Protein AF-A0A7V2H0D5-F1 (afdb_monomer)

Foldseek 3Di:
DPPVVVLVVVVVVVVVVVVVVVVVVVPPPPVVVVVVVVVVVVVDDPPVVVVCVVLVVVVQQPQDQDPPDGGDRPVVVLLVCVVVPVDPPDDPVVNVSSVVVVVVVVVCVVVPPPDPPVQPLLAFAEEEEDCLDPFCVQLLVVSLLLCLLSVHAYEYEHEDEDDPVCCVVCVPVVVVVVVVSVVSVVVSCVVSVVSVHHYRYDYHYDNQSLVSQQVVCVVSVGQEYGYGWAWDDDPPIFIHCDDSNQLNLLPHPHKYKYGGNADQDQEEEEEAEDPPFDLLQQQSVSLSSCLSNVYAYEYADPPVSLVNNVVSNVVSVHHYYYDYHQPDQFLVCQVVCVVSVHQEYEYRDECVCRDPSGGDPRNSNSNRSHPHMYIYTYD

Mean predicted aligned error: 15.66 Å

Structure (mmCIF, N/CA/C/O backbone):
data_AF-A0A7V2H0D5-F1
#
_entry.id   AF-A0A7V2H0D5-F1
#
loop_
_atom_site.group_PDB
_atom_site.id
_atom_site.type_symbol
_atom_site.label_atom_id
_atom_site.label_alt_id
_atom_site.label_comp_id
_atom_site.label_asym_id
_atom_site.label_entity_id
_atom_site.label_seq_id
_atom_site.pdbx_PDB_ins_code
_atom_site.Cartn_x
_atom_site.Cartn_y
_atom_site.Cartn_z
_atom_site.occupancy
_atom_site.B_iso_or_equiv
_atom_site.auth_seq_id
_atom_site.auth_comp_id
_atom_site.auth_asym_id
_atom_site.auth_atom_id
_atom_site.pdbx_PDB_model_num
ATOM 1 N N . MET A 1 1 ? 14.595 3.612 -28.633 1.00 39.53 1 MET A N 1
ATOM 2 C CA . MET A 1 1 ? 14.161 5.035 -28.779 1.00 39.53 1 MET A CA 1
ATOM 3 C C . MET A 1 1 ? 12.789 5.252 -29.447 1.00 39.53 1 MET A C 1
ATOM 5 O O . MET A 1 1 ? 12.007 6.026 -28.909 1.00 39.53 1 MET A O 1
ATOM 9 N N . ALA A 1 2 ? 12.431 4.617 -30.577 1.00 32.53 2 ALA A N 1
ATOM 10 C CA . ALA A 1 2 ? 11.187 4.962 -31.302 1.00 32.53 2 ALA A CA 1
ATOM 11 C C . ALA A 1 2 ? 9.864 4.468 -30.659 1.00 32.53 2 ALA A C 1
ATOM 13 O O . ALA A 1 2 ? 8.830 5.098 -30.856 1.00 32.53 2 ALA A O 1
ATOM 14 N N . VAL A 1 3 ? 9.887 3.393 -29.858 1.00 33.78 3 VAL A N 1
ATOM 15 C CA . VAL A 1 3 ? 8.663 2.691 -29.401 1.00 33.78 3 VAL A CA 1
ATOM 16 C C . VAL A 1 3 ? 8.258 3.041 -27.953 1.00 33.78 3 VAL A C 1
ATOM 18 O O . VAL A 1 3 ? 7.079 3.000 -27.601 1.00 33.78 3 VAL A O 1
ATOM 21 N N . LEU A 1 4 ? 9.191 3.469 -27.090 1.00 36.38 4 LEU A N 1
ATOM 22 C CA . LEU A 1 4 ? 8.882 4.103 -25.788 1.00 36.38 4 LEU A CA 1
ATOM 23 C C . LEU A 1 4 ? 8.485 5.583 -25.941 1.00 36.38 4 LEU A C 1
ATOM 25 O O . LEU A 1 4 ? 7.660 6.091 -25.181 1.00 36.38 4 LEU A O 1
ATOM 29 N N . GLY A 1 5 ? 8.958 6.242 -27.005 1.00 32.09 5 GLY A N 1
ATOM 30 C CA . GLY A 1 5 ? 8.509 7.580 -27.389 1.00 32.09 5 GLY A CA 1
ATOM 31 C C . GLY A 1 5 ? 7.017 7.657 -27.740 1.00 32.09 5 GLY A C 1
ATOM 32 O O . GLY A 1 5 ? 6.417 8.722 -27.613 1.00 32.09 5 GLY A O 1
ATOM 33 N N . GLU A 1 6 ? 6.382 6.549 -28.129 1.00 36.31 6 GLU A N 1
ATOM 34 C CA . GLU A 1 6 ? 4.944 6.505 -28.424 1.00 36.31 6 GLU A CA 1
ATOM 35 C C . GLU A 1 6 ? 4.089 6.627 -27.149 1.00 36.31 6 GLU A C 1
ATOM 37 O O . GLU A 1 6 ? 3.116 7.383 -27.135 1.00 36.31 6 GLU A O 1
ATOM 42 N N . PHE A 1 7 ? 4.536 6.042 -26.027 1.00 33.41 7 PHE A N 1
ATOM 43 C CA . PHE A 1 7 ? 3.916 6.262 -24.714 1.00 33.41 7 PHE A CA 1
ATOM 44 C C . PHE A 1 7 ? 4.120 7.696 -24.200 1.00 33.41 7 PHE A C 1
ATOM 46 O O . PHE A 1 7 ? 3.213 8.272 -23.589 1.00 33.41 7 PHE A O 1
ATOM 53 N N . ALA A 1 8 ? 5.255 8.325 -24.521 1.00 32.31 8 ALA A N 1
ATOM 54 C CA . ALA A 1 8 ? 5.488 9.742 -24.242 1.00 32.31 8 ALA A CA 1
ATOM 55 C C . ALA A 1 8 ? 4.617 10.676 -25.113 1.00 32.31 8 ALA A C 1
ATOM 57 O O . ALA A 1 8 ? 4.210 11.739 -24.645 1.00 32.31 8 ALA A O 1
ATOM 58 N N . ARG A 1 9 ? 4.243 10.291 -26.344 1.00 31.81 9 ARG A N 1
ATOM 59 C CA . ARG A 1 9 ? 3.311 11.068 -27.195 1.00 31.81 9 ARG A CA 1
ATOM 60 C C . ARG A 1 9 ? 1.868 11.042 -26.679 1.00 31.81 9 ARG A C 1
ATOM 62 O O . ARG A 1 9 ? 1.168 12.050 -26.805 1.00 31.81 9 ARG A O 1
ATOM 69 N N . THR A 1 10 ? 1.439 9.973 -25.998 1.00 34.12 10 THR A N 1
ATOM 70 C CA . THR A 1 10 ? 0.150 9.932 -25.270 1.00 34.12 10 THR A CA 1
ATOM 71 C C . THR A 1 10 ? 0.026 11.015 -24.188 1.00 34.12 10 THR A C 1
ATOM 73 O O . THR A 1 10 ? -1.092 11.416 -23.859 1.00 34.12 10 THR A O 1
ATOM 76 N N . ARG A 1 11 ? 1.149 11.568 -23.697 1.00 36.34 11 ARG A N 1
ATOM 77 C CA . ARG A 1 11 ? 1.201 12.706 -22.757 1.00 36.34 11 ARG A CA 1
ATOM 78 C C . ARG A 1 11 ? 0.536 13.966 -23.333 1.00 36.34 11 ARG A C 1
ATOM 80 O O . ARG A 1 11 ? -0.227 14.630 -22.641 1.00 36.34 11 ARG A O 1
ATOM 87 N N . LEU A 1 12 ? 0.741 14.258 -24.623 1.00 30.02 12 LEU A N 1
ATOM 88 C CA . LEU A 1 12 ? 0.198 15.456 -25.287 1.00 30.02 12 LEU A CA 1
ATOM 89 C C . LEU A 1 12 ? -1.276 15.309 -25.701 1.00 30.02 12 LEU A C 1
ATOM 91 O O . LEU A 1 12 ? -2.019 16.294 -25.699 1.00 30.02 12 LEU A O 1
ATOM 95 N N . ALA A 1 13 ? -1.717 14.094 -26.037 1.00 28.97 13 ALA A N 1
ATOM 96 C CA . ALA A 1 13 ? -3.115 13.811 -26.374 1.00 28.97 13 ALA A CA 1
ATOM 97 C C . ALA A 1 13 ? -4.005 13.738 -25.117 1.00 28.97 13 ALA A C 1
ATOM 99 O O . ALA A 1 13 ? -5.106 14.298 -25.102 1.00 28.97 13 ALA A O 1
ATOM 100 N N . GLY A 1 14 ? -3.497 13.129 -24.037 1.00 30.83 14 GLY A N 1
ATOM 101 C CA . GLY A 1 14 ? -4.162 13.057 -22.735 1.00 30.83 14 GLY A CA 1
ATOM 102 C C . GLY A 1 14 ? -4.376 14.433 -22.103 1.00 30.83 14 GLY A C 1
ATOM 103 O O . GLY A 1 14 ? -5.492 14.737 -21.690 1.00 30.83 14 GLY A O 1
ATOM 104 N N . ASP A 1 15 ? -3.371 15.315 -22.124 1.00 34.78 15 ASP A N 1
ATOM 105 C CA . ASP A 1 15 ? -3.478 16.673 -21.565 1.00 34.78 15 ASP A CA 1
ATOM 106 C C . ASP A 1 15 ? -4.482 17.568 -22.313 1.00 34.78 15 ASP A C 1
ATOM 108 O O . ASP A 1 15 ? -5.116 18.442 -21.708 1.00 34.78 15 ASP A O 1
ATOM 112 N N . ARG A 1 16 ? -4.678 17.342 -23.620 1.00 28.12 16 ARG A N 1
ATOM 113 C CA . ARG A 1 16 ? -5.693 18.04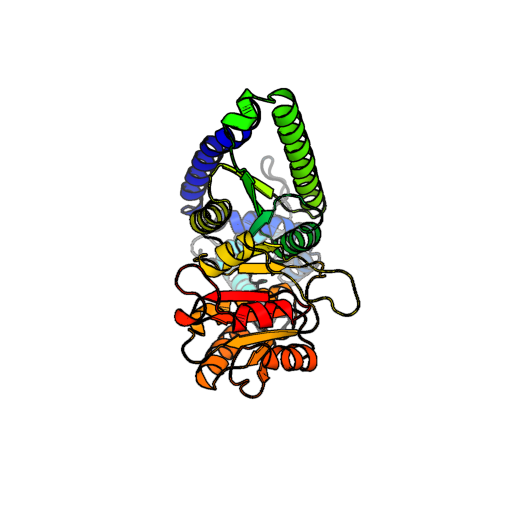3 -24.427 1.00 28.12 16 ARG A CA 1
ATOM 114 C C . ARG A 1 16 ? -7.108 17.530 -24.133 1.00 28.12 16 ARG A C 1
ATOM 116 O O . ARG A 1 16 ? -8.012 18.343 -23.945 1.00 28.12 16 ARG A O 1
ATOM 123 N N . LEU A 1 17 ? -7.295 16.215 -23.989 1.00 31.19 17 LEU A N 1
ATOM 124 C CA . LEU A 1 17 ? -8.570 15.605 -23.577 1.00 31.19 17 LEU A CA 1
ATOM 125 C C . LEU A 1 17 ? -8.936 15.922 -22.118 1.00 31.19 17 LEU A C 1
ATOM 127 O O . LEU A 1 17 ? -10.107 16.137 -21.803 1.00 31.19 17 LEU A O 1
ATOM 131 N N . HIS A 1 18 ? -7.949 16.022 -21.225 1.00 34.34 18 HIS A N 1
ATOM 132 C CA . HIS A 1 18 ? -8.170 16.336 -19.814 1.00 34.34 18 HIS A CA 1
ATOM 133 C C . HIS A 1 18 ? -8.535 17.814 -19.595 1.00 34.34 18 HIS A C 1
ATOM 135 O O . HIS A 1 18 ? -9.350 18.117 -18.717 1.00 34.34 18 HIS A O 1
ATOM 141 N N . ARG A 1 19 ? -8.007 18.731 -20.427 1.00 33.97 19 ARG A N 1
ATOM 142 C CA . ARG A 1 19 ? -8.460 20.135 -20.495 1.00 33.97 19 ARG A CA 1
ATOM 143 C C . ARG A 1 19 ? -9.838 20.277 -21.147 1.00 33.97 19 ARG A C 1
ATOM 145 O O . ARG A 1 19 ? -10.625 21.088 -20.665 1.00 33.97 19 ARG A O 1
ATOM 152 N N . ALA A 1 20 ? -10.159 19.472 -22.164 1.00 29.08 20 ALA A N 1
ATOM 153 C CA . ALA A 1 20 ? -11.493 19.445 -22.773 1.00 29.08 20 ALA A CA 1
ATOM 154 C C . ALA A 1 20 ? -12.567 18.963 -21.775 1.00 29.08 20 ALA A C 1
ATOM 156 O O . ALA A 1 20 ? -13.551 19.662 -21.547 1.00 29.08 20 ALA A O 1
ATOM 157 N N . ARG A 1 21 ? -12.315 17.868 -21.039 1.00 32.41 21 ARG A N 1
ATOM 158 C CA . ARG A 1 21 ? -13.219 17.378 -19.976 1.00 32.41 21 ARG A CA 1
ATOM 159 C C . ARG A 1 21 ? -13.377 18.353 -18.801 1.00 32.41 21 ARG A C 1
ATOM 161 O O . ARG A 1 21 ? -14.432 18.385 -18.174 1.00 32.41 21 ARG A O 1
ATOM 168 N N . ARG A 1 22 ? -12.363 19.180 -18.504 1.00 36.41 22 ARG A N 1
ATOM 169 C CA . ARG A 1 22 ? -12.463 20.252 -17.491 1.00 36.41 22 ARG A CA 1
ATOM 170 C C . ARG A 1 22 ? -13.340 21.430 -17.933 1.00 36.41 22 ARG A C 1
ATOM 172 O O . ARG A 1 22 ? -13.843 22.130 -17.056 1.00 36.41 22 ARG A O 1
ATOM 179 N N . ARG A 1 23 ? -13.532 21.656 -19.241 1.00 30.27 23 ARG A N 1
ATOM 180 C CA . ARG A 1 23 ? -14.462 22.679 -19.757 1.00 30.27 23 ARG A CA 1
ATOM 181 C C . ARG A 1 23 ? -15.916 22.191 -19.762 1.00 30.27 23 ARG A C 1
ATOM 183 O O . ARG A 1 23 ? -16.784 22.958 -19.357 1.00 30.27 23 ARG A O 1
ATOM 190 N N . ASP A 1 24 ? -16.163 20.918 -20.066 1.00 30.81 24 ASP A N 1
ATOM 191 C CA . ASP A 1 24 ? -17.532 20.372 -20.108 1.00 30.81 24 ASP A CA 1
ATOM 192 C C . ASP A 1 24 ? -18.115 20.045 -18.719 1.00 30.81 24 ASP A C 1
ATOM 194 O O . ASP A 1 24 ? -19.321 20.145 -18.503 1.00 30.81 24 ASP A O 1
ATOM 198 N N . ALA A 1 25 ? -17.277 19.753 -17.717 1.00 33.25 25 ALA A N 1
ATOM 199 C CA . ALA A 1 25 ? -17.737 19.457 -16.354 1.00 33.25 25 ALA A CA 1
ATOM 200 C C . ALA A 1 25 ? -18.269 20.679 -15.566 1.00 33.25 25 ALA A C 1
ATOM 202 O O . ALA A 1 25 ? -18.725 20.522 -14.435 1.00 33.25 25 ALA A O 1
ATOM 203 N N . ARG A 1 26 ? -18.220 21.896 -16.132 1.00 33.22 26 ARG A N 1
ATOM 204 C CA . ARG A 1 26 ? -18.804 23.113 -15.526 1.00 33.22 26 ARG A CA 1
ATOM 205 C C . ARG A 1 26 ? -20.090 23.599 -16.199 1.00 33.22 26 ARG A C 1
ATOM 207 O O . ARG A 1 26 ? -20.640 24.604 -15.766 1.00 33.22 26 ARG A O 1
ATOM 214 N N . THR A 1 27 ? -20.604 22.876 -17.192 1.00 37.28 27 THR A N 1
ATOM 215 C CA . THR A 1 27 ? -21.933 23.122 -17.781 1.00 37.28 27 THR A CA 1
ATOM 216 C C . THR A 1 27 ? -22.684 21.805 -17.999 1.00 37.28 27 THR A C 1
ATOM 218 O O . THR A 1 27 ? -23.247 21.541 -19.055 1.00 37.28 27 THR A O 1
ATOM 221 N N . ALA A 1 28 ? -22.710 20.946 -16.977 1.00 36.12 28 ALA A N 1
ATOM 222 C CA . ALA A 1 28 ? -23.654 19.835 -16.952 1.00 36.12 28 ALA A CA 1
ATOM 223 C C . ALA A 1 28 ? -25.035 20.386 -16.572 1.00 36.12 28 ALA A C 1
ATOM 225 O O . ALA A 1 28 ? -25.341 20.565 -15.395 1.00 36.12 28 ALA A O 1
ATOM 226 N N . ASP A 1 29 ? -25.838 20.699 -17.588 1.00 37.66 29 ASP A N 1
ATOM 227 C CA . ASP A 1 29 ? -27.266 20.965 -17.448 1.00 37.66 29 ASP A CA 1
ATOM 228 C C . ASP A 1 29 ? -27.923 19.789 -16.688 1.00 37.66 29 ASP A C 1
ATOM 230 O O . ASP A 1 29 ? -27.923 18.656 -17.196 1.00 37.66 29 ASP A O 1
ATOM 234 N N . PRO A 1 30 ? -28.454 20.011 -15.469 1.00 36.41 30 PRO A N 1
ATOM 235 C CA . PRO A 1 30 ? -29.034 18.957 -14.639 1.00 36.41 30 PRO A CA 1
ATOM 236 C C . PRO A 1 30 ? -30.212 18.235 -15.315 1.00 36.41 30 PRO A C 1
ATOM 238 O O . PRO A 1 30 ? -30.565 17.133 -14.895 1.00 36.41 30 PRO A O 1
ATOM 241 N N . ALA A 1 31 ? -30.782 18.786 -16.394 1.00 32.53 31 ALA A N 1
ATOM 242 C CA . ALA A 1 31 ? -31.841 18.144 -17.165 1.00 32.53 31 ALA A CA 1
ATOM 243 C C . ALA A 1 31 ? -31.370 16.912 -17.968 1.00 32.53 31 ALA A C 1
ATOM 245 O O . ALA A 1 31 ? -32.116 15.939 -18.091 1.00 32.53 31 ALA A O 1
ATOM 246 N N . ARG A 1 32 ? -30.124 16.891 -18.472 1.00 36.22 32 ARG A N 1
ATOM 247 C CA . ARG A 1 32 ? -29.616 15.779 -19.310 1.00 36.22 32 ARG A CA 1
ATOM 248 C C . ARG A 1 32 ? -29.252 14.527 -18.512 1.00 36.22 32 ARG A C 1
ATOM 250 O O . ARG A 1 32 ? -29.430 13.416 -19.005 1.00 36.22 32 ARG A O 1
ATOM 257 N N . GLY A 1 33 ? -28.779 14.695 -17.277 1.00 32.88 33 GLY A N 1
ATOM 258 C CA . GLY A 1 33 ? -28.434 13.576 -16.390 1.00 32.88 33 GLY A CA 1
ATOM 259 C C . GLY A 1 33 ? -29.657 12.818 -15.865 1.00 32.88 33 GLY A C 1
ATOM 260 O O . GLY A 1 33 ? -29.593 11.607 -15.669 1.00 32.88 33 GLY A O 1
ATOM 261 N N . LEU A 1 34 ? -30.788 13.511 -15.689 1.00 35.19 34 LEU A N 1
ATOM 262 C CA . LEU A 1 34 ? -32.049 12.880 -15.297 1.00 35.19 34 LEU A CA 1
ATOM 263 C C . LEU A 1 34 ? -32.709 12.112 -16.449 1.00 35.19 34 LEU A C 1
ATOM 265 O O . LEU A 1 34 ? -33.249 11.039 -16.201 1.00 35.19 34 LEU A O 1
ATOM 269 N N . ALA A 1 35 ? -32.626 12.604 -17.691 1.00 32.88 35 ALA A N 1
ATOM 270 C CA . ALA A 1 35 ? -33.199 11.924 -18.857 1.00 32.88 35 ALA A CA 1
ATOM 271 C C . ALA A 1 35 ? -32.572 10.532 -19.085 1.00 32.88 35 ALA A C 1
ATOM 273 O O . ALA A 1 35 ? -33.289 9.540 -19.197 1.00 32.88 35 ALA A O 1
ATOM 274 N N . ALA A 1 36 ? -31.238 10.433 -19.014 1.00 37.28 36 ALA A N 1
ATOM 275 C CA . ALA A 1 36 ? -30.517 9.169 -19.200 1.00 37.28 36 ALA A CA 1
ATOM 276 C C . ALA A 1 36 ? -30.759 8.141 -18.073 1.00 37.28 36 ALA A C 1
ATOM 278 O O . ALA A 1 36 ? -30.712 6.937 -18.311 1.00 37.28 36 ALA A O 1
ATOM 279 N N . GLY A 1 37 ? -31.039 8.598 -16.845 1.00 33.44 37 GLY A N 1
ATOM 280 C CA . GLY A 1 37 ? -31.377 7.721 -15.717 1.00 33.44 37 GLY A CA 1
ATOM 281 C C . GLY A 1 37 ? -32.823 7.209 -15.736 1.00 33.44 37 GLY A C 1
ATOM 282 O O . GLY A 1 37 ? -33.120 6.186 -15.120 1.00 33.44 37 GLY A O 1
ATOM 283 N N . MET A 1 38 ? -33.724 7.897 -16.445 1.00 35.41 38 MET A N 1
ATOM 284 C CA . MET A 1 38 ? -35.155 7.575 -16.482 1.00 35.41 38 MET A CA 1
ATOM 285 C C . MET A 1 38 ? -35.520 6.613 -17.624 1.00 35.41 38 MET A C 1
ATOM 287 O O . MET A 1 38 ? -36.421 5.794 -17.448 1.00 35.41 38 MET A O 1
ATOM 291 N N . ASP A 1 39 ? -34.758 6.608 -18.724 1.00 36.53 39 ASP A N 1
ATOM 292 C CA . ASP A 1 39 ? -34.862 5.611 -19.807 1.00 36.53 39 ASP A CA 1
ATOM 293 C C . ASP A 1 39 ? -34.622 4.171 -19.323 1.00 36.53 39 ASP A C 1
ATOM 295 O O . ASP A 1 39 ? -35.233 3.210 -19.803 1.00 36.53 39 ASP A O 1
ATOM 299 N N . ASP A 1 40 ? -33.765 4.014 -18.317 1.00 34.56 40 ASP A N 1
ATOM 300 C CA . ASP A 1 40 ? -33.462 2.723 -17.699 1.00 34.56 40 ASP A CA 1
ATOM 301 C C . ASP A 1 40 ? -34.468 2.299 -16.617 1.00 34.56 40 ASP A C 1
ATOM 303 O O . ASP A 1 40 ? -34.566 1.104 -16.310 1.00 34.56 40 ASP A O 1
ATOM 307 N N . ALA A 1 41 ? -35.250 3.249 -16.092 1.00 32.94 41 ALA A N 1
ATOM 308 C CA . ALA A 1 41 ? -36.352 3.010 -15.159 1.00 32.94 41 ALA A CA 1
ATOM 309 C C . ALA A 1 41 ? -37.670 2.694 -15.896 1.00 32.94 41 ALA A C 1
ATOM 311 O O . ALA A 1 41 ? -38.364 1.742 -15.539 1.00 32.94 41 ALA A O 1
ATOM 312 N N . CYS A 1 42 ? -37.975 3.412 -16.985 1.00 36.25 42 CYS A N 1
ATOM 313 C CA . CYS A 1 42 ? -39.151 3.170 -17.833 1.00 36.25 42 CYS A CA 1
ATOM 314 C C . CYS A 1 42 ? -39.148 1.777 -18.481 1.00 36.25 42 CYS A C 1
ATOM 316 O O . CYS A 1 42 ? -40.210 1.206 -18.717 1.00 36.25 42 CYS A O 1
ATOM 318 N N . ARG A 1 43 ? -37.971 1.189 -18.735 1.00 41.47 43 ARG A N 1
ATOM 319 C CA . ARG A 1 43 ? -37.864 -0.163 -19.310 1.00 41.47 43 ARG A CA 1
ATOM 320 C C . ARG A 1 43 ? -38.152 -1.299 -18.325 1.00 41.47 43 ARG A C 1
ATOM 322 O O . ARG A 1 43 ? -38.250 -2.439 -18.772 1.00 41.47 43 ARG A O 1
ATOM 329 N N . ARG A 1 44 ? -38.271 -1.036 -17.016 1.00 36.78 44 ARG A N 1
ATOM 330 C CA . ARG A 1 44 ? -38.312 -2.110 -16.006 1.00 36.78 44 ARG A CA 1
ATOM 331 C C . ARG A 1 44 ? -39.483 -2.115 -15.031 1.00 36.78 44 ARG A C 1
ATOM 333 O O . ARG A 1 44 ? -39.559 -3.072 -14.268 1.00 36.78 44 ARG A O 1
ATOM 340 N N . ASP A 1 45 ? -40.414 -1.161 -15.059 1.00 40.88 45 ASP A N 1
ATOM 341 C CA . ASP A 1 45 ? -41.345 -1.036 -13.930 1.00 40.88 45 ASP A CA 1
ATOM 342 C C . ASP A 1 45 ? -42.845 -1.108 -14.273 1.00 40.88 45 ASP A C 1
ATOM 344 O O . ASP A 1 45 ? -43.543 -0.106 -14.417 1.00 40.88 45 ASP A O 1
ATOM 348 N N . ALA A 1 46 ? -43.386 -2.332 -14.266 1.00 41.97 46 ALA A N 1
ATOM 349 C CA . ALA A 1 46 ? -44.830 -2.616 -14.265 1.00 41.97 46 ALA A CA 1
ATOM 350 C C . ALA A 1 46 ? -45.571 -2.054 -13.020 1.00 41.97 46 ALA A C 1
ATOM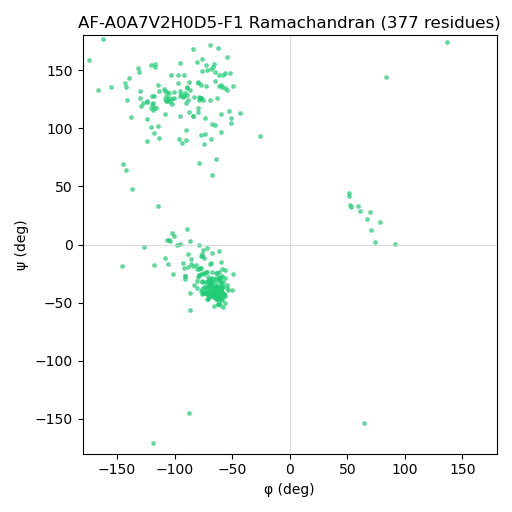 352 O O . ALA A 1 46 ? -46.797 -2.153 -12.897 1.00 41.97 46 ALA A O 1
ATOM 353 N N . ALA A 1 47 ? -44.852 -1.492 -12.042 1.00 40.25 47 ALA A N 1
ATOM 354 C CA . ALA A 1 47 ? -45.429 -0.784 -10.901 1.00 40.25 47 ALA A CA 1
ATOM 355 C C . ALA A 1 47 ? -45.858 0.658 -11.241 1.00 40.25 47 ALA A C 1
ATOM 357 O O . ALA A 1 47 ? -46.817 1.165 -10.645 1.00 40.25 47 ALA A O 1
ATOM 358 N N . LEU A 1 48 ? -45.205 1.303 -12.217 1.00 40.72 48 LEU A N 1
ATOM 359 C CA . LEU A 1 48 ? -45.528 2.670 -12.629 1.00 40.72 48 LEU A CA 1
ATOM 360 C C . LEU A 1 48 ? -46.857 2.714 -13.395 1.00 40.72 48 LEU A C 1
ATOM 362 O O . LEU A 1 48 ? -47.718 3.531 -13.068 1.00 40.72 48 LEU A O 1
ATOM 366 N N . ASP A 1 49 ? -47.084 1.757 -14.297 1.00 42.28 49 ASP A N 1
ATOM 367 C CA . ASP A 1 49 ? -48.342 1.624 -15.045 1.00 42.28 49 ASP A CA 1
ATOM 368 C C . ASP A 1 49 ? -49.549 1.398 -14.121 1.00 42.28 49 ASP A C 1
ATOM 370 O O . ASP A 1 49 ? -50.595 2.030 -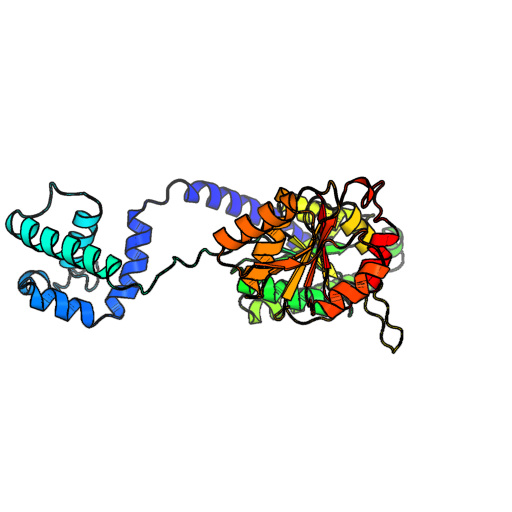14.279 1.00 42.28 49 ASP A O 1
ATOM 374 N N . ARG A 1 50 ? -49.392 0.571 -13.077 1.00 43.88 50 ARG A N 1
ATOM 375 C CA . ARG A 1 50 ? -50.435 0.348 -12.056 1.00 43.88 50 ARG A CA 1
ATOM 376 C C . ARG A 1 50 ? -50.722 1.597 -11.225 1.00 43.88 50 ARG A C 1
ATOM 378 O O . ARG A 1 50 ? -51.866 1.842 -10.845 1.00 43.88 50 ARG A O 1
ATOM 385 N N . THR A 1 51 ? -49.700 2.409 -10.973 1.00 41.56 51 THR A N 1
ATOM 386 C CA . THR A 1 51 ? -49.835 3.667 -10.228 1.00 41.56 51 THR A CA 1
ATOM 387 C C . THR A 1 51 ? -50.528 4.740 -11.072 1.00 41.56 51 THR A C 1
ATOM 389 O O . THR A 1 51 ? -51.394 5.448 -10.567 1.00 41.56 51 THR A O 1
ATOM 392 N N . ILE A 1 52 ? -50.212 4.828 -12.367 1.00 42.62 52 ILE A N 1
ATOM 393 C CA . ILE A 1 52 ? -50.855 5.750 -13.315 1.00 42.62 52 ILE A CA 1
ATOM 394 C C . ILE A 1 52 ? -52.331 5.377 -13.529 1.00 42.62 52 ILE A C 1
ATOM 396 O O . ILE A 1 52 ? -53.194 6.260 -13.513 1.00 42.62 52 ILE A O 1
ATOM 400 N N . ALA A 1 53 ? -52.636 4.080 -13.652 1.00 46.16 53 ALA A N 1
ATOM 401 C CA . ALA A 1 53 ? -54.005 3.574 -13.755 1.00 46.16 53 ALA A CA 1
ATOM 402 C C . ALA A 1 53 ? -54.832 3.872 -12.490 1.00 46.16 53 ALA A C 1
ATOM 404 O O . ALA A 1 53 ? -55.956 4.361 -12.592 1.00 46.16 53 ALA A O 1
ATOM 405 N N . GLY A 1 54 ? -54.256 3.677 -11.297 1.00 42.22 54 GLY A N 1
ATOM 406 C CA . GLY A 1 54 ? -54.913 3.978 -10.018 1.00 42.22 54 GLY A CA 1
ATOM 407 C C . GLY A 1 54 ? -55.148 5.471 -9.744 1.00 42.22 54 GLY A C 1
ATOM 408 O O . GLY A 1 54 ? -55.946 5.815 -8.877 1.00 42.22 54 GLY A O 1
ATOM 409 N N . LEU A 1 55 ? -54.480 6.366 -10.482 1.00 43.31 55 LEU A N 1
ATOM 410 C CA . LEU A 1 55 ? -54.647 7.821 -10.380 1.00 43.31 55 LEU A CA 1
ATOM 411 C C . LEU A 1 55 ? -55.638 8.396 -11.410 1.00 43.31 55 LEU A C 1
ATOM 413 O O . LEU A 1 55 ? -55.833 9.610 -11.437 1.00 43.31 55 LEU A O 1
ATOM 417 N N . GLY A 1 56 ? -56.251 7.561 -12.261 1.00 40.66 56 GLY A N 1
ATOM 418 C CA . GLY A 1 56 ? -57.212 8.001 -13.282 1.00 40.66 56 GLY A CA 1
ATOM 419 C C . GLY A 1 56 ? -56.594 8.792 -14.445 1.00 40.66 56 GLY A C 1
ATOM 420 O O . GLY A 1 56 ? -57.315 9.387 -15.239 1.00 40.66 56 GLY A O 1
ATOM 421 N N . LEU A 1 57 ? -55.262 8.794 -14.579 1.00 46.62 57 LEU A N 1
ATOM 422 C CA . LEU A 1 57 ? -54.520 9.562 -15.593 1.00 46.62 57 LEU A CA 1
ATOM 423 C C . LEU A 1 57 ? -54.322 8.792 -16.915 1.00 46.62 57 LEU A C 1
ATOM 425 O O . LEU A 1 57 ? -53.532 9.202 -17.765 1.00 46.62 57 LEU A O 1
ATOM 429 N N . GLY A 1 58 ? -55.047 7.686 -17.113 1.00 45.06 58 GLY A N 1
ATOM 430 C CA . GLY A 1 58 ? -54.855 6.759 -18.236 1.00 45.06 58 GLY A CA 1
ATOM 431 C C . GLY A 1 58 ? -55.011 7.382 -19.630 1.00 45.06 58 GLY A C 1
ATOM 432 O O . GLY A 1 58 ? -54.368 6.930 -20.574 1.00 45.06 58 GLY A O 1
ATOM 433 N N . ALA A 1 59 ? -55.794 8.458 -19.769 1.00 44.28 59 ALA A N 1
ATOM 434 C CA . ALA A 1 59 ? -55.958 9.170 -21.040 1.00 44.28 59 ALA A CA 1
ATOM 435 C C . ALA A 1 59 ? -54.702 9.966 -21.464 1.00 44.28 59 ALA A C 1
ATOM 437 O O . ALA A 1 59 ? -54.457 10.114 -22.657 1.00 44.28 59 ALA A O 1
ATOM 438 N N . LEU A 1 60 ? -53.878 10.415 -20.506 1.00 42.41 60 LEU A N 1
ATOM 439 C CA . LEU A 1 60 ? -52.609 11.131 -20.740 1.00 42.41 60 LEU A CA 1
ATOM 440 C C . LEU A 1 60 ? -51.405 10.184 -20.897 1.00 42.41 60 LEU A C 1
ATOM 442 O O . LEU A 1 60 ? -50.301 10.623 -21.214 1.00 42.41 60 LEU A O 1
ATOM 446 N N . ALA A 1 61 ? -51.614 8.890 -20.649 1.00 38.19 61 ALA A N 1
ATOM 447 C CA . ALA A 1 61 ? -50.588 7.853 -20.678 1.00 38.19 61 ALA A CA 1
ATOM 448 C C . ALA A 1 61 ? -50.644 6.976 -21.939 1.00 38.19 61 ALA A C 1
ATOM 450 O O . ALA A 1 61 ? -49.867 6.030 -22.058 1.00 38.19 61 ALA A O 1
ATOM 451 N N . ARG A 1 62 ? -51.544 7.260 -22.896 1.00 41.25 62 ARG A N 1
ATOM 452 C CA . ARG A 1 62 ? -51.531 6.543 -24.176 1.00 41.25 62 ARG A CA 1
ATOM 453 C C . ARG A 1 62 ? -50.284 6.948 -24.968 1.00 41.25 62 ARG A C 1
ATOM 455 O O . ARG A 1 62 ? -50.105 8.139 -25.219 1.00 41.25 62 ARG A O 1
ATOM 462 N N . PRO A 1 63 ? -49.440 5.991 -25.392 1.00 38.75 63 PRO A N 1
ATOM 463 C CA . PRO A 1 63 ? -48.256 6.301 -26.176 1.00 38.75 63 PRO A CA 1
ATOM 464 C C . PRO A 1 63 ? -48.697 6.81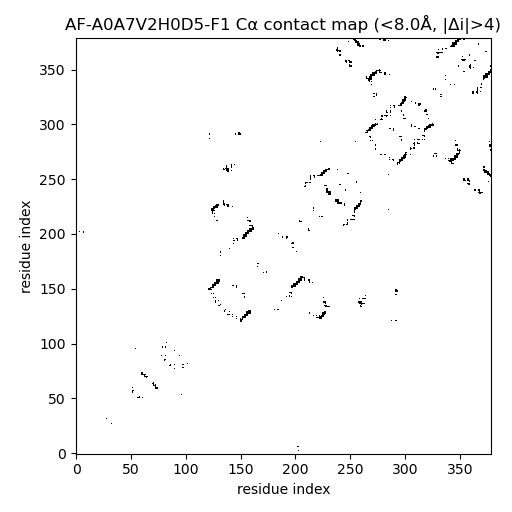5 -27.549 1.00 38.75 63 PRO A C 1
ATOM 466 O O . PRO A 1 63 ? -49.118 6.034 -28.401 1.00 38.75 63 PRO A O 1
ATOM 469 N N . GLN A 1 64 ? -48.615 8.124 -27.780 1.00 40.16 64 GLN A N 1
ATOM 470 C CA . GLN A 1 64 ? -48.665 8.650 -29.140 1.00 40.16 64 GLN A CA 1
ATOM 471 C C . GLN A 1 64 ? -47.283 8.459 -29.769 1.00 40.16 64 GLN A C 1
ATOM 473 O O . GLN A 1 64 ? -46.263 8.813 -29.180 1.00 40.16 64 GLN A O 1
ATOM 478 N N . ARG A 1 65 ? -47.235 7.822 -30.944 1.00 32.50 65 ARG A N 1
ATOM 479 C CA . ARG A 1 65 ? -45.991 7.673 -31.704 1.00 32.50 65 ARG A CA 1
ATOM 480 C C . ARG A 1 65 ? -45.643 9.028 -32.311 1.00 32.50 65 ARG A C 1
ATOM 482 O O . ARG A 1 65 ? -46.311 9.445 -33.251 1.00 32.50 65 ARG A O 1
ATOM 489 N N . HIS A 1 66 ? -44.606 9.682 -31.797 1.00 34.41 66 HIS A N 1
ATOM 490 C CA . HIS A 1 66 ? -43.980 10.804 -32.489 1.00 34.41 66 HIS A CA 1
ATOM 491 C C . HIS A 1 66 ? -42.892 10.273 -33.439 1.00 34.41 66 HIS A C 1
ATOM 493 O O . HIS A 1 66 ? -42.179 9.343 -33.053 1.00 34.41 66 HIS A O 1
ATOM 499 N N . PRO A 1 67 ? -42.743 10.812 -34.665 1.00 32.25 67 PRO A N 1
ATOM 500 C CA . PRO A 1 67 ? -41.818 10.254 -35.657 1.00 32.25 67 PRO A CA 1
ATOM 501 C C . PRO A 1 67 ? -40.338 10.405 -35.281 1.00 32.25 67 PRO A C 1
ATOM 503 O O . PRO A 1 67 ? -39.516 9.622 -35.739 1.00 32.25 67 PRO A O 1
ATOM 506 N N . GLU A 1 68 ? -40.002 11.384 -34.438 1.00 34.84 68 GLU A N 1
ATOM 507 C CA . GLU A 1 68 ? -38.606 11.758 -34.160 1.00 34.84 68 GLU A CA 1
ATOM 508 C C . GLU A 1 68 ? -38.095 11.296 -32.787 1.00 34.84 68 GLU A C 1
ATOM 510 O O . GLU A 1 68 ? -36.890 11.202 -32.576 1.00 34.84 68 GLU A O 1
ATOM 515 N N . PHE A 1 69 ? -38.990 10.933 -31.863 1.00 34.72 69 PHE A N 1
ATOM 516 C CA . PHE A 1 69 ? -38.634 10.471 -30.521 1.00 34.72 69 PHE A CA 1
ATOM 517 C C . PHE A 1 69 ? -39.516 9.274 -30.157 1.00 34.72 69 PHE A C 1
ATOM 519 O O . PHE A 1 69 ? -40.729 9.397 -29.983 1.00 34.72 69 PHE A O 1
ATOM 526 N N . GLY A 1 70 ? -38.914 8.083 -30.099 1.00 36.69 70 GLY A N 1
ATOM 527 C CA . GLY A 1 70 ? -39.601 6.835 -29.758 1.00 36.69 70 GLY A CA 1
ATOM 528 C C . GLY A 1 70 ? -40.353 6.886 -28.416 1.00 36.69 70 GLY A C 1
ATOM 529 O O . GLY A 1 70 ? -40.085 7.739 -27.577 1.00 36.69 70 GLY A O 1
ATOM 530 N N . ARG A 1 71 ? -41.300 5.944 -28.239 1.00 35.28 71 ARG A N 1
ATOM 531 C CA . ARG A 1 71 ? -42.296 5.828 -27.141 1.00 35.28 71 ARG A CA 1
ATOM 532 C C . ARG A 1 71 ? -41.863 6.493 -25.816 1.00 35.28 71 ARG A C 1
ATOM 534 O O . ARG A 1 71 ? -41.265 5.837 -24.971 1.00 35.28 71 ARG A O 1
ATOM 541 N N . HIS A 1 72 ? -42.251 7.750 -25.611 1.00 41.97 72 HIS A N 1
ATOM 542 C CA . HIS A 1 72 ? -42.119 8.460 -24.338 1.00 41.97 72 HIS A CA 1
ATOM 543 C C . HIS A 1 72 ? -43.490 8.971 -23.890 1.00 41.97 72 HIS A C 1
ATOM 545 O O . HIS A 1 72 ? -44.177 9.674 -24.628 1.00 41.97 72 HIS A O 1
ATOM 551 N N . CYS A 1 73 ? -43.922 8.587 -22.687 1.00 50.19 73 CYS A N 1
ATOM 552 C CA . CYS A 1 73 ? -45.207 9.012 -22.138 1.00 50.19 73 CYS A CA 1
ATOM 553 C C . CYS A 1 73 ? -45.087 10.432 -21.568 1.00 50.19 73 CYS A C 1
ATOM 555 O O . CYS A 1 73 ? -44.381 10.641 -20.582 1.00 50.19 73 CYS A O 1
ATOM 557 N N . ALA A 1 74 ? -45.840 11.385 -22.127 1.00 46.25 74 ALA A N 1
ATOM 558 C CA . ALA A 1 74 ? -45.905 12.788 -21.689 1.00 46.25 74 ALA A CA 1
ATOM 559 C C . ALA A 1 74 ? -46.136 12.966 -20.169 1.00 46.25 74 ALA A C 1
ATOM 561 O O . ALA A 1 74 ? -45.713 13.954 -19.569 1.00 46.25 74 ALA A O 1
ATOM 562 N N . ALA A 1 75 ? -46.756 11.979 -19.514 1.00 45.06 75 ALA A N 1
ATOM 563 C CA . ALA A 1 75 ? -46.951 11.941 -18.066 1.00 45.06 75 ALA A CA 1
ATOM 564 C C . ALA A 1 75 ? -45.639 11.975 -17.251 1.00 45.06 75 ALA A C 1
ATOM 566 O O . ALA A 1 75 ? -45.609 12.559 -16.167 1.00 45.06 75 ALA A O 1
ATOM 567 N N . VAL A 1 76 ? -44.556 11.383 -17.763 1.00 48.31 76 VAL A N 1
ATOM 568 C CA . VAL A 1 76 ? -43.260 11.303 -17.069 1.00 48.31 76 VAL A CA 1
ATOM 569 C C . VAL A 1 76 ? -42.550 12.659 -17.079 1.00 48.31 76 VAL A C 1
ATOM 571 O O . VAL A 1 76 ? -42.057 13.107 -16.042 1.00 48.31 76 VAL A O 1
ATOM 574 N N . GLU A 1 77 ? -42.580 13.371 -18.208 1.00 52.88 77 GLU A N 1
ATOM 575 C CA . GLU A 1 77 ? -42.032 14.730 -18.307 1.00 52.88 77 GLU A CA 1
ATOM 576 C C . GLU A 1 77 ? -42.791 15.721 -17.419 1.00 52.88 77 GLU A C 1
ATOM 578 O O . GLU A 1 77 ? -42.182 16.532 -16.717 1.00 52.88 77 GLU A O 1
ATOM 583 N N . LEU A 1 78 ? -44.124 15.624 -17.393 1.00 53.81 78 LEU A N 1
ATOM 584 C CA . LEU A 1 78 ? -44.975 16.458 -16.540 1.00 53.81 78 LEU A CA 1
ATOM 585 C C . LEU A 1 78 ? -44.672 16.236 -15.050 1.00 53.81 78 LEU A C 1
ATOM 587 O O . LEU A 1 78 ? -44.632 17.197 -14.277 1.00 53.81 78 LEU A O 1
ATOM 591 N N . PHE A 1 79 ? -44.410 14.989 -14.645 1.00 51.22 79 PHE A N 1
ATOM 592 C CA . PHE A 1 79 ? -44.040 14.658 -13.268 1.00 51.22 79 PHE A CA 1
ATOM 593 C C . PHE A 1 79 ? -42.647 15.182 -12.896 1.00 51.22 79 PHE A C 1
ATOM 595 O O . PHE A 1 79 ? -42.486 15.782 -11.830 1.00 51.22 79 PHE A O 1
ATOM 602 N N . GLY A 1 80 ? -41.664 15.036 -13.792 1.00 51.59 80 GLY A N 1
ATOM 603 C CA . GLY A 1 80 ? -40.316 15.580 -13.613 1.00 51.59 80 GLY A CA 1
ATOM 604 C C . GLY A 1 80 ? -40.306 17.106 -13.473 1.00 51.59 80 GLY A C 1
ATOM 605 O O . GLY A 1 80 ? -39.719 17.638 -12.529 1.00 51.59 80 GLY A O 1
ATOM 606 N N . ARG A 1 81 ? -41.037 17.821 -14.340 1.00 56.09 81 ARG A N 1
ATOM 607 C CA . ARG A 1 81 ? -41.158 19.293 -14.290 1.00 56.09 81 ARG A CA 1
ATOM 608 C C . ARG A 1 81 ? -41.846 19.784 -13.015 1.00 56.09 81 ARG A C 1
ATOM 610 O O . ARG A 1 81 ? -41.385 20.743 -12.393 1.00 56.09 81 ARG A O 1
ATOM 617 N N . ALA A 1 82 ? -42.905 19.101 -12.577 1.00 53.12 82 ALA A N 1
ATOM 618 C CA . ALA A 1 82 ? -43.609 19.439 -11.342 1.00 53.12 82 ALA A CA 1
ATOM 619 C C . ALA A 1 82 ? -42.744 19.226 -10.085 1.00 53.12 82 ALA A C 1
ATOM 621 O O . ALA A 1 82 ? -42.817 20.029 -9.148 1.00 53.12 82 ALA A O 1
ATOM 622 N N . ALA A 1 83 ? -41.921 18.169 -10.064 1.00 50.66 83 ALA A N 1
ATOM 623 C CA . ALA A 1 83 ? -40.975 17.889 -8.984 1.00 50.66 83 ALA A CA 1
ATOM 624 C C . ALA A 1 83 ? -39.811 18.898 -8.947 1.00 50.66 83 ALA A C 1
ATOM 626 O O . ALA A 1 83 ? -39.400 19.305 -7.862 1.00 50.66 83 ALA A O 1
ATOM 627 N N . ALA A 1 84 ? -39.348 19.361 -10.114 1.00 52.75 84 ALA A N 1
ATOM 628 C CA . ALA A 1 84 ? -38.297 20.373 -10.263 1.00 52.75 84 ALA A CA 1
ATOM 629 C C . ALA A 1 84 ? -38.770 21.826 -10.036 1.00 52.75 84 ALA A C 1
ATOM 631 O O . ALA A 1 84 ? -37.971 22.755 -10.101 1.00 52.75 84 ALA A O 1
ATOM 632 N N . GLY A 1 85 ? -40.059 22.048 -9.747 1.00 51.72 85 GLY A N 1
ATOM 633 C CA . GLY A 1 85 ? -40.588 23.365 -9.372 1.00 51.72 85 GLY A CA 1
ATOM 634 C C . GLY A 1 85 ? -41.111 24.233 -10.522 1.00 51.72 85 GLY A C 1
ATOM 635 O O . GLY A 1 85 ? -41.634 25.312 -10.246 1.00 51.72 85 GLY A O 1
ATOM 636 N N . GLY A 1 86 ? -41.078 23.760 -11.773 1.00 54.09 86 GLY A N 1
ATOM 637 C CA . GLY A 1 86 ? -41.701 24.433 -12.919 1.00 54.09 86 GLY A CA 1
ATOM 638 C C . GLY A 1 86 ? -43.223 24.287 -12.876 1.00 54.09 86 GLY A C 1
ATOM 639 O O . GLY A 1 86 ? -43.766 23.255 -13.266 1.00 54.09 86 GLY A O 1
ATOM 640 N N . ARG A 1 87 ? -43.925 25.284 -12.323 1.00 52.84 87 ARG A N 1
ATOM 641 C CA . ARG A 1 87 ? -45.373 25.200 -12.028 1.00 52.84 87 ARG A CA 1
ATOM 642 C C . ARG A 1 87 ? -46.267 26.048 -12.938 1.00 52.84 87 ARG A C 1
ATOM 644 O O . ARG A 1 87 ? -47.481 25.860 -12.880 1.00 52.84 87 ARG A O 1
ATOM 651 N N . SER A 1 88 ? -45.706 26.951 -13.741 1.00 54.19 88 SER A N 1
ATOM 652 C CA . SER A 1 88 ? -46.473 27.867 -14.602 1.00 54.19 88 SER A CA 1
ATOM 653 C C . SER A 1 88 ? -47.117 27.163 -15.797 1.00 54.19 88 SER A C 1
ATOM 655 O O . SER A 1 88 ? -48.244 27.494 -16.151 1.00 54.19 88 SER A O 1
ATOM 657 N N . ASP A 1 89 ? -46.472 26.121 -16.328 1.00 52.62 89 ASP A N 1
ATOM 658 C CA . ASP A 1 89 ? -46.817 25.569 -17.650 1.00 52.62 89 ASP A CA 1
ATOM 659 C C . ASP A 1 89 ? -47.643 24.271 -17.577 1.00 52.62 89 ASP A C 1
ATOM 661 O O . ASP A 1 89 ? -47.841 23.580 -18.573 1.00 52.62 89 ASP A O 1
ATOM 665 N N . LEU A 1 90 ? -48.124 23.899 -16.383 1.00 55.03 90 LEU A N 1
ATOM 666 C CA . LEU A 1 90 ? -48.950 22.703 -16.187 1.00 55.03 90 LEU A CA 1
ATOM 667 C C . LEU A 1 90 ? -50.443 23.026 -16.362 1.00 55.03 90 LEU A C 1
ATOM 669 O O . LEU A 1 90 ? -50.898 23.986 -15.726 1.00 55.03 90 LEU A O 1
ATOM 673 N N . PRO A 1 91 ? -51.226 22.197 -17.089 1.00 58.38 91 PRO A N 1
ATOM 674 C CA . PRO A 1 91 ? -52.679 22.334 -17.174 1.00 58.38 91 PRO A CA 1
ATOM 675 C C . PRO A 1 91 ? -53.309 22.310 -15.781 1.00 58.38 91 PRO A C 1
ATOM 677 O O . PRO A 1 91 ? -52.964 21.464 -14.950 1.00 58.38 91 PRO A O 1
ATOM 680 N N . GLU A 1 92 ? -54.234 23.228 -15.510 1.00 57.41 92 GLU A N 1
ATOM 681 C CA . GLU A 1 92 ? -54.806 23.426 -14.173 1.00 57.41 92 GLU A CA 1
ATOM 682 C C . GLU A 1 92 ? -55.463 22.153 -13.611 1.00 57.41 92 GLU A C 1
ATOM 684 O O . GLU A 1 92 ? -55.274 21.809 -12.441 1.00 57.41 92 GLU A O 1
ATOM 689 N N . THR A 1 93 ? -56.095 21.370 -14.487 1.00 59.06 93 THR A N 1
ATOM 690 C CA . THR A 1 93 ? -56.725 20.076 -14.189 1.00 59.06 93 THR A CA 1
ATOM 691 C C . THR A 1 93 ? -55.740 18.995 -13.720 1.00 59.06 93 THR A C 1
ATOM 693 O O . THR A 1 93 ? -56.124 18.094 -12.975 1.00 59.06 93 THR A O 1
ATOM 696 N N . ALA A 1 94 ? -54.455 19.091 -14.080 1.00 51.72 94 ALA A N 1
ATOM 697 C CA . ALA A 1 94 ? -53.424 18.114 -13.718 1.00 51.72 94 ALA A CA 1
ATOM 698 C C . ALA A 1 94 ? -52.665 18.476 -12.427 1.00 51.72 94 ALA A C 1
ATOM 700 O O . ALA A 1 94 ? -52.024 17.615 -11.815 1.00 51.72 94 ALA A O 1
ATOM 701 N N . ARG A 1 95 ? -52.750 19.731 -11.959 1.00 59.25 95 ARG A N 1
ATOM 702 C CA . ARG A 1 95 ? -51.956 20.232 -10.820 1.00 59.25 95 ARG A CA 1
ATOM 703 C C . ARG A 1 95 ? -52.333 19.571 -9.494 1.00 59.25 95 ARG A C 1
ATOM 705 O O . ARG A 1 95 ? -51.448 19.220 -8.710 1.00 59.25 95 ARG A O 1
ATOM 712 N N . ALA A 1 96 ? -53.628 19.406 -9.215 1.00 60.66 96 ALA A N 1
ATOM 713 C CA . ALA A 1 96 ? -54.099 18.827 -7.953 1.00 60.66 96 ALA A CA 1
ATOM 714 C C . ALA A 1 96 ? -53.808 17.310 -7.828 1.00 60.66 96 ALA A C 1
ATOM 716 O O . ALA A 1 96 ? -53.272 16.908 -6.786 1.00 60.66 96 ALA A O 1
ATOM 717 N N . PRO A 1 97 ? -54.048 16.477 -8.863 1.00 54.06 97 PRO A N 1
ATOM 718 C CA . PRO A 1 97 ? -53.643 15.069 -8.864 1.00 54.06 97 PRO A CA 1
ATOM 719 C C . PRO A 1 97 ? -52.127 14.878 -8.716 1.00 54.06 97 PRO A C 1
ATOM 721 O O . PRO A 1 97 ? -51.696 14.118 -7.845 1.00 54.06 97 PRO A O 1
ATOM 724 N N . LEU A 1 98 ? -51.303 15.625 -9.471 1.00 53.50 98 LEU A N 1
ATOM 725 C CA . LEU A 1 98 ? -49.839 15.528 -9.366 1.00 53.50 98 LEU A CA 1
ATOM 726 C C . LEU A 1 98 ? -49.333 15.911 -7.974 1.00 53.50 98 LEU A C 1
ATOM 728 O O . LEU A 1 98 ? -48.483 15.224 -7.412 1.00 53.50 98 LEU A O 1
ATOM 732 N N . ARG A 1 99 ? -49.874 16.977 -7.369 1.00 57.41 99 ARG A N 1
ATOM 733 C CA . ARG A 1 99 ? -49.503 17.384 -6.003 1.00 57.41 99 ARG A CA 1
ATOM 734 C C . ARG A 1 99 ? -49.791 16.291 -4.977 1.00 57.41 99 ARG A C 1
ATOM 736 O O . ARG A 1 99 ? -48.984 16.088 -4.067 1.00 57.41 99 ARG A O 1
ATOM 743 N N . ARG A 1 100 ? -50.920 15.585 -5.104 1.00 55.69 100 ARG A N 1
ATOM 744 C CA . ARG A 1 100 ? -51.248 14.446 -4.231 1.00 55.69 100 ARG A CA 1
ATOM 745 C C . ARG A 1 100 ? -50.293 13.276 -4.462 1.00 55.69 100 ARG A C 1
ATOM 747 O O . ARG A 1 100 ? -49.793 12.732 -3.480 1.00 55.69 100 ARG A O 1
ATOM 754 N N . ALA A 1 101 ? -49.977 12.954 -5.716 1.00 53.47 101 ALA A N 1
ATOM 755 C CA . ALA A 1 101 ? -49.052 11.880 -6.072 1.00 53.47 101 ALA A CA 1
ATOM 756 C C . ALA A 1 101 ? -47.618 12.144 -5.570 1.00 53.47 101 ALA A C 1
ATOM 758 O O . ALA A 1 101 ? -47.046 11.291 -4.896 1.00 53.47 101 ALA A O 1
ATOM 759 N N . VAL A 1 102 ? -47.075 13.351 -5.775 1.00 52.41 102 VAL A N 1
ATOM 760 C CA . VAL A 1 102 ? -45.744 13.752 -5.272 1.00 52.41 102 VAL A CA 1
ATOM 761 C C . VAL A 1 102 ? -45.687 13.690 -3.741 1.00 52.41 102 VAL A C 1
ATOM 763 O O . VAL A 1 102 ? -44.731 13.167 -3.169 1.00 52.41 102 VAL A O 1
ATOM 766 N N . ARG A 1 103 ? -46.734 14.156 -3.043 1.00 53.69 103 ARG A N 1
ATOM 767 C CA . ARG A 1 103 ? -46.808 14.077 -1.571 1.00 53.69 103 ARG A CA 1
ATOM 768 C C . ARG A 1 103 ? -46.978 12.645 -1.053 1.00 53.69 103 ARG A C 1
ATOM 770 O O . ARG A 1 103 ? -46.511 12.344 0.044 1.00 53.69 103 ARG A O 1
ATOM 777 N N . ALA A 1 104 ? -47.669 11.773 -1.784 1.00 49.00 104 ALA A N 1
ATOM 778 C CA . ALA A 1 104 ? -47.813 10.361 -1.430 1.00 49.00 104 ALA A CA 1
ATOM 779 C C . ALA A 1 104 ? -46.502 9.586 -1.658 1.00 49.00 104 ALA A C 1
ATOM 781 O O . ALA A 1 104 ? -46.088 8.832 -0.779 1.00 49.00 104 ALA A O 1
ATOM 782 N N . ALA A 1 105 ? -45.806 9.845 -2.770 1.00 47.69 105 ALA A N 1
ATOM 783 C CA . ALA A 1 105 ? -44.482 9.297 -3.063 1.00 47.69 105 ALA A CA 1
ATOM 784 C C . ALA A 1 105 ? -43.442 9.742 -2.023 1.00 47.69 105 ALA A C 1
ATOM 786 O O . ALA A 1 105 ? -42.736 8.908 -1.463 1.00 47.69 105 ALA A O 1
ATOM 787 N N . GLY A 1 106 ? -43.425 11.031 -1.660 1.00 40.59 106 GLY A N 1
ATOM 788 C CA . GLY A 1 106 ? -42.544 11.552 -0.609 1.00 40.59 106 GLY A CA 1
ATOM 789 C C . GLY A 1 106 ? -42.821 10.968 0.783 1.00 40.59 106 GLY A C 1
ATOM 790 O O . GLY A 1 106 ? -41.895 10.795 1.570 1.00 40.59 106 GLY A O 1
ATOM 791 N N . ARG A 1 107 ? -44.078 10.617 1.095 1.00 44.56 107 ARG A N 1
ATOM 792 C CA . ARG A 1 107 ? -44.437 9.942 2.357 1.00 44.56 107 ARG A CA 1
ATOM 793 C C . ARG A 1 107 ? -44.065 8.459 2.358 1.00 44.56 107 ARG A C 1
ATOM 795 O O . ARG A 1 107 ? -43.562 7.984 3.369 1.00 44.56 107 ARG A O 1
ATOM 802 N N . ARG A 1 108 ? -44.216 7.749 1.233 1.00 38.59 108 ARG A N 1
ATOM 803 C CA . ARG A 1 108 ? -43.741 6.359 1.085 1.00 38.59 108 ARG A CA 1
ATOM 804 C C . ARG A 1 108 ? -42.214 6.257 1.127 1.00 38.59 108 ARG A C 1
ATOM 806 O O . ARG A 1 108 ? -41.711 5.360 1.786 1.00 38.59 108 ARG A O 1
ATOM 813 N N . ALA A 1 109 ? -41.495 7.218 0.544 1.00 36.59 109 ALA A N 1
ATOM 814 C CA . ALA A 1 109 ? -40.034 7.307 0.643 1.00 36.59 109 ALA A CA 1
ATOM 815 C C . ALA A 1 109 ? -39.529 7.552 2.081 1.00 36.59 109 ALA A C 1
ATOM 817 O O . ALA A 1 109 ? -38.396 7.212 2.398 1.00 36.59 109 ALA A O 1
ATOM 818 N N . ARG A 1 110 ? -40.359 8.138 2.959 1.00 41.34 110 ARG A N 1
ATOM 819 C CA . ARG A 1 110 ? -40.038 8.345 4.384 1.00 41.34 110 ARG A CA 1
ATOM 820 C C . ARG A 1 110 ? -40.491 7.195 5.289 1.00 41.34 110 ARG A C 1
ATOM 822 O O . ARG A 1 110 ? -39.870 6.981 6.320 1.00 41.34 110 ARG A O 1
ATOM 829 N N . ALA A 1 111 ? -41.562 6.486 4.927 1.00 41.22 111 ALA A N 1
ATOM 830 C CA . ALA A 1 111 ? -42.129 5.390 5.721 1.00 41.22 111 ALA A CA 1
ATOM 831 C C . ALA A 1 111 ? -41.542 4.008 5.369 1.00 41.22 111 ALA A C 1
ATOM 833 O O . ALA A 1 111 ? -41.504 3.125 6.217 1.00 41.22 111 ALA A O 1
ATOM 834 N N . GLY A 1 112 ? -41.062 3.814 4.138 1.00 36.22 112 GLY A N 1
ATOM 835 C CA . GLY A 1 112 ? -40.324 2.623 3.724 1.00 36.22 112 GLY A CA 1
ATOM 836 C C . GLY A 1 112 ? -38.827 2.858 3.865 1.00 36.22 112 GLY A C 1
ATOM 837 O O . GLY A 1 112 ? -38.182 3.284 2.913 1.00 36.22 112 GLY A O 1
ATOM 838 N N . GLY A 1 113 ? -38.274 2.585 5.045 1.00 36.44 113 GLY A N 1
ATOM 839 C CA . GLY A 1 113 ? -36.834 2.572 5.298 1.00 36.44 113 GLY A CA 1
ATOM 840 C C . GLY A 1 113 ? -36.116 1.427 4.578 1.00 36.44 113 GLY A C 1
ATOM 841 O O . GLY A 1 113 ? -35.488 0.598 5.218 1.00 36.44 113 GLY A O 1
ATOM 842 N N . VAL A 1 114 ? -36.181 1.377 3.248 1.00 38.69 114 VAL A N 1
ATOM 843 C CA . VAL A 1 114 ? -35.128 0.772 2.434 1.00 38.69 114 VAL A CA 1
ATOM 844 C C . VAL A 1 114 ? -34.272 1.945 2.007 1.00 38.69 114 VAL A C 1
ATOM 846 O O . VAL A 1 114 ? -34.567 2.639 1.037 1.00 38.69 114 VAL A O 1
ATOM 849 N N . GLY A 1 115 ? -33.260 2.241 2.818 1.00 33.06 115 GLY A N 1
ATOM 850 C CA . GLY A 1 115 ? -32.302 3.280 2.506 1.00 33.06 115 GLY A CA 1
ATOM 851 C C . GLY A 1 115 ? -31.604 2.949 1.195 1.00 33.06 115 GLY A C 1
ATOM 852 O O . GLY A 1 115 ? -30.576 2.279 1.196 1.00 33.06 115 GLY A O 1
ATOM 853 N N . THR A 1 116 ? -32.074 3.511 0.085 1.00 34.66 116 THR A N 1
ATOM 854 C CA . THR A 1 116 ? -31.176 3.932 -0.986 1.00 34.66 116 THR A CA 1
ATOM 855 C C . THR A 1 116 ? -30.306 5.043 -0.407 1.00 34.66 116 THR A C 1
ATOM 857 O O . THR A 1 116 ? -30.484 6.224 -0.701 1.00 34.66 116 THR A O 1
ATOM 860 N N . ARG A 1 117 ? -29.347 4.668 0.458 1.00 38.41 117 ARG A N 1
ATOM 861 C CA . ARG A 1 117 ? -28.082 5.390 0.537 1.00 38.41 117 ARG A CA 1
ATOM 862 C C . ARG A 1 117 ? -27.635 5.432 -0.913 1.00 38.41 117 ARG A C 1
ATOM 864 O O . ARG A 1 117 ? -27.321 4.382 -1.469 1.00 38.41 117 ARG A O 1
ATOM 871 N N . ALA A 1 118 ? -27.675 6.609 -1.538 1.00 39.91 118 ALA A N 1
ATOM 872 C CA . ALA A 1 118 ? -26.868 6.849 -2.721 1.00 39.91 118 ALA A CA 1
ATOM 873 C C . ALA A 1 118 ? -25.507 6.241 -2.387 1.00 39.91 118 ALA A C 1
ATOM 875 O O . ALA A 1 118 ? -24.904 6.645 -1.387 1.00 39.91 118 ALA A O 1
ATOM 876 N N . ARG A 1 119 ? -25.128 5.163 -3.086 1.00 42.50 119 ARG A N 1
ATOM 877 C CA . ARG A 1 119 ? -23.841 4.496 -2.897 1.00 42.50 119 ARG A CA 1
ATOM 878 C C . ARG A 1 119 ? -22.832 5.631 -2.999 1.00 42.50 119 ARG A C 1
ATOM 880 O O . ARG A 1 119 ? -22.672 6.188 -4.080 1.00 42.50 119 ARG A O 1
ATOM 887 N N . ARG A 1 120 ? -22.273 6.088 -1.872 1.00 50.91 120 ARG A N 1
ATOM 888 C CA . ARG A 1 120 ? -21.227 7.107 -1.909 1.00 50.91 120 ARG A CA 1
ATOM 889 C C . ARG A 1 120 ? -20.090 6.396 -2.609 1.00 50.91 120 ARG A C 1
ATOM 891 O O . ARG A 1 120 ? -19.499 5.496 -2.022 1.00 50.91 120 ARG A O 1
ATOM 898 N N . THR A 1 121 ? -19.884 6.700 -3.885 1.00 55.66 121 THR A N 1
ATOM 899 C CA . THR A 1 121 ? -18.767 6.151 -4.638 1.00 55.66 121 THR A CA 1
ATOM 900 C C . THR A 1 121 ? -17.517 6.595 -3.899 1.00 55.66 121 THR A C 1
ATOM 902 O O . THR A 1 121 ? -17.256 7.793 -3.781 1.00 55.66 121 THR A O 1
ATOM 905 N N . LEU A 1 122 ? -16.809 5.641 -3.302 1.00 71.75 122 LEU A N 1
ATOM 906 C CA . LEU A 1 122 ? -15.542 5.891 -2.631 1.00 71.75 122 LEU A CA 1
ATOM 907 C C . LEU A 1 122 ? -14.509 6.104 -3.732 1.00 71.75 122 LEU A C 1
ATOM 909 O O . LEU A 1 122 ? -13.901 5.157 -4.220 1.00 71.75 122 LEU A O 1
ATOM 913 N N . THR A 1 123 ? -14.395 7.342 -4.201 1.00 77.69 123 THR A N 1
ATOM 914 C CA . THR A 1 123 ? -13.444 7.701 -5.250 1.00 77.69 123 THR A CA 1
ATOM 915 C C . THR A 1 123 ? -12.047 7.791 -4.660 1.00 77.69 123 THR A C 1
ATOM 917 O O . THR A 1 123 ? -11.834 8.542 -3.709 1.00 77.69 123 THR A O 1
ATOM 920 N N . MET A 1 124 ? -11.108 7.057 -5.251 1.00 86.94 124 MET A N 1
ATOM 921 C CA . MET A 1 124 ? -9.716 7.009 -4.821 1.00 86.94 124 MET A CA 1
ATOM 922 C C . MET A 1 124 ? -8.807 6.957 -6.049 1.00 86.94 124 MET A C 1
ATOM 924 O O . MET A 1 124 ? -8.960 6.086 -6.905 1.00 86.94 124 MET A O 1
ATOM 928 N N . ARG A 1 125 ? -7.875 7.903 -6.158 1.00 94.31 125 ARG A N 1
ATOM 929 C CA . ARG A 1 125 ? -6.857 7.942 -7.211 1.00 94.31 125 ARG A CA 1
ATOM 930 C C . ARG A 1 125 ? -5.691 7.063 -6.798 1.00 94.31 125 ARG A C 1
ATOM 932 O O . ARG A 1 125 ? -4.965 7.386 -5.860 1.00 94.31 125 ARG A O 1
ATOM 939 N N . LEU A 1 126 ? -5.538 5.951 -7.504 1.00 96.31 126 LEU A N 1
ATOM 940 C CA . LEU A 1 126 ? -4.550 4.924 -7.204 1.00 96.31 126 LEU A CA 1
ATOM 941 C C . LEU A 1 126 ? -3.398 5.005 -8.201 1.00 96.31 126 LEU A C 1
ATOM 943 O O . LEU A 1 126 ? -3.620 5.015 -9.416 1.00 96.31 126 LEU A O 1
ATOM 947 N N . VAL A 1 127 ? -2.179 5.021 -7.671 1.00 98.38 127 VAL A N 1
ATOM 948 C CA . VAL A 1 127 ? -0.953 4.804 -8.442 1.00 98.38 127 VAL A CA 1
ATOM 949 C C . VAL A 1 127 ? -0.327 3.498 -7.974 1.00 98.38 127 VAL A C 1
ATOM 951 O O . VAL A 1 127 ? -0.200 3.272 -6.777 1.00 98.38 127 VAL A O 1
ATOM 954 N N . LEU A 1 128 ? 0.059 2.637 -8.906 1.00 98.31 128 LEU A N 1
ATOM 955 C CA . LEU A 1 128 ? 0.842 1.432 -8.662 1.00 98.31 128 LEU A CA 1
ATOM 956 C C . LEU A 1 128 ? 2.252 1.644 -9.206 1.00 98.31 128 LEU A C 1
ATOM 958 O O . LEU A 1 128 ? 2.400 1.914 -10.394 1.00 98.31 128 LEU A O 1
ATOM 962 N N . ALA A 1 129 ? 3.272 1.466 -8.373 1.00 97.56 129 ALA A N 1
ATOM 963 C CA . ALA A 1 129 ? 4.640 1.302 -8.844 1.00 97.56 129 ALA A CA 1
ATOM 964 C C . ALA A 1 129 ? 4.945 -0.182 -9.039 1.00 97.56 129 ALA A C 1
ATOM 966 O O . ALA A 1 129 ? 4.733 -0.983 -8.127 1.00 97.56 129 ALA A O 1
ATOM 967 N N . THR A 1 130 ? 5.442 -0.539 -10.220 1.00 95.38 130 THR A N 1
ATOM 968 C CA . THR A 1 130 ? 5.841 -1.912 -10.537 1.00 95.38 130 THR A CA 1
ATOM 969 C C . THR A 1 130 ? 7.075 -1.916 -11.424 1.00 95.38 130 THR A C 1
ATOM 971 O O . THR A 1 130 ? 7.178 -1.140 -12.370 1.00 95.38 130 THR A O 1
ATOM 974 N N . GLU A 1 131 ? 7.991 -2.832 -11.128 1.00 90.69 131 GLU A N 1
ATOM 975 C CA . GLU A 1 131 ? 9.120 -3.186 -11.996 1.00 90.69 131 GLU A CA 1
ATOM 976 C C . GLU A 1 131 ? 8.837 -4.490 -12.769 1.00 90.69 131 GLU A C 1
ATOM 978 O O . GLU A 1 131 ? 9.718 -5.042 -13.423 1.00 90.69 131 GLU A O 1
ATOM 983 N N . ARG A 1 132 ? 7.603 -5.013 -12.679 1.00 91.31 132 ARG A N 1
ATOM 984 C CA . ARG A 1 132 ? 7.151 -6.279 -13.284 1.00 91.31 132 ARG A CA 1
ATOM 985 C C . ARG A 1 132 ? 8.030 -7.480 -12.922 1.00 91.31 132 ARG A C 1
ATOM 987 O O . ARG A 1 132 ? 8.154 -8.436 -13.687 1.00 91.31 132 ARG A O 1
ATOM 994 N N . THR A 1 133 ? 8.608 -7.476 -11.724 1.00 88.88 133 THR A N 1
ATOM 995 C CA . THR A 1 133 ? 9.323 -8.633 -11.187 1.00 88.88 133 THR A CA 1
ATOM 996 C C . THR A 1 133 ? 8.344 -9.610 -10.538 1.00 88.88 133 THR A C 1
ATOM 998 O O . THR A 1 133 ? 7.198 -9.288 -10.226 1.00 88.88 133 THR A O 1
ATOM 1001 N N . ARG A 1 134 ? 8.813 -10.821 -10.218 1.00 87.25 134 ARG A N 1
ATOM 1002 C CA . ARG A 1 134 ? 8.010 -11.810 -9.473 1.00 87.25 134 ARG A CA 1
ATOM 1003 C C . ARG A 1 134 ? 7.479 -11.306 -8.122 1.00 87.25 134 ARG A C 1
ATOM 1005 O O . ARG A 1 134 ? 6.547 -11.897 -7.587 1.00 87.25 134 ARG A O 1
ATOM 1012 N N . PHE A 1 135 ? 8.101 -10.277 -7.541 1.00 88.12 135 PHE A N 1
ATOM 1013 C CA . PHE A 1 135 ? 7.707 -9.719 -6.247 1.00 88.12 135 PHE A CA 1
ATOM 1014 C C . PHE A 1 135 ? 6.592 -8.671 -6.368 1.00 88.12 135 PHE A C 1
ATOM 1016 O O . PHE A 1 135 ? 5.942 -8.376 -5.369 1.00 88.12 135 PHE A O 1
ATOM 1023 N N . ASP A 1 136 ? 6.351 -8.134 -7.567 1.00 92.31 136 ASP A N 1
ATOM 1024 C CA . ASP A 1 136 ? 5.310 -7.134 -7.831 1.00 92.31 136 ASP A CA 1
ATOM 1025 C C . ASP A 1 136 ? 3.917 -7.757 -7.979 1.00 92.31 136 ASP A C 1
ATOM 1027 O O . ASP A 1 136 ? 2.911 -7.088 -7.756 1.00 92.31 136 ASP A O 1
ATOM 1031 N N . ALA A 1 137 ? 3.844 -9.057 -8.283 1.00 92.56 137 ALA A N 1
ATOM 1032 C CA . ALA A 1 137 ? 2.594 -9.743 -8.605 1.00 92.56 137 ALA A CA 1
ATOM 1033 C C . ALA A 1 137 ? 1.501 -9.588 -7.528 1.00 92.56 137 ALA A C 1
ATOM 1035 O O . ALA A 1 137 ? 0.320 -9.477 -7.853 1.00 92.56 137 ALA A O 1
ATOM 1036 N N . GLY A 1 138 ? 1.869 -9.589 -6.243 1.00 92.81 138 GLY A N 1
ATOM 1037 C CA . GLY A 1 138 ? 0.920 -9.363 -5.149 1.00 92.81 138 GLY A CA 1
ATOM 1038 C C . GLY A 1 138 ? 0.393 -7.924 -5.113 1.00 92.81 138 GLY A C 1
ATOM 1039 O O . GLY A 1 138 ? -0.817 -7.714 -5.009 1.00 92.81 138 GLY A O 1
ATOM 1040 N N . ALA A 1 139 ? 1.285 -6.943 -5.276 1.00 95.62 139 ALA A N 1
ATOM 1041 C CA . ALA A 1 139 ? 0.945 -5.522 -5.320 1.00 95.62 139 ALA A CA 1
ATOM 1042 C C . ALA A 1 139 ? 0.052 -5.178 -6.520 1.00 95.62 139 ALA A C 1
ATOM 1044 O O . ALA A 1 139 ? -0.931 -4.458 -6.369 1.00 95.62 139 ALA A O 1
ATOM 1045 N N . GLU A 1 140 ? 0.343 -5.746 -7.689 1.00 96.94 140 GLU A N 1
ATOM 1046 C CA . GLU A 1 140 ? -0.443 -5.572 -8.912 1.00 96.94 140 GLU A CA 1
ATOM 1047 C C . GLU A 1 140 ? -1.868 -6.098 -8.766 1.00 96.94 140 GLU A C 1
ATOM 1049 O O . GLU A 1 140 ? -2.827 -5.367 -9.024 1.00 96.94 140 GLU A O 1
ATOM 1054 N N . ARG A 1 141 ? -2.021 -7.347 -8.300 1.00 96.12 141 ARG A N 1
ATOM 1055 C CA . ARG A 1 141 ? -3.346 -7.943 -8.076 1.00 96.12 141 ARG A CA 1
ATOM 1056 C C . ARG A 1 141 ? -4.155 -7.125 -7.077 1.00 96.12 141 ARG A C 1
ATOM 1058 O O . ARG A 1 141 ? -5.337 -6.876 -7.307 1.00 96.12 141 ARG A O 1
ATOM 1065 N N . LEU A 1 142 ? -3.522 -6.688 -5.989 1.00 96.56 142 LEU A N 1
ATOM 1066 C CA . LEU A 1 142 ? -4.185 -5.884 -4.971 1.00 96.56 142 LEU A CA 1
ATOM 1067 C C . LEU A 1 142 ? -4.580 -4.498 -5.503 1.00 96.56 142 LEU A C 1
ATOM 1069 O O . LEU A 1 142 ? -5.698 -4.055 -5.258 1.00 96.56 142 LEU A O 1
ATOM 1073 N N . ALA A 1 143 ? -3.707 -3.825 -6.255 1.00 97.31 143 ALA A N 1
ATOM 1074 C CA . ALA A 1 143 ? -3.993 -2.513 -6.832 1.00 97.31 143 ALA A CA 1
ATOM 1075 C C . ALA A 1 143 ? -5.154 -2.564 -7.837 1.00 97.31 143 ALA A C 1
ATOM 1077 O O . ALA A 1 143 ? -6.029 -1.698 -7.802 1.00 97.31 143 ALA A O 1
ATOM 1078 N N . ILE A 1 144 ? -5.205 -3.598 -8.684 1.00 96.88 144 ILE A N 1
ATOM 1079 C CA . ILE A 1 144 ? -6.326 -3.832 -9.607 1.00 96.88 144 ILE A CA 1
ATOM 1080 C C . ILE A 1 144 ? -7.624 -4.073 -8.823 1.00 96.88 144 ILE A C 1
ATOM 1082 O O . ILE A 1 144 ? -8.656 -3.480 -9.140 1.00 96.88 144 ILE A O 1
ATOM 1086 N N . GLU A 1 145 ? -7.586 -4.892 -7.769 1.00 95.94 145 GLU A N 1
ATOM 1087 C CA . GLU A 1 145 ? -8.762 -5.162 -6.934 1.00 95.94 145 GLU A CA 1
ATOM 1088 C C . GLU A 1 145 ? -9.255 -3.907 -6.190 1.00 95.94 145 GLU A C 1
ATOM 1090 O O . GLU A 1 145 ? -10.463 -3.665 -6.117 1.00 95.94 145 GLU A O 1
ATOM 1095 N N . LEU A 1 146 ? -8.342 -3.072 -5.683 1.00 95.62 146 LEU A N 1
ATOM 1096 C CA . LEU A 1 146 ? -8.679 -1.789 -5.060 1.00 95.62 146 LEU A CA 1
ATOM 1097 C C . LEU A 1 146 ? -9.296 -0.820 -6.070 1.00 95.62 146 LEU A C 1
ATOM 1099 O O . LEU A 1 146 ? -10.333 -0.227 -5.776 1.00 95.62 146 LEU A O 1
ATOM 1103 N N . ALA A 1 147 ? -8.720 -0.705 -7.270 1.00 95.38 147 ALA A N 1
ATOM 1104 C CA . ALA A 1 147 ? -9.269 0.116 -8.347 1.00 95.38 147 ALA A CA 1
ATOM 1105 C C . ALA A 1 147 ? -10.683 -0.339 -8.736 1.00 95.38 147 ALA A C 1
ATOM 1107 O O . ALA A 1 147 ? -11.585 0.486 -8.890 1.00 95.38 147 ALA A O 1
ATOM 1108 N N . ARG A 1 148 ? -10.917 -1.657 -8.786 1.00 94.56 148 ARG A N 1
ATOM 1109 C CA . ARG A 1 148 ? -12.238 -2.245 -9.044 1.00 94.56 148 ARG A CA 1
ATOM 1110 C C . ARG A 1 148 ? -13.262 -1.885 -7.982 1.00 94.56 148 ARG A C 1
ATOM 1112 O O . ARG A 1 148 ? -14.373 -1.478 -8.321 1.00 94.56 148 ARG A O 1
ATOM 1119 N N . ARG A 1 149 ? -12.895 -1.986 -6.705 1.00 93.31 149 ARG A N 1
ATOM 1120 C CA . ARG A 1 149 ? -13.776 -1.627 -5.581 1.00 93.31 149 ARG A CA 1
ATOM 1121 C C . ARG A 1 149 ? -14.040 -0.126 -5.500 1.00 93.31 149 ARG A C 1
ATOM 1123 O O . ARG A 1 149 ? -15.159 0.266 -5.182 1.00 93.31 149 ARG A O 1
ATOM 1130 N N . ALA A 1 150 ? -13.047 0.692 -5.839 1.00 92.31 150 ALA A N 1
ATOM 1131 C CA . ALA A 1 150 ? -13.169 2.147 -5.913 1.00 92.31 150 ALA A CA 1
ATOM 1132 C C . ALA A 1 150 ? -13.886 2.629 -7.187 1.00 92.31 150 ALA A C 1
ATOM 1134 O O . ALA A 1 150 ? -14.210 3.810 -7.299 1.00 92.31 150 ALA A O 1
ATOM 1135 N N . GLN A 1 151 ? -14.132 1.729 -8.150 1.00 91.44 151 GLN A N 1
ATOM 1136 C CA . GLN A 1 151 ? -14.636 2.055 -9.487 1.00 91.44 151 GLN A CA 1
ATOM 1137 C C . GLN A 1 151 ? -13.795 3.153 -10.164 1.00 91.44 151 GLN A C 1
ATOM 1139 O O . GLN A 1 151 ? -14.327 4.077 -10.781 1.00 91.44 151 GLN A O 1
ATOM 1144 N N . ALA A 1 152 ? -12.473 3.061 -10.010 1.00 91.38 152 ALA A N 1
ATOM 1145 C CA . ALA A 1 152 ? -11.503 4.045 -10.467 1.00 91.38 152 ALA A CA 1
ATOM 1146 C C . ALA A 1 152 ? -10.560 3.449 -11.522 1.00 91.38 152 ALA A C 1
ATOM 1148 O O . ALA A 1 152 ? -10.324 2.242 -11.563 1.00 91.38 152 ALA A O 1
ATOM 1149 N N . SER A 1 153 ? -9.997 4.308 -12.373 1.00 92.88 153 SER A N 1
ATOM 1150 C CA . SER A 1 153 ? -8.872 3.935 -13.233 1.00 92.88 153 SER A CA 1
ATOM 1151 C C . SER A 1 153 ? -7.595 3.777 -12.411 1.00 92.88 153 SER A C 1
ATOM 1153 O O . SER A 1 153 ? -7.397 4.491 -11.426 1.00 92.88 153 SER A O 1
ATOM 1155 N N . LEU A 1 154 ? -6.701 2.898 -12.857 1.00 96.12 154 LEU A N 1
ATOM 1156 C CA . LEU A 1 154 ? -5.405 2.677 -12.223 1.00 96.12 154 LEU A CA 1
ATOM 1157 C C . LEU A 1 154 ? -4.300 3.379 -13.018 1.00 96.12 154 LEU A C 1
ATOM 1159 O O . LEU A 1 154 ? -4.141 3.145 -14.217 1.00 96.12 154 LEU A O 1
ATOM 1163 N N . HIS A 1 155 ? -3.521 4.225 -12.352 1.00 97.62 155 HIS A N 1
ATOM 1164 C CA . HIS A 1 155 ? -2.273 4.737 -12.910 1.00 97.62 155 HIS A CA 1
ATOM 1165 C C . HIS A 1 155 ? -1.139 3.789 -12.536 1.00 97.62 155 HIS A C 1
ATOM 1167 O O . HIS A 1 155 ? -1.039 3.363 -11.389 1.00 97.62 155 HIS A O 1
ATOM 1173 N N . VAL A 1 156 ? -0.286 3.451 -13.492 1.00 97.81 156 VAL A N 1
ATOM 1174 C CA . VAL A 1 156 ? 0.875 2.588 -13.273 1.00 97.81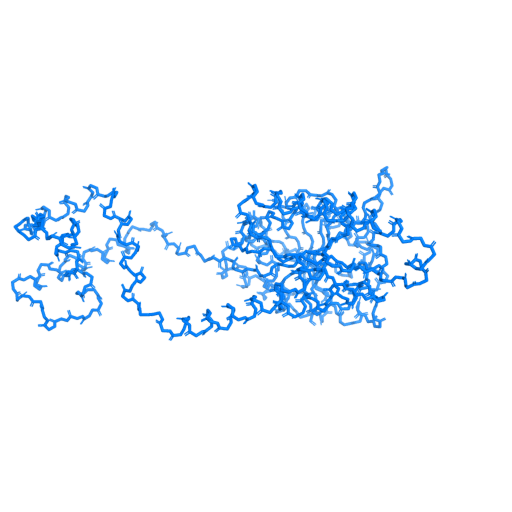 156 VAL A CA 1
ATOM 1175 C C . VAL A 1 156 ? 2.121 3.387 -13.593 1.00 97.81 156 VAL A C 1
ATOM 1177 O O . VAL A 1 156 ? 2.212 3.956 -14.676 1.00 97.81 156 VAL A O 1
ATOM 1180 N N . VAL A 1 157 ? 3.073 3.416 -12.668 1.00 97.19 157 VAL A N 1
ATOM 1181 C CA . VAL A 1 157 ? 4.414 3.945 -12.895 1.00 97.19 157 VAL A CA 1
ATOM 1182 C C . VAL A 1 157 ? 5.397 2.789 -13.023 1.00 97.19 157 VAL A C 1
ATOM 1184 O O . VAL A 1 157 ? 5.457 1.910 -12.163 1.00 97.19 157 VAL A O 1
ATOM 1187 N N . TYR A 1 158 ? 6.144 2.791 -14.121 1.00 94.88 158 TYR A N 1
ATOM 1188 C CA . TYR A 1 158 ? 7.237 1.864 -14.378 1.00 94.88 158 TYR A CA 1
ATOM 1189 C C . TYR A 1 158 ? 8.540 2.672 -14.411 1.00 94.88 158 TYR A C 1
ATOM 1191 O O . TYR A 1 158 ? 8.773 3.390 -15.391 1.00 94.88 158 TYR A O 1
ATOM 1199 N N . PRO A 1 159 ? 9.352 2.645 -13.340 1.00 92.06 159 PRO A N 1
ATOM 1200 C CA . PRO A 1 159 ? 10.625 3.348 -13.331 1.00 92.06 159 PRO A CA 1
ATOM 1201 C C . PRO A 1 159 ? 11.636 2.615 -14.220 1.00 92.06 159 PRO A C 1
ATOM 1203 O O . PRO A 1 159 ? 11.762 1.393 -14.163 1.00 92.06 159 PRO A O 1
ATOM 1206 N N . LEU A 1 160 ? 12.379 3.364 -15.025 1.00 86.94 160 LEU A N 1
ATOM 1207 C CA . LEU A 1 160 ? 13.446 2.864 -15.879 1.00 86.94 160 LEU A CA 1
ATOM 1208 C C . LEU A 1 160 ? 14.735 3.618 -15.543 1.00 86.94 160 LEU A C 1
ATOM 1210 O O . LEU A 1 160 ? 14.786 4.843 -15.625 1.00 86.94 160 LEU A O 1
ATOM 1214 N N . VAL A 1 161 ? 15.785 2.889 -15.173 1.00 82.25 161 VAL A N 1
ATOM 1215 C CA . VAL A 1 161 ? 17.115 3.481 -14.994 1.00 82.25 161 VAL A CA 1
ATOM 1216 C C . VAL A 1 161 ? 17.817 3.467 -16.342 1.00 82.25 161 VAL A C 1
ATOM 1218 O O . VAL A 1 161 ? 18.110 2.401 -16.883 1.00 82.25 161 VAL A O 1
ATOM 1221 N N . ALA A 1 162 ? 18.081 4.646 -16.899 1.00 72.81 162 ALA A N 1
ATOM 1222 C CA . ALA A 1 162 ? 18.877 4.760 -18.112 1.00 72.81 162 ALA A CA 1
ATOM 1223 C C . ALA A 1 162 ? 20.365 4.601 -17.767 1.00 72.81 162 ALA A C 1
ATOM 1225 O O . ALA A 1 162 ? 20.887 5.319 -16.919 1.00 72.81 162 ALA A O 1
ATOM 1226 N N . ASN A 1 163 ? 21.056 3.679 -18.441 1.00 75.69 163 ASN A N 1
ATOM 1227 C CA . ASN A 1 163 ? 22.511 3.551 -18.372 1.00 75.69 163 ASN A CA 1
ATOM 1228 C C . ASN A 1 163 ? 23.109 3.799 -19.772 1.00 75.69 163 ASN A C 1
ATOM 1230 O O . ASN A 1 163 ? 23.134 2.872 -20.588 1.00 75.69 163 ASN A O 1
ATOM 1234 N N . PRO A 1 164 ? 23.567 5.032 -20.072 1.00 75.62 164 PRO A N 1
ATOM 1235 C CA . PRO A 1 164 ? 24.076 5.397 -21.395 1.00 75.62 164 PRO A CA 1
ATOM 1236 C C . PRO A 1 164 ? 25.266 4.547 -21.857 1.00 75.62 164 PRO A C 1
ATOM 1238 O O . PRO A 1 164 ? 25.353 4.196 -23.031 1.00 75.62 164 PRO A O 1
ATOM 1241 N N . GLU A 1 165 ? 26.159 4.160 -20.945 1.00 75.44 165 GLU A N 1
ATOM 1242 C CA . GLU A 1 165 ? 27.323 3.330 -21.276 1.00 75.44 165 GLU A CA 1
ATOM 1243 C C . GLU A 1 165 ? 26.892 1.919 -21.696 1.00 75.44 165 GLU A C 1
ATOM 1245 O O . GLU A 1 165 ? 27.348 1.398 -22.713 1.00 75.44 165 GLU A O 1
ATOM 1250 N N . TYR A 1 166 ? 25.939 1.323 -20.972 1.00 73.69 166 TYR A N 1
ATOM 1251 C CA . TYR A 1 166 ? 25.389 0.007 -21.311 1.00 73.69 166 TYR A CA 1
ATOM 1252 C C . TYR A 1 166 ? 24.646 0.017 -22.657 1.00 73.69 166 TYR A C 1
ATOM 1254 O O . TYR A 1 166 ? 24.750 -0.941 -23.424 1.00 73.69 166 TYR A O 1
ATOM 1262 N N . GLN A 1 167 ? 23.962 1.120 -22.986 1.00 74.81 167 GLN A N 1
ATOM 1263 C CA . GLN A 1 167 ? 23.295 1.302 -24.283 1.00 74.81 167 GLN A CA 1
ATOM 1264 C C . GLN A 1 167 ? 24.275 1.311 -25.460 1.00 74.81 167 GLN A C 1
ATOM 1266 O O . GLN A 1 167 ? 23.949 0.790 -26.526 1.00 74.81 167 GLN A O 1
ATOM 1271 N N . ILE A 1 168 ? 25.472 1.871 -25.267 1.00 77.19 168 ILE A N 1
ATOM 1272 C CA . ILE A 1 168 ? 26.521 1.909 -26.292 1.00 77.19 168 ILE A CA 1
ATOM 1273 C C . ILE A 1 168 ? 27.191 0.537 -26.430 1.00 77.19 168 ILE A C 1
ATOM 1275 O O . ILE A 1 168 ? 27.431 0.077 -27.544 1.00 77.19 168 ILE A O 1
ATOM 1279 N N . VAL A 1 169 ? 27.483 -0.124 -25.307 1.00 80.38 169 VAL A N 1
ATOM 1280 C CA . VAL A 1 169 ? 28.250 -1.380 -25.284 1.00 80.38 169 VAL A CA 1
ATOM 1281 C C . VAL A 1 169 ? 27.414 -2.589 -25.721 1.00 80.38 169 VAL A C 1
ATOM 1283 O O . VAL A 1 169 ? 27.961 -3.530 -26.295 1.00 80.38 169 VAL A O 1
ATOM 1286 N N . ALA A 1 170 ? 26.101 -2.593 -25.470 1.00 81.69 170 ALA A N 1
ATOM 1287 C CA . ALA A 1 170 ? 25.238 -3.743 -25.750 1.00 81.69 170 ALA A CA 1
ATOM 1288 C C . ALA A 1 170 ? 23.841 -3.348 -26.281 1.00 81.69 170 ALA A C 1
ATOM 1290 O O . ALA A 1 170 ? 22.826 -3.655 -25.644 1.00 81.69 170 ALA A O 1
ATOM 1291 N N . PRO A 1 171 ? 23.745 -2.724 -27.471 1.00 81.94 171 PRO A N 1
ATOM 1292 C CA . PRO A 1 171 ? 22.478 -2.222 -28.011 1.00 81.94 171 PRO A CA 1
ATOM 1293 C C . PRO A 1 171 ? 21.422 -3.322 -28.218 1.00 81.94 171 PRO A C 1
ATOM 1295 O O . PRO A 1 171 ? 20.239 -3.099 -27.965 1.00 81.94 171 PRO A O 1
ATOM 1298 N N . GLU A 1 172 ? 21.832 -4.531 -28.614 1.00 83.69 172 GLU A N 1
ATOM 1299 C CA . GLU A 1 172 ? 20.913 -5.667 -28.788 1.00 83.69 172 GLU A CA 1
ATOM 1300 C C . GLU A 1 172 ? 20.298 -6.137 -27.463 1.00 83.69 172 GLU A C 1
ATOM 1302 O O . GLU A 1 172 ? 19.115 -6.478 -27.413 1.00 83.69 172 GLU A O 1
ATOM 1307 N N . ARG A 1 173 ? 21.072 -6.113 -26.367 1.00 79.06 173 ARG A N 1
ATOM 1308 C CA . ARG A 1 173 ? 20.576 -6.488 -25.033 1.00 79.06 173 ARG A CA 1
ATOM 1309 C C . ARG A 1 173 ? 19.563 -5.477 -24.520 1.00 79.06 173 ARG A C 1
ATOM 1311 O O . ARG A 1 173 ? 18.520 -5.879 -24.018 1.00 79.06 173 ARG A O 1
ATOM 1318 N N . VAL A 1 174 ? 19.832 -4.187 -24.715 1.00 80.44 174 VAL A N 1
ATOM 1319 C CA . VAL A 1 174 ? 18.879 -3.123 -24.374 1.00 80.44 174 VAL A CA 1
ATOM 1320 C C . VAL A 1 174 ? 17.584 -3.274 -25.167 1.00 80.44 174 VAL A C 1
ATOM 1322 O O . VAL A 1 174 ? 16.507 -3.208 -24.585 1.00 80.44 174 VAL A O 1
ATOM 1325 N N . ALA A 1 175 ? 17.658 -3.547 -26.473 1.00 81.62 175 ALA A N 1
ATOM 1326 C CA . ALA A 1 175 ? 16.462 -3.765 -27.286 1.00 81.62 175 ALA A CA 1
ATOM 1327 C C . ALA A 1 175 ? 15.637 -4.976 -26.803 1.00 81.62 175 ALA A C 1
ATOM 1329 O O . ALA A 1 175 ? 14.407 -4.909 -26.754 1.00 81.62 175 ALA A O 1
ATOM 1330 N N . ALA A 1 176 ? 16.300 -6.068 -26.407 1.00 83.38 176 ALA A N 1
ATOM 1331 C CA . ALA A 1 176 ? 15.637 -7.239 -25.838 1.00 83.38 176 ALA A CA 1
ATOM 1332 C C . ALA A 1 176 ? 14.985 -6.942 -24.473 1.00 83.38 176 ALA A C 1
ATOM 1334 O O . ALA A 1 176 ? 13.855 -7.368 -24.227 1.00 83.38 176 ALA A O 1
ATOM 1335 N N . GLU A 1 177 ? 15.658 -6.184 -23.603 1.00 82.00 177 GLU A N 1
ATOM 1336 C CA . GLU A 1 177 ? 15.125 -5.736 -22.309 1.00 82.00 177 GLU A CA 1
ATOM 1337 C C . GLU A 1 177 ? 13.912 -4.801 -22.491 1.00 82.00 177 GLU A C 1
ATOM 1339 O O . GLU A 1 177 ? 12.884 -4.997 -21.839 1.00 82.00 177 GLU A O 1
ATOM 1344 N N . GLU A 1 178 ? 13.973 -3.850 -23.432 1.00 82.56 178 GLU A N 1
ATOM 1345 C CA . GLU A 1 178 ? 12.842 -2.981 -23.798 1.00 82.56 178 GLU A CA 1
ATOM 1346 C C . GLU A 1 178 ? 11.638 -3.799 -24.301 1.00 82.56 178 GLU A C 1
ATOM 1348 O O . GLU A 1 178 ? 10.496 -3.537 -23.905 1.00 82.56 178 GLU A O 1
ATOM 1353 N N . ALA A 1 179 ? 11.874 -4.804 -25.152 1.00 84.44 179 ALA A N 1
ATOM 1354 C CA . ALA A 1 179 ? 10.827 -5.681 -25.674 1.00 84.44 179 ALA A CA 1
ATOM 1355 C C . ALA A 1 179 ? 10.191 -6.545 -24.570 1.00 84.44 179 ALA A C 1
ATOM 1357 O O . ALA A 1 179 ? 8.966 -6.675 -24.510 1.00 84.44 179 ALA A O 1
ATOM 1358 N N . ALA A 1 180 ? 11.000 -7.089 -23.657 1.00 86.12 180 ALA A N 1
ATOM 1359 C CA . ALA A 1 180 ? 10.511 -7.853 -22.513 1.00 86.12 180 ALA A CA 1
ATOM 1360 C C . ALA A 1 180 ? 9.673 -6.982 -21.562 1.00 86.12 180 ALA A C 1
ATOM 1362 O O . ALA A 1 180 ? 8.584 -7.388 -21.150 1.00 86.12 180 ALA A O 1
ATOM 1363 N N . ALA A 1 181 ? 10.133 -5.761 -21.263 1.00 86.44 181 ALA A N 1
ATOM 1364 C CA . ALA A 1 181 ? 9.386 -4.801 -20.454 1.00 86.44 181 ALA A CA 1
ATOM 1365 C C . ALA A 1 181 ? 8.049 -4.429 -21.114 1.00 86.44 181 ALA A C 1
ATOM 1367 O O . ALA A 1 181 ? 7.014 -4.389 -20.446 1.00 86.44 181 ALA A O 1
ATOM 1368 N N . ARG A 1 182 ? 8.039 -4.224 -22.439 1.00 87.75 182 ARG A N 1
ATOM 1369 C CA . ARG A 1 182 ? 6.816 -3.963 -23.212 1.00 87.75 182 ARG A CA 1
ATOM 1370 C C . ARG A 1 182 ? 5.799 -5.092 -23.059 1.00 87.75 182 ARG A C 1
ATOM 1372 O O . ARG A 1 182 ? 4.675 -4.827 -22.640 1.00 87.75 182 ARG A O 1
ATOM 1379 N N . ALA A 1 183 ? 6.210 -6.331 -23.328 1.00 89.94 183 ALA A N 1
ATOM 1380 C CA . ALA A 1 183 ? 5.342 -7.500 -23.208 1.00 89.94 183 ALA A CA 1
ATOM 1381 C C . ALA A 1 183 ? 4.810 -7.671 -21.773 1.00 89.94 183 ALA A C 1
ATOM 1383 O O . ALA A 1 183 ? 3.631 -7.957 -21.562 1.00 89.94 183 ALA A O 1
ATOM 1384 N N . ALA A 1 184 ? 5.654 -7.432 -20.764 1.00 90.50 184 ALA A N 1
ATOM 1385 C CA . ALA A 1 184 ? 5.244 -7.502 -19.368 1.00 90.50 184 ALA A CA 1
ATOM 1386 C C . ALA A 1 184 ? 4.193 -6.435 -19.005 1.00 90.50 184 ALA A C 1
ATOM 1388 O O . ALA A 1 184 ? 3.264 -6.729 -18.245 1.00 90.50 184 ALA A O 1
ATOM 1389 N N . LEU A 1 185 ? 4.321 -5.209 -19.520 1.00 92.69 185 LEU A N 1
ATOM 1390 C CA . LEU A 1 185 ? 3.363 -4.120 -19.297 1.00 92.69 185 LEU A CA 1
ATOM 1391 C C . LEU A 1 185 ? 2.040 -4.344 -20.043 1.00 92.69 185 LEU A C 1
ATOM 1393 O O . LEU A 1 185 ? 0.975 -4.078 -19.486 1.00 92.69 185 LEU A O 1
ATOM 1397 N N . GLU A 1 186 ? 2.089 -4.881 -21.262 1.00 93.06 186 GLU A N 1
ATOM 1398 C CA . GLU A 1 186 ? 0.898 -5.293 -22.015 1.00 93.06 186 GLU A CA 1
ATOM 1399 C C . GLU A 1 186 ? 0.125 -6.388 -21.278 1.00 93.06 186 GLU A C 1
ATOM 1401 O O . GLU A 1 186 ? -1.099 -6.320 -21.159 1.00 93.06 186 GLU A O 1
ATOM 1406 N N . GLU A 1 187 ? 0.839 -7.348 -20.692 1.00 94.00 187 GLU A N 1
ATOM 1407 C CA . GLU A 1 187 ? 0.236 -8.382 -19.860 1.00 94.00 187 GLU A CA 1
ATOM 1408 C C . GLU A 1 187 ? -0.473 -7.796 -18.630 1.00 94.00 187 GLU A C 1
ATOM 1410 O O . GLU A 1 187 ? -1.600 -8.184 -18.322 1.00 94.00 187 GLU A O 1
ATOM 1415 N N . LEU A 1 188 ? 0.138 -6.819 -17.950 1.00 94.81 188 LEU A N 1
ATOM 1416 C CA . LEU A 1 188 ? -0.502 -6.126 -16.827 1.00 94.81 188 LEU A CA 1
ATOM 1417 C C . LEU A 1 188 ? -1.771 -5.382 -17.273 1.00 94.81 188 LEU A C 1
ATOM 1419 O O . LEU A 1 188 ? -2.807 -5.466 -16.610 1.00 94.81 188 LEU A O 1
ATOM 1423 N N . ALA A 1 189 ? -1.712 -4.682 -18.409 1.00 94.56 189 ALA A N 1
ATOM 1424 C CA . ALA A 1 189 ? -2.870 -3.994 -18.974 1.00 94.56 189 ALA A CA 1
ATOM 1425 C C . ALA A 1 189 ? -4.002 -4.979 -19.310 1.00 94.56 189 ALA A C 1
ATOM 1427 O O . ALA A 1 189 ? -5.168 -4.705 -19.019 1.00 94.56 189 ALA A O 1
ATOM 1428 N N . ARG A 1 190 ? -3.665 -6.153 -19.855 1.00 95.38 190 ARG A N 1
ATOM 1429 C CA . ARG A 1 190 ? -4.617 -7.228 -20.156 1.00 95.38 190 ARG A CA 1
ATOM 1430 C C . ARG A 1 190 ? -5.261 -7.794 -18.891 1.00 95.38 190 ARG A C 1
ATOM 1432 O O . ARG A 1 190 ? -6.478 -7.961 -18.858 1.00 95.38 190 ARG A O 1
ATOM 1439 N N . GLN A 1 191 ? -4.479 -8.038 -17.839 1.00 94.62 191 GLN A N 1
ATOM 1440 C CA . GLN A 1 191 ? -4.984 -8.503 -16.541 1.00 94.62 191 GLN A CA 1
ATOM 1441 C C . GLN A 1 191 ? -5.956 -7.499 -15.913 1.00 94.62 191 GLN A C 1
ATOM 1443 O O . GLN A 1 191 ? -7.033 -7.875 -15.450 1.00 94.62 191 GLN A O 1
ATOM 1448 N N . ALA A 1 192 ? -5.615 -6.212 -15.941 1.00 94.62 192 ALA A N 1
ATOM 1449 C CA . ALA A 1 192 ? -6.489 -5.165 -15.431 1.00 94.62 192 ALA A CA 1
ATOM 1450 C C . ALA A 1 192 ? -7.755 -4.992 -16.285 1.00 94.62 192 ALA A C 1
ATOM 1452 O O . ALA A 1 192 ? -8.851 -4.861 -15.739 1.00 94.62 192 ALA A O 1
ATOM 1453 N N . SER A 1 193 ? -7.631 -5.072 -17.614 1.00 95.06 193 SER A N 1
ATOM 1454 C CA . SER A 1 193 ? -8.769 -5.034 -18.536 1.00 95.06 193 SER A CA 1
ATOM 1455 C C . SER A 1 193 ? -9.728 -6.205 -18.303 1.00 95.06 193 SER A C 1
ATOM 1457 O O . SER A 1 193 ? -10.938 -5.989 -18.241 1.00 95.06 193 SER A O 1
ATOM 1459 N N . ALA A 1 194 ? -9.208 -7.415 -18.065 1.00 95.06 194 ALA A N 1
ATOM 1460 C CA . ALA A 1 194 ? -10.012 -8.581 -17.695 1.00 95.06 194 ALA A CA 1
ATOM 1461 C C . ALA A 1 194 ? -10.775 -8.382 -16.369 1.00 95.06 194 ALA A C 1
ATOM 1463 O O . ALA A 1 194 ? -11.856 -8.939 -16.188 1.00 95.06 194 ALA A O 1
ATOM 1464 N N . ALA A 1 195 ? -10.253 -7.549 -15.464 1.00 93.56 195 ALA A N 1
ATOM 1465 C CA . ALA A 1 195 ? -10.926 -7.137 -14.231 1.00 93.56 195 ALA A CA 1
ATOM 1466 C C . ALA A 1 195 ? -11.858 -5.915 -14.402 1.00 93.56 195 ALA A C 1
ATOM 1468 O O . ALA A 1 195 ? -12.430 -5.438 -13.418 1.00 93.56 195 ALA A O 1
ATOM 1469 N N . GLY A 1 196 ? -12.020 -5.401 -15.627 1.00 94.56 196 GLY A N 1
ATOM 1470 C CA . GLY A 1 196 ? -12.853 -4.240 -15.945 1.00 94.56 196 GLY A CA 1
ATOM 1471 C C . GLY A 1 196 ? -12.215 -2.888 -15.613 1.00 94.56 196 GLY A C 1
ATOM 1472 O O . GLY A 1 196 ? -12.933 -1.897 -15.489 1.00 94.56 196 GLY A O 1
ATOM 1473 N N . ILE A 1 197 ? -10.889 -2.831 -15.450 1.00 96.25 197 ILE A N 1
ATOM 1474 C CA . ILE A 1 197 ? -10.153 -1.631 -15.034 1.00 96.25 197 ILE A CA 1
ATOM 1475 C C . ILE A 1 197 ? -9.371 -1.038 -16.195 1.00 96.25 197 ILE A C 1
ATOM 1477 O O . ILE A 1 197 ? -8.571 -1.705 -16.848 1.00 96.25 197 ILE A O 1
ATOM 1481 N N . THR A 1 198 ? -9.572 0.259 -16.423 1.00 92.94 198 THR A N 1
ATOM 1482 C CA . THR A 1 198 ? -8.738 1.039 -17.337 1.00 92.94 198 THR A CA 1
ATOM 1483 C C . THR A 1 198 ? -7.415 1.377 -16.662 1.00 92.94 198 THR A C 1
ATOM 1485 O O . THR A 1 198 ? -7.404 1.977 -15.584 1.00 92.94 198 THR A O 1
ATOM 1488 N N . VAL A 1 199 ? -6.309 1.036 -17.323 1.00 93.56 199 VAL A N 1
ATOM 1489 C CA . VAL A 1 199 ? -4.953 1.332 -16.854 1.00 93.56 199 VAL A CA 1
ATOM 1490 C C . VAL A 1 199 ? -4.308 2.404 -17.723 1.00 93.56 199 VAL A C 1
ATOM 1492 O O . VAL A 1 199 ? -4.351 2.318 -18.948 1.00 93.56 199 VAL A O 1
ATOM 1495 N N . SER A 1 200 ? -3.680 3.390 -17.082 1.00 94.81 200 SER A N 1
ATOM 1496 C CA . SER A 1 200 ? -2.770 4.345 -17.724 1.00 94.81 200 SER A CA 1
ATOM 1497 C C . SER A 1 200 ? -1.342 4.042 -17.280 1.00 94.81 200 SER A C 1
ATOM 1499 O O . SER A 1 200 ? -1.030 4.214 -16.104 1.00 94.81 200 SER A O 1
ATOM 1501 N N . ILE A 1 201 ? -0.489 3.578 -1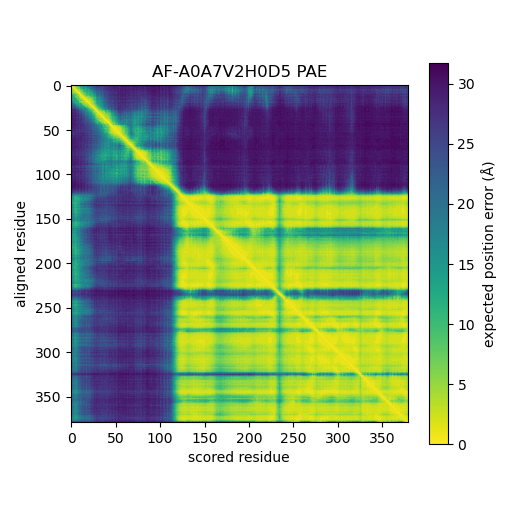8.193 1.00 93.75 201 ILE A N 1
ATOM 1502 C CA . ILE A 1 201 ? 0.907 3.231 -17.891 1.00 93.75 201 ILE A CA 1
ATOM 1503 C C . ILE A 1 201 ? 1.821 4.418 -18.211 1.00 93.75 201 ILE A C 1
ATOM 1505 O O . ILE A 1 201 ? 1.747 5.001 -19.293 1.00 93.75 201 ILE A O 1
ATOM 1509 N N . HIS A 1 202 ? 2.696 4.750 -17.268 1.00 93.12 202 HIS A N 1
ATOM 1510 C CA . HIS A 1 202 ? 3.661 5.836 -17.332 1.00 93.12 202 HIS A CA 1
ATOM 1511 C C . HIS A 1 202 ? 5.063 5.270 -17.100 1.00 93.12 202 HIS A C 1
ATOM 1513 O O . HIS A 1 202 ? 5.408 4.870 -15.989 1.00 93.12 202 HIS A O 1
ATOM 1519 N N . VAL A 1 203 ? 5.872 5.225 -18.156 1.00 91.94 203 VAL A N 1
ATOM 1520 C CA . VAL A 1 203 ? 7.296 4.892 -18.040 1.00 91.94 203 VAL A CA 1
ATOM 1521 C C . VAL A 1 203 ? 8.047 6.159 -17.646 1.00 91.94 203 VAL A C 1
ATOM 1523 O O . VAL A 1 203 ? 7.878 7.196 -18.295 1.00 91.94 203 VAL A O 1
ATOM 1526 N N . ARG A 1 204 ? 8.832 6.091 -16.570 1.00 90.00 204 ARG A N 1
ATOM 1527 C CA . ARG A 1 204 ? 9.587 7.225 -16.029 1.00 90.00 204 ARG A CA 1
ATOM 1528 C C . ARG A 1 204 ? 11.068 6.897 -16.021 1.00 90.00 204 ARG A C 1
ATOM 1530 O O . ARG A 1 204 ? 11.479 5.963 -15.344 1.00 90.00 204 ARG A O 1
ATOM 1537 N N . GLU A 1 205 ? 11.841 7.660 -16.777 1.00 88.75 205 GLU A N 1
ATOM 1538 C CA . GLU A 1 205 ? 13.290 7.503 -16.858 1.00 88.75 205 GLU A CA 1
ATOM 1539 C C . GLU A 1 205 ? 13.980 8.443 -15.869 1.00 88.75 205 GLU A C 1
ATOM 1541 O O . GLU A 1 205 ? 13.692 9.639 -15.866 1.00 88.75 205 GLU A O 1
ATOM 1546 N N . GLY A 1 206 ? 14.889 7.911 -15.050 1.00 86.81 206 GLY A N 1
ATOM 1547 C CA . GLY A 1 206 ? 15.652 8.706 -14.088 1.00 86.81 206 GLY A CA 1
ATOM 1548 C C . GLY A 1 206 ? 16.726 7.898 -13.359 1.00 86.81 206 GLY A C 1
ATOM 1549 O O . GLY A 1 206 ? 16.656 6.672 -13.285 1.00 86.81 206 GLY A O 1
ATOM 1550 N N . GLU A 1 207 ? 17.726 8.594 -12.814 1.00 87.12 207 GLU A N 1
ATOM 1551 C CA . GLU A 1 207 ? 18.822 7.982 -12.039 1.00 87.12 207 GLU A CA 1
ATOM 1552 C C . GLU A 1 207 ? 18.334 7.400 -10.706 1.00 87.12 207 GLU A C 1
ATOM 1554 O O . GLU A 1 207 ? 18.853 6.394 -10.228 1.00 87.12 207 GLU A O 1
ATOM 1559 N N . GLU A 1 208 ? 17.305 8.018 -10.119 1.00 90.56 208 GLU A N 1
ATOM 1560 C CA . GLU A 1 208 ? 16.723 7.634 -8.837 1.00 90.56 208 GLU A CA 1
ATOM 1561 C C . GLU A 1 208 ? 15.277 7.121 -9.018 1.00 90.56 208 GLU A C 1
ATOM 1563 O O . GLU A 1 208 ? 14.329 7.907 -8.924 1.00 90.56 208 GLU A O 1
ATOM 1568 N N . PRO A 1 209 ? 15.054 5.805 -9.214 1.00 92.38 209 PRO A N 1
ATOM 1569 C CA . PRO A 1 209 ? 13.718 5.218 -9.378 1.00 92.38 209 PRO A CA 1
ATOM 1570 C C . PRO A 1 209 ? 12.705 5.621 -8.307 1.00 92.38 209 PRO A C 1
ATOM 1572 O O . PRO A 1 209 ? 11.537 5.866 -8.607 1.00 92.38 209 PRO A O 1
ATOM 1575 N N . TRP A 1 210 ? 13.148 5.708 -7.048 1.00 93.75 210 TRP A N 1
ATOM 1576 C CA . TRP A 1 210 ? 12.283 6.074 -5.928 1.00 93.75 210 TRP A CA 1
ATOM 1577 C C . TRP A 1 210 ? 11.688 7.480 -6.102 1.00 93.75 210 TRP A C 1
ATOM 1579 O O . TRP A 1 210 ? 10.530 7.710 -5.745 1.00 93.75 210 TRP A O 1
ATOM 1589 N N . ARG A 1 211 ? 12.467 8.410 -6.670 1.00 95.06 211 ARG A N 1
ATOM 1590 C CA . ARG A 1 211 ? 12.063 9.797 -6.901 1.00 95.06 211 ARG A CA 1
ATOM 1591 C C . ARG A 1 211 ? 11.041 9.861 -8.023 1.00 95.06 211 ARG A C 1
ATOM 1593 O O . ARG A 1 211 ? 9.985 10.449 -7.831 1.00 95.06 211 ARG A O 1
ATOM 1600 N N . GLU A 1 212 ? 11.301 9.168 -9.130 1.00 96.06 212 GLU A N 1
ATOM 1601 C CA . GLU A 1 212 ? 10.370 9.084 -10.258 1.00 96.06 212 GLU A CA 1
ATOM 1602 C C . GLU A 1 212 ? 9.009 8.502 -9.855 1.00 96.06 212 GLU A C 1
ATOM 1604 O O . GLU A 1 212 ? 7.962 9.011 -10.261 1.00 96.06 212 GLU A O 1
ATOM 1609 N N . ILE A 1 213 ? 9.009 7.473 -9.001 1.00 96.69 213 ILE A N 1
ATOM 1610 C CA . ILE A 1 213 ? 7.784 6.902 -8.432 1.00 96.69 213 ILE A CA 1
ATOM 1611 C C . ILE A 1 213 ? 7.037 7.938 -7.577 1.00 96.69 213 ILE A C 1
ATOM 1613 O O . ILE A 1 213 ? 5.829 8.132 -7.746 1.00 96.69 213 ILE A O 1
ATOM 1617 N N . ALA A 1 214 ? 7.736 8.585 -6.638 1.00 95.56 214 ALA A N 1
ATOM 1618 C CA . ALA A 1 214 ? 7.129 9.545 -5.718 1.00 95.56 214 ALA A CA 1
ATOM 1619 C C . ALA A 1 214 ? 6.600 10.791 -6.452 1.00 95.56 214 ALA A C 1
ATOM 1621 O O . ALA A 1 214 ? 5.515 11.286 -6.132 1.00 95.56 214 ALA A O 1
ATOM 1622 N N . ASP A 1 215 ? 7.331 11.271 -7.458 1.00 95.19 215 ASP A N 1
ATOM 1623 C CA . ASP A 1 215 ? 6.939 12.412 -8.276 1.00 95.19 215 ASP A CA 1
ATOM 1624 C C . ASP A 1 215 ? 5.748 12.094 -9.173 1.00 95.19 215 ASP A C 1
ATOM 1626 O O . ASP A 1 215 ? 4.817 12.897 -9.217 1.00 95.19 215 ASP A O 1
ATOM 1630 N N . GLU A 1 216 ? 5.695 10.921 -9.809 1.00 95.62 216 GLU A N 1
ATOM 1631 C CA . GLU A 1 216 ? 4.507 10.511 -10.567 1.00 95.62 216 GLU A CA 1
ATOM 1632 C C . GLU A 1 216 ? 3.276 10.437 -9.647 1.00 95.62 216 GLU A C 1
ATOM 1634 O O . GLU A 1 216 ? 2.219 10.979 -9.979 1.00 95.62 216 GLU A O 1
ATOM 1639 N N . ALA A 1 217 ? 3.404 9.856 -8.446 1.00 96.50 217 ALA A N 1
ATOM 1640 C CA . ALA A 1 217 ? 2.307 9.812 -7.477 1.00 96.50 217 ALA A CA 1
ATOM 1641 C C . ALA A 1 217 ? 1.828 11.216 -7.070 1.00 96.50 217 ALA A C 1
ATOM 1643 O O . ALA A 1 217 ? 0.621 11.479 -7.020 1.00 96.50 217 ALA A O 1
ATOM 1644 N N . ARG A 1 218 ? 2.761 12.144 -6.835 1.00 95.88 218 ARG A N 1
ATOM 1645 C CA . ARG A 1 218 ? 2.474 13.546 -6.506 1.00 95.88 218 ARG A CA 1
ATOM 1646 C C . ARG A 1 218 ? 1.819 14.293 -7.671 1.00 95.88 218 ARG A C 1
ATOM 1648 O O . ARG A 1 218 ? 0.840 15.006 -7.459 1.00 95.88 218 ARG A O 1
ATOM 1655 N N . GLU A 1 219 ? 2.323 14.132 -8.890 1.00 95.25 219 GLU A N 1
ATOM 1656 C CA . GLU A 1 219 ? 1.814 14.781 -10.107 1.00 95.25 219 GLU A CA 1
ATOM 1657 C C . GLU A 1 219 ? 0.398 14.321 -10.458 1.00 95.25 219 GLU A C 1
ATOM 1659 O O . GLU A 1 219 ? -0.442 15.130 -10.857 1.00 95.25 219 GLU A O 1
ATOM 1664 N N . ARG A 1 220 ? 0.096 13.035 -10.241 1.00 94.25 220 ARG A N 1
ATOM 1665 C CA . ARG A 1 220 ? -1.267 12.491 -10.351 1.00 94.25 220 ARG A CA 1
ATOM 1666 C C . ARG A 1 220 ? -2.155 12.851 -9.171 1.00 94.25 220 ARG A C 1
ATOM 1668 O O . ARG A 1 220 ? -3.354 12.564 -9.209 1.00 94.25 220 ARG A O 1
ATOM 1675 N N . GLN A 1 221 ? -1.585 13.507 -8.159 1.00 94.44 221 GLN A N 1
ATOM 1676 C CA . GLN A 1 221 ? -2.243 13.827 -6.903 1.00 94.44 221 GLN A CA 1
ATOM 1677 C C . GLN A 1 221 ? -2.884 12.565 -6.314 1.00 94.44 221 GLN A C 1
ATOM 1679 O O . GLN A 1 221 ? -4.049 12.585 -5.941 1.00 94.44 221 GLN A O 1
ATOM 1684 N N . ALA A 1 222 ? -2.169 11.443 -6.331 1.00 95.81 222 ALA A N 1
ATOM 1685 C CA . ALA A 1 222 ? -2.710 10.170 -5.888 1.00 95.81 222 ALA A CA 1
ATOM 1686 C C . ALA A 1 222 ? -3.194 10.257 -4.434 1.00 95.81 222 ALA A C 1
ATOM 1688 O O . ALA A 1 222 ? -2.619 10.971 -3.614 1.00 95.81 222 ALA A O 1
ATOM 1689 N N . ASP A 1 223 ? -4.256 9.519 -4.125 1.00 95.69 223 ASP A N 1
ATOM 1690 C CA . ASP A 1 223 ? -4.749 9.365 -2.757 1.00 95.69 223 ASP A CA 1
ATOM 1691 C C . ASP A 1 223 ? -4.040 8.179 -2.067 1.00 95.69 223 ASP A C 1
ATOM 1693 O O . ASP A 1 223 ? -4.002 8.097 -0.840 1.00 95.69 223 ASP A O 1
ATOM 1697 N N . LEU A 1 224 ? -3.450 7.271 -2.860 1.00 97.75 224 LEU A N 1
ATOM 1698 C CA . LEU A 1 224 ? -2.604 6.169 -2.404 1.00 97.75 224 LEU A CA 1
ATOM 1699 C C . LEU A 1 224 ? -1.640 5.708 -3.498 1.00 97.75 224 LEU A C 1
ATOM 1701 O O . LEU A 1 224 ? -2.039 5.481 -4.645 1.00 97.75 224 LEU A O 1
ATOM 1705 N N . LEU A 1 225 ? -0.391 5.495 -3.100 1.00 98.38 225 LEU A N 1
ATOM 1706 C CA . LEU A 1 225 ? 0.641 4.839 -3.885 1.00 98.38 225 LEU A CA 1
ATOM 1707 C C . LEU A 1 225 ? 0.812 3.395 -3.396 1.00 98.38 225 LEU A C 1
ATOM 1709 O O . LEU A 1 225 ? 1.129 3.164 -2.235 1.00 98.38 225 LEU A O 1
ATOM 1713 N N . VAL A 1 226 ? 0.614 2.421 -4.275 1.00 98.12 226 VAL A N 1
ATOM 1714 C CA . VAL A 1 226 ? 0.830 0.998 -4.002 1.00 98.12 226 VAL A CA 1
ATOM 1715 C C . VAL A 1 226 ? 2.222 0.607 -4.485 1.00 98.12 226 VAL A C 1
ATOM 1717 O O . VAL A 1 226 ? 2.573 0.856 -5.637 1.00 98.12 226 VAL A O 1
ATOM 1720 N N . VAL A 1 227 ? 3.004 -0.019 -3.609 1.00 96.50 227 VAL A N 1
ATOM 1721 C CA . VAL A 1 227 ? 4.361 -0.501 -3.893 1.00 96.50 227 VAL A CA 1
ATOM 1722 C C . VAL A 1 227 ? 4.520 -1.942 -3.427 1.00 96.50 227 VAL A C 1
ATOM 1724 O O . VAL A 1 227 ? 3.877 -2.384 -2.468 1.00 96.50 227 VAL A O 1
ATOM 1727 N N . ARG A 1 228 ? 5.407 -2.688 -4.087 1.00 93.06 228 ARG A N 1
ATOM 1728 C CA . ARG A 1 228 ? 5.778 -4.032 -3.637 1.00 93.06 228 ARG A CA 1
ATOM 1729 C C . ARG A 1 228 ? 6.517 -4.007 -2.299 1.00 93.06 228 ARG A C 1
ATOM 1731 O O . ARG A 1 228 ? 7.197 -3.048 -1.957 1.00 93.06 228 ARG A O 1
ATOM 1738 N N . ARG A 1 229 ? 6.445 -5.120 -1.579 1.00 88.06 229 ARG A N 1
ATOM 1739 C CA . ARG A 1 229 ? 7.274 -5.476 -0.425 1.00 88.06 229 ARG A CA 1
ATOM 1740 C C . ARG A 1 229 ? 7.806 -6.883 -0.655 1.00 88.06 229 ARG A C 1
ATOM 1742 O O . ARG A 1 229 ? 7.051 -7.790 -1.001 1.00 88.06 229 ARG A O 1
ATOM 1749 N N . ILE A 1 230 ? 9.103 -7.094 -0.468 1.00 78.88 230 ILE A N 1
ATOM 1750 C CA . ILE A 1 230 ? 9.728 -8.385 -0.763 1.00 78.88 230 ILE A CA 1
ATOM 1751 C C . ILE A 1 230 ? 9.447 -9.354 0.388 1.00 78.88 230 ILE A C 1
ATOM 1753 O O . ILE A 1 230 ? 9.947 -9.194 1.499 1.00 78.88 230 ILE A O 1
ATOM 1757 N N . GLY A 1 231 ? 8.673 -10.405 0.125 1.00 65.50 231 GLY A N 1
ATOM 1758 C CA . GLY A 1 231 ? 8.566 -11.538 1.043 1.00 65.50 231 GLY A CA 1
ATOM 1759 C C . GLY A 1 231 ? 9.753 -12.494 0.922 1.00 65.50 231 GLY A C 1
ATOM 1760 O O . GLY A 1 231 ? 10.196 -12.794 -0.187 1.00 65.50 231 GLY A O 1
ATOM 1761 N N . LYS A 1 232 ? 10.261 -13.011 2.048 1.00 56.19 232 LYS A N 1
ATOM 1762 C CA . LYS A 1 232 ? 11.132 -14.201 2.053 1.00 56.19 232 LYS A CA 1
ATOM 1763 C C . LYS A 1 232 ? 10.283 -15.466 2.225 1.00 56.19 232 LYS A C 1
ATOM 1765 O O . LYS A 1 232 ? 9.280 -15.444 2.926 1.00 56.19 232 LYS A O 1
ATOM 1770 N N . ARG A 1 233 ? 10.690 -16.575 1.597 1.00 48.41 233 ARG A N 1
ATOM 1771 C CA . ARG A 1 233 ? 10.109 -17.913 1.828 1.00 48.41 233 ARG A CA 1
ATOM 1772 C C . ARG A 1 233 ? 10.831 -18.578 3.012 1.00 48.41 233 ARG A C 1
ATOM 1774 O O . ARG A 1 233 ? 12.059 -18.562 3.026 1.00 48.41 233 ARG A O 1
ATOM 1781 N N . GLY A 1 234 ? 10.103 -19.165 3.970 1.00 52.38 234 GLY A N 1
ATOM 1782 C CA . GLY A 1 234 ? 10.662 -19.995 5.057 1.00 52.38 234 GLY A CA 1
ATOM 1783 C C . GLY A 1 234 ? 10.079 -19.740 6.459 1.00 52.38 234 GLY A C 1
ATOM 1784 O O . GLY A 1 234 ? 9.307 -18.810 6.659 1.00 52.38 234 GLY A O 1
ATOM 1785 N N . VAL A 1 235 ? 10.481 -20.562 7.440 1.00 41.53 235 VAL A N 1
ATOM 1786 C CA . VAL A 1 235 ? 9.986 -20.562 8.844 1.00 41.53 235 VAL A CA 1
ATOM 1787 C C . VAL A 1 235 ? 10.435 -19.317 9.643 1.00 41.53 235 VAL A C 1
ATOM 1789 O O . VAL A 1 235 ? 9.835 -18.972 10.654 1.00 41.53 235 VAL A O 1
ATOM 1792 N N . LEU A 1 236 ? 11.452 -18.596 9.151 1.00 50.03 236 LEU A N 1
ATOM 1793 C CA . LEU A 1 236 ? 11.973 -17.324 9.689 1.00 50.03 236 LEU A CA 1
ATOM 1794 C C . LEU A 1 236 ? 11.742 -16.152 8.710 1.00 50.03 236 LEU A C 1
ATOM 1796 O O . LEU A 1 236 ? 12.582 -15.260 8.570 1.00 50.03 236 LEU A O 1
ATOM 1800 N N . ALA A 1 237 ? 10.637 -16.178 7.959 1.00 55.34 237 ALA A N 1
ATOM 1801 C CA . ALA A 1 237 ? 10.331 -15.177 6.941 1.00 55.34 237 ALA A CA 1
ATOM 1802 C C . ALA A 1 237 ? 10.018 -13.802 7.557 1.00 55.34 237 ALA A C 1
ATOM 1804 O O . ALA A 1 237 ? 8.869 -13.475 7.838 1.00 55.34 237 ALA A O 1
ATOM 1805 N N . ARG A 1 238 ? 11.046 -12.963 7.719 1.00 59.16 238 ARG A N 1
ATOM 1806 C CA . ARG A 1 238 ? 10.857 -11.510 7.809 1.00 59.16 238 ARG A CA 1
ATOM 1807 C C . ARG A 1 238 ? 10.669 -10.933 6.414 1.00 59.16 238 ARG A C 1
ATOM 1809 O O . ARG A 1 238 ? 11.356 -11.332 5.466 1.00 59.16 238 ARG A O 1
ATOM 1816 N N . LEU A 1 239 ? 9.746 -9.991 6.299 1.00 66.50 239 LEU A N 1
ATOM 1817 C CA . LEU A 1 239 ? 9.528 -9.240 5.073 1.00 66.50 239 LEU A CA 1
ATOM 1818 C C . LEU A 1 239 ? 10.622 -8.180 4.946 1.00 66.50 239 LEU A C 1
ATOM 1820 O O . LEU A 1 239 ? 11.012 -7.544 5.922 1.00 66.50 239 LEU A O 1
ATOM 1824 N N . VAL A 1 240 ? 11.154 -8.024 3.740 1.00 73.62 240 VAL A N 1
ATOM 1825 C CA . VAL A 1 240 ? 12.175 -7.030 3.419 1.00 73.62 240 VAL A CA 1
ATOM 1826 C C . VAL A 1 240 ? 11.498 -5.920 2.632 1.00 73.62 240 VAL A C 1
ATOM 1828 O O . VAL A 1 240 ? 10.861 -6.170 1.610 1.00 73.62 240 VAL A O 1
ATOM 1831 N N . VAL A 1 241 ? 11.627 -4.688 3.113 1.00 75.00 241 VAL A N 1
ATOM 1832 C CA . VAL A 1 241 ? 11.046 -3.521 2.441 1.00 75.00 241 VAL A CA 1
ATOM 1833 C C . VAL A 1 241 ? 11.789 -3.255 1.126 1.00 75.00 241 VAL A C 1
ATOM 1835 O O . VAL A 1 241 ? 11.145 -3.095 0.099 1.00 75.00 241 VAL A O 1
ATOM 1838 N N . GLY A 1 242 ? 13.116 -3.409 1.105 1.00 80.56 242 GLY A N 1
ATOM 1839 C CA . GLY A 1 242 ? 13.957 -3.138 -0.066 1.00 80.56 242 GLY A CA 1
ATOM 1840 C C . GLY A 1 242 ? 14.293 -1.651 -0.152 1.00 80.56 242 GLY A C 1
ATOM 1841 O O . GLY A 1 242 ? 13.475 -0.814 0.209 1.00 80.56 242 GLY A O 1
ATOM 1842 N N . GLU A 1 243 ? 15.501 -1.315 -0.604 1.00 84.81 243 GLU A N 1
ATOM 1843 C CA . GLU A 1 243 ? 16.035 0.052 -0.500 1.00 84.81 243 GLU A CA 1
ATOM 1844 C C . GLU A 1 243 ? 15.180 1.091 -1.237 1.00 84.81 243 GLU A C 1
ATOM 1846 O O . GLU A 1 243 ? 14.726 2.053 -0.622 1.00 84.81 243 GLU A O 1
ATOM 1851 N N . MET A 1 244 ? 14.870 0.848 -2.514 1.00 89.25 244 MET A N 1
ATOM 1852 C CA . MET A 1 244 ? 14.033 1.747 -3.317 1.00 89.25 244 MET A CA 1
ATOM 1853 C C . MET A 1 244 ? 12.653 1.973 -2.678 1.00 89.25 244 MET A C 1
ATOM 1855 O O . MET A 1 244 ? 12.190 3.105 -2.578 1.00 89.25 244 MET A O 1
ATOM 1859 N N . VAL A 1 245 ? 12.010 0.919 -2.173 1.00 90.50 245 VAL A N 1
ATOM 1860 C CA . VAL A 1 245 ? 10.686 1.011 -1.538 1.00 90.50 245 VAL A CA 1
ATOM 1861 C C . VAL A 1 245 ? 10.766 1.741 -0.196 1.00 90.50 245 VAL A C 1
ATOM 1863 O O . VAL A 1 245 ? 9.893 2.559 0.096 1.00 90.50 245 VAL A O 1
ATOM 1866 N N . SER A 1 246 ? 11.810 1.492 0.605 1.00 90.19 246 SER A N 1
ATOM 1867 C CA . SER A 1 246 ? 12.077 2.245 1.837 1.00 90.19 246 SER A CA 1
ATOM 1868 C C . SER A 1 246 ? 12.251 3.733 1.530 1.00 90.19 246 SER A C 1
ATOM 1870 O O . SER A 1 246 ? 11.675 4.566 2.227 1.00 90.19 246 SER A O 1
ATOM 1872 N N . GLN A 1 247 ? 12.971 4.084 0.459 1.00 92.38 247 GLN A N 1
ATOM 1873 C CA . GLN A 1 247 ? 13.133 5.472 0.020 1.00 92.38 247 GLN A CA 1
ATOM 1874 C C . GLN A 1 247 ? 11.810 6.086 -0.449 1.00 92.38 247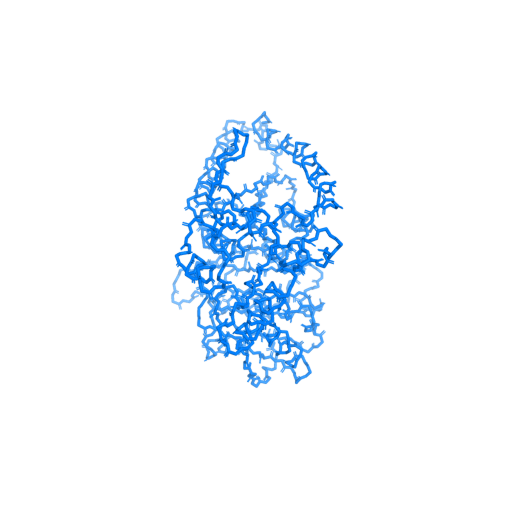 GLN A C 1
ATOM 1876 O O . GLN A 1 247 ? 11.483 7.195 -0.027 1.00 92.38 247 GLN A O 1
ATOM 1881 N N . VAL A 1 248 ? 11.009 5.374 -1.252 1.00 94.31 248 VAL A N 1
ATOM 1882 C CA . VAL A 1 248 ? 9.666 5.833 -1.650 1.00 94.31 248 VAL A CA 1
ATOM 1883 C C . VAL A 1 248 ? 8.817 6.108 -0.412 1.00 94.31 248 VAL A C 1
ATOM 1885 O O . VAL A 1 248 ? 8.255 7.189 -0.265 1.00 94.31 248 VAL A O 1
ATOM 1888 N N . ALA A 1 249 ? 8.758 5.163 0.518 1.00 92.56 249 ALA A N 1
ATOM 1889 C CA . ALA A 1 249 ? 7.982 5.284 1.743 1.00 92.56 249 ALA A CA 1
ATOM 1890 C C . ALA A 1 249 ? 8.450 6.414 2.662 1.00 92.56 249 ALA A C 1
ATOM 1892 O O . ALA A 1 249 ? 7.630 7.086 3.287 1.00 92.56 249 ALA A O 1
ATOM 1893 N N . ALA A 1 250 ? 9.759 6.642 2.729 1.00 91.31 250 ALA A N 1
ATOM 1894 C CA . ALA A 1 250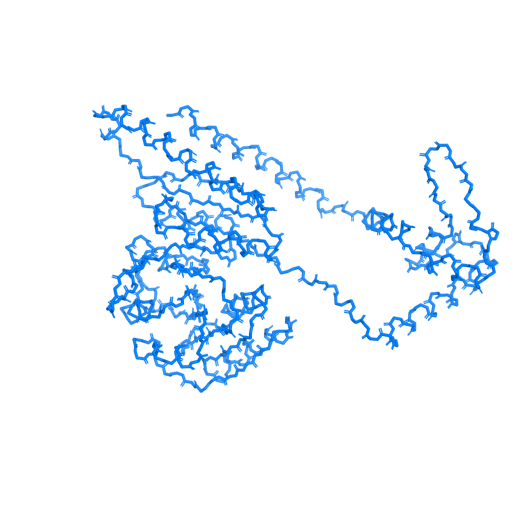 ? 10.339 7.692 3.546 1.00 91.31 250 ALA A CA 1
ATOM 1895 C C . ALA A 1 250 ? 10.219 9.095 2.932 1.00 91.31 250 ALA A C 1
ATOM 1897 O O . ALA A 1 250 ? 10.350 10.083 3.655 1.00 91.31 250 ALA A O 1
ATOM 1898 N N . ASN A 1 251 ? 10.003 9.211 1.619 1.00 91.56 251 ASN A N 1
ATOM 1899 C CA . ASN A 1 251 ? 10.019 10.499 0.919 1.00 91.56 251 ASN A CA 1
ATOM 1900 C C . ASN A 1 251 ? 8.685 10.873 0.268 1.00 91.56 251 ASN A C 1
ATOM 1902 O O . ASN A 1 251 ? 8.464 12.051 -0.004 1.00 91.56 251 ASN A O 1
ATOM 1906 N N . SER A 1 252 ? 7.776 9.921 0.064 1.00 93.00 252 SER A N 1
ATOM 1907 C CA . SER A 1 252 ? 6.476 10.188 -0.546 1.00 93.00 252 SER A CA 1
ATOM 1908 C C . SER A 1 252 ? 5.668 11.198 0.276 1.00 93.00 252 SER A C 1
ATOM 1910 O O . SER A 1 252 ? 5.609 11.139 1.509 1.00 93.00 252 SER A O 1
ATOM 1912 N N . ALA A 1 253 ? 5.028 12.130 -0.434 1.00 91.06 253 ALA A N 1
ATOM 1913 C CA . ALA A 1 253 ? 4.027 13.047 0.113 1.00 91.06 253 ALA A CA 1
ATOM 1914 C C . ALA A 1 253 ? 2.613 12.432 0.125 1.00 91.06 253 ALA A C 1
ATOM 1916 O O . ALA A 1 253 ? 1.702 12.976 0.744 1.00 91.06 253 ALA A O 1
ATOM 1917 N N . VAL A 1 254 ? 2.431 11.308 -0.572 1.00 95.19 254 VAL A N 1
ATOM 1918 C CA . VAL A 1 254 ? 1.182 10.545 -0.679 1.00 95.19 254 VAL A CA 1
ATOM 1919 C C . VAL A 1 254 ? 1.270 9.310 0.228 1.00 95.19 254 VAL A C 1
ATOM 1921 O O . VAL A 1 254 ? 2.359 8.735 0.333 1.00 95.19 254 VAL A O 1
ATOM 1924 N N . PRO A 1 255 ? 0.165 8.856 0.853 1.00 96.62 255 PRO A N 1
ATOM 1925 C CA . PRO A 1 255 ? 0.125 7.580 1.564 1.00 96.62 255 PRO A CA 1
ATOM 1926 C C . PRO A 1 255 ? 0.687 6.418 0.734 1.00 96.62 255 PRO A C 1
ATOM 1928 O O . PRO A 1 255 ? 0.365 6.291 -0.448 1.00 96.62 255 PRO A O 1
ATOM 1931 N N . VAL A 1 256 ? 1.496 5.554 1.350 1.00 97.62 256 VAL A N 1
ATOM 1932 C CA . VAL A 1 256 ? 2.158 4.432 0.662 1.00 97.62 256 VAL A CA 1
ATOM 1933 C C . VAL A 1 256 ? 1.663 3.105 1.221 1.00 97.62 256 VAL A C 1
ATOM 1935 O O . VAL A 1 256 ? 1.881 2.820 2.393 1.00 97.62 256 VAL A O 1
ATOM 1938 N N . LEU A 1 257 ? 1.024 2.278 0.394 1.00 97.75 257 LEU A N 1
ATOM 1939 C CA . LEU A 1 257 ? 0.628 0.910 0.725 1.00 97.75 257 LEU A CA 1
ATOM 1940 C C . LEU A 1 257 ? 1.687 -0.079 0.238 1.00 97.75 257 LEU A C 1
ATOM 1942 O O . LEU A 1 257 ? 1.835 -0.307 -0.960 1.00 97.75 257 LEU A O 1
ATOM 1946 N N . MET A 1 258 ? 2.387 -0.695 1.185 1.00 95.94 258 MET A N 1
ATOM 1947 C CA . MET A 1 258 ? 3.361 -1.751 0.937 1.00 95.94 258 MET A CA 1
ATOM 1948 C C . MET A 1 258 ? 2.688 -3.119 0.924 1.00 95.94 258 MET A C 1
ATOM 1950 O O . MET A 1 258 ? 2.055 -3.524 1.904 1.00 95.94 258 MET A O 1
ATOM 1954 N N . VAL A 1 259 ? 2.871 -3.859 -0.167 1.00 94.38 259 VAL A N 1
ATOM 1955 C CA . VAL A 1 259 ? 2.155 -5.113 -0.419 1.00 94.38 259 VAL A CA 1
ATOM 1956 C C . VAL A 1 259 ? 3.137 -6.230 -0.737 1.00 94.38 259 VAL A C 1
ATOM 1958 O O . VAL A 1 259 ? 3.917 -6.128 -1.677 1.00 94.38 259 VAL A O 1
ATOM 1961 N N . ALA A 1 260 ? 3.098 -7.304 0.051 1.00 88.88 260 ALA A N 1
ATOM 1962 C CA . ALA A 1 260 ? 3.818 -8.536 -0.266 1.00 88.88 260 ALA A CA 1
ATOM 1963 C C . ALA A 1 260 ? 2.942 -9.439 -1.156 1.00 88.88 260 ALA A C 1
ATOM 1965 O O . ALA A 1 260 ? 2.173 -8.955 -1.979 1.00 88.88 260 ALA A O 1
ATOM 1966 N N . ASP A 1 261 ? 3.020 -10.755 -0.994 1.00 86.62 261 ASP A N 1
ATOM 1967 C CA . ASP A 1 261 ? 2.074 -11.671 -1.625 1.00 86.62 261 ASP A CA 1
ATOM 1968 C C . ASP A 1 261 ? 0.886 -11.893 -0.681 1.00 86.62 261 ASP A C 1
ATOM 1970 O O . ASP A 1 261 ? 0.940 -12.721 0.227 1.00 86.62 261 ASP A O 1
ATOM 1974 N N . SER A 1 262 ? -0.151 -11.063 -0.798 1.00 85.62 262 SER A N 1
ATOM 1975 C CA . SER A 1 262 ? -1.297 -11.087 0.120 1.00 85.62 262 SER A CA 1
ATOM 1976 C C . SER A 1 262 ? -2.617 -10.887 -0.628 1.00 85.62 262 SER A C 1
ATOM 1978 O O . SER A 1 262 ? -2.656 -10.116 -1.590 1.00 85.62 262 SER A O 1
ATOM 1980 N N . PRO A 1 263 ? -3.704 -11.566 -0.217 1.00 89.69 263 PRO A N 1
ATOM 1981 C CA . PRO A 1 263 ? -5.038 -11.261 -0.720 1.00 89.69 263 PRO A CA 1
ATOM 1982 C C . PRO A 1 263 ? -5.508 -9.895 -0.201 1.00 89.69 263 PRO A C 1
ATOM 1984 O O . PRO A 1 263 ? -4.885 -9.293 0.676 1.00 89.69 263 PRO A O 1
ATOM 1987 N N . LEU A 1 264 ? -6.643 -9.419 -0.718 1.00 93.31 264 LEU A N 1
ATOM 1988 C CA . LEU A 1 264 ? -7.322 -8.274 -0.119 1.00 93.31 264 LEU A CA 1
ATOM 1989 C C . LEU A 1 264 ? -7.740 -8.606 1.320 1.00 93.31 264 LEU A C 1
ATOM 1991 O O . LEU A 1 264 ? -8.275 -9.686 1.580 1.00 93.31 264 LEU A O 1
ATOM 1995 N N . TRP A 1 265 ? -7.525 -7.662 2.235 1.00 94.94 265 TRP A N 1
ATOM 1996 C CA . TRP A 1 265 ? -7.995 -7.779 3.610 1.00 94.94 265 TRP A CA 1
ATOM 1997 C C . TRP A 1 265 ? -9.521 -7.881 3.671 1.00 94.94 265 TRP A C 1
ATOM 1999 O O . TRP A 1 265 ? -10.254 -7.297 2.870 1.00 94.94 265 TRP A O 1
ATOM 2009 N N . SER A 1 266 ? -9.998 -8.647 4.640 1.00 92.94 266 SER A N 1
ATOM 2010 C CA . SER A 1 266 ? -11.419 -8.903 4.882 1.00 92.94 266 SER A CA 1
ATOM 2011 C C . SER A 1 266 ? -11.753 -9.048 6.365 1.00 92.94 266 SER A C 1
ATOM 2013 O O . SER A 1 266 ? -12.916 -8.905 6.734 1.00 92.94 266 SER A O 1
ATOM 2015 N N . ARG A 1 267 ? -10.758 -9.315 7.222 1.00 94.12 267 ARG A N 1
ATOM 2016 C CA . ARG A 1 267 ? -10.966 -9.581 8.646 1.00 94.12 267 ARG A CA 1
ATOM 2017 C C . ARG A 1 267 ? -10.994 -8.298 9.456 1.00 94.12 267 ARG A C 1
ATOM 2019 O O . ARG A 1 267 ? -11.970 -8.076 10.164 1.00 94.12 267 ARG A O 1
ATOM 2026 N N . ARG A 1 268 ? -9.941 -7.478 9.388 1.00 95.62 268 ARG A N 1
ATOM 2027 C CA . ARG A 1 268 ? -9.817 -6.250 10.183 1.00 95.62 268 ARG A CA 1
ATOM 2028 C C . ARG A 1 268 ? -8.695 -5.352 9.667 1.00 95.62 268 ARG A C 1
ATOM 2030 O O . ARG A 1 268 ? -7.552 -5.780 9.515 1.00 95.62 268 ARG A O 1
ATOM 2037 N N . VAL A 1 269 ? -9.012 -4.069 9.521 1.00 97.94 269 VAL A N 1
ATOM 2038 C CA . VAL A 1 269 ? -8.016 -3.007 9.344 1.00 97.94 269 VAL A CA 1
ATOM 2039 C C . VAL A 1 269 ? -7.626 -2.477 10.719 1.00 97.94 269 VAL A C 1
ATOM 2041 O O . VAL A 1 269 ? -8.490 -2.002 11.454 1.00 97.94 269 VAL A O 1
ATOM 2044 N N . LEU A 1 270 ? -6.345 -2.540 11.078 1.00 97.25 270 LEU A N 1
ATOM 2045 C CA . LEU A 1 270 ? -5.821 -1.919 12.295 1.00 97.25 270 LEU A CA 1
ATOM 2046 C C . LEU A 1 270 ? -5.142 -0.597 11.952 1.00 97.25 270 LEU A C 1
ATOM 2048 O O . LEU A 1 270 ? -4.227 -0.561 11.137 1.00 97.25 270 LEU A O 1
ATOM 2052 N N . VAL A 1 271 ? -5.560 0.474 12.612 1.00 96.19 271 VAL A N 1
ATOM 2053 C CA . VAL A 1 271 ? -4.928 1.791 12.542 1.00 96.19 271 VAL A CA 1
ATOM 2054 C C . VAL A 1 271 ? -4.132 1.998 13.811 1.00 96.19 271 VAL A C 1
ATOM 2056 O O . VAL A 1 271 ? -4.707 1.938 14.894 1.00 96.19 271 VAL A O 1
ATOM 2059 N N . ALA A 1 272 ? -2.838 2.256 13.682 1.00 94.88 272 ALA A N 1
ATOM 2060 C CA . ALA A 1 272 ? -1.980 2.616 14.797 1.00 94.88 272 ALA A CA 1
ATOM 2061 C C . ALA A 1 272 ? -1.410 4.018 14.564 1.00 94.88 272 ALA A C 1
ATOM 2063 O O . ALA A 1 272 ? -0.791 4.273 13.529 1.00 94.88 272 ALA A O 1
ATOM 2064 N N . ILE A 1 273 ? -1.669 4.941 15.488 1.00 91.06 273 ILE A N 1
ATOM 2065 C CA . ILE A 1 273 ? -1.251 6.344 15.383 1.00 91.06 273 ILE A CA 1
ATOM 2066 C C . ILE A 1 273 ? -0.328 6.628 16.558 1.00 91.06 273 ILE A C 1
ATOM 2068 O O . ILE A 1 273 ? -0.744 6.532 17.709 1.00 91.06 273 ILE A O 1
ATOM 2072 N N . GLU A 1 274 ? 0.931 6.938 16.255 1.00 83.38 274 GLU A N 1
ATOM 2073 C CA . GLU A 1 274 ? 1.897 7.346 17.273 1.00 83.38 274 GLU A CA 1
ATOM 2074 C C . GLU A 1 274 ? 1.515 8.714 17.845 1.00 83.38 274 GLU A C 1
ATOM 2076 O O . GLU A 1 274 ? 0.969 9.569 17.139 1.00 83.38 274 GLU A O 1
ATOM 2081 N N . ARG A 1 275 ? 1.877 8.963 19.106 1.00 76.00 275 ARG A N 1
ATOM 2082 C CA . ARG A 1 275 ? 1.680 10.276 19.725 1.00 76.00 275 ARG A CA 1
ATOM 2083 C C . ARG A 1 275 ? 2.327 11.370 18.864 1.00 76.00 275 ARG A C 1
ATOM 2085 O O . ARG A 1 275 ? 3.480 11.245 18.455 1.00 76.00 275 ARG A O 1
ATOM 2092 N N . HIS A 1 276 ? 1.595 12.459 18.626 1.00 77.50 276 HIS A N 1
ATOM 2093 C CA . HIS A 1 276 ? 1.985 13.592 17.765 1.00 77.50 276 HIS A CA 1
ATOM 2094 C C . HIS A 1 276 ? 1.935 13.347 16.248 1.00 77.50 276 HIS A C 1
ATOM 2096 O O . HIS A 1 276 ? 2.259 14.259 15.481 1.00 77.50 276 HIS A O 1
ATOM 2102 N N . ALA A 1 277 ? 1.514 12.171 15.778 1.00 79.31 277 ALA A N 1
ATOM 2103 C CA . ALA A 1 277 ? 1.084 12.034 14.390 1.00 79.31 277 ALA A CA 1
ATOM 2104 C C . ALA A 1 277 ? -0.288 12.714 14.204 1.00 79.31 277 ALA A C 1
ATOM 2106 O O . ALA A 1 277 ? -1.049 12.884 15.152 1.00 79.31 277 ALA A O 1
ATOM 2107 N N . ARG A 1 278 ? -0.626 13.153 12.983 1.00 87.62 278 ARG A N 1
ATOM 2108 C CA . ARG A 1 278 ? -1.901 13.854 12.744 1.00 87.62 278 ARG A CA 1
ATOM 2109 C C . ARG A 1 278 ? -2.999 12.860 12.372 1.00 87.62 278 ARG A C 1
ATOM 2111 O O . ARG A 1 278 ? -3.141 12.506 11.199 1.00 87.62 278 ARG A O 1
ATOM 2118 N N . ALA A 1 279 ? -3.847 12.467 13.323 1.00 90.94 279 ALA A N 1
ATOM 2119 C CA . ALA A 1 279 ? -4.966 11.557 13.045 1.00 90.94 279 ALA A CA 1
ATOM 2120 C C . ALA A 1 279 ? -5.915 12.050 11.940 1.00 90.94 279 ALA A C 1
ATOM 2122 O O . ALA A 1 279 ? -6.470 11.240 11.198 1.00 90.94 279 ALA A O 1
ATOM 2123 N N . ALA A 1 280 ? -6.047 13.368 11.761 1.00 92.31 280 ALA A N 1
ATOM 2124 C CA . ALA A 1 280 ? -6.831 13.960 10.677 1.00 92.31 280 ALA A CA 1
ATOM 2125 C C . ALA A 1 280 ? -6.334 13.570 9.268 1.00 92.31 280 ALA A C 1
ATOM 2127 O O . ALA A 1 280 ? -7.143 13.491 8.345 1.00 92.31 280 ALA A O 1
ATOM 2128 N N . ALA A 1 281 ? -5.033 13.301 9.099 1.00 92.69 281 ALA A N 1
ATOM 2129 C CA . ALA A 1 281 ? -4.459 12.822 7.841 1.00 92.69 281 ALA A CA 1
ATOM 2130 C C . ALA A 1 281 ? -4.610 11.298 7.677 1.00 92.69 281 ALA A C 1
ATOM 2132 O O . ALA A 1 281 ? -4.852 10.808 6.575 1.00 92.69 281 ALA A O 1
ATOM 2133 N N . VAL A 1 282 ? -4.517 10.545 8.779 1.00 95.62 282 VAL A N 1
ATOM 2134 C CA . VAL A 1 282 ? -4.586 9.072 8.787 1.00 95.62 282 VAL A CA 1
ATOM 2135 C C . VAL A 1 282 ? -6.015 8.561 8.597 1.00 95.62 282 VAL A C 1
ATOM 2137 O O . VAL A 1 282 ? -6.249 7.612 7.844 1.00 95.62 282 VAL A O 1
ATOM 2140 N N . ALA A 1 283 ? -6.986 9.195 9.259 1.00 95.81 283 ALA A N 1
ATOM 2141 C CA . ALA A 1 283 ? -8.364 8.721 9.320 1.00 95.81 283 ALA A CA 1
ATOM 2142 C C . ALA A 1 283 ? -9.030 8.550 7.939 1.00 95.81 283 ALA A C 1
ATOM 2144 O O . ALA A 1 283 ? -9.659 7.511 7.729 1.00 95.81 283 ALA A O 1
ATOM 2145 N N . PRO A 1 284 ? -8.912 9.487 6.974 1.00 94.88 284 PRO A N 1
ATOM 2146 C CA . PRO A 1 284 ? -9.517 9.314 5.654 1.00 94.88 284 PRO A CA 1
ATOM 2147 C C . PRO A 1 284 ? -8.971 8.096 4.904 1.00 94.88 284 PRO A C 1
ATOM 2149 O O . PRO A 1 284 ? -9.751 7.358 4.305 1.00 94.88 284 PRO A O 1
ATOM 2152 N N . VAL A 1 285 ? -7.658 7.854 4.972 1.00 96.31 285 VAL A N 1
ATOM 2153 C CA . VAL A 1 285 ? -7.003 6.719 4.302 1.00 96.31 285 VAL A CA 1
ATOM 2154 C C . VAL A 1 285 ? -7.481 5.409 4.914 1.00 96.31 285 VAL A C 1
ATOM 2156 O O . VAL A 1 285 ? -7.995 4.543 4.209 1.00 96.31 285 VAL A O 1
ATOM 2159 N N . ALA A 1 286 ? -7.380 5.290 6.237 1.00 96.94 286 ALA A N 1
ATOM 2160 C CA . ALA A 1 286 ? -7.765 4.087 6.961 1.00 96.94 286 ALA A CA 1
ATOM 2161 C C . ALA A 1 286 ? -9.234 3.704 6.748 1.00 96.94 286 ALA A C 1
ATOM 2163 O O . ALA A 1 286 ? -9.547 2.555 6.432 1.00 96.94 286 ALA A O 1
ATOM 2164 N N . VAL A 1 287 ? -10.136 4.679 6.884 1.00 96.94 287 VAL A N 1
ATOM 2165 C CA . VAL A 1 287 ? -11.575 4.458 6.725 1.00 96.94 287 VAL A CA 1
ATOM 2166 C C . VAL A 1 287 ? -11.912 4.111 5.279 1.00 96.94 287 VAL A C 1
ATOM 2168 O O . VAL A 1 287 ? -12.719 3.214 5.059 1.00 96.94 287 VAL A O 1
ATOM 2171 N N . THR A 1 288 ? -11.271 4.750 4.296 1.00 96.06 288 THR A N 1
ATOM 2172 C CA . THR A 1 288 ? -11.492 4.424 2.879 1.00 96.06 288 THR A CA 1
ATOM 2173 C C . THR A 1 288 ? -11.044 2.996 2.568 1.00 96.06 288 THR A C 1
ATOM 2175 O O . THR A 1 288 ? -11.796 2.247 1.949 1.00 96.06 288 THR A O 1
ATOM 2178 N N . LEU A 1 289 ? -9.870 2.572 3.047 1.00 96.75 289 LEU A N 1
ATOM 2179 C CA . LEU A 1 289 ? -9.376 1.202 2.856 1.00 96.75 289 LEU A CA 1
ATOM 2180 C C . LEU A 1 289 ? -10.274 0.155 3.533 1.00 96.75 289 LEU A C 1
ATOM 2182 O O . LEU A 1 289 ? -10.546 -0.897 2.950 1.00 96.75 289 LEU A O 1
ATOM 2186 N N . ALA A 1 290 ? -10.780 0.449 4.731 1.00 96.75 290 ALA A N 1
ATOM 2187 C CA . ALA A 1 290 ? -11.748 -0.403 5.417 1.00 96.75 290 ALA A CA 1
ATOM 2188 C C . ALA A 1 290 ? -13.084 -0.475 4.659 1.00 96.75 290 ALA A C 1
ATOM 2190 O O . ALA A 1 290 ? -13.608 -1.565 4.426 1.00 96.75 290 ALA A O 1
ATOM 2191 N N . ALA A 1 291 ? -13.599 0.668 4.199 1.00 94.81 291 ALA A N 1
ATOM 2192 C CA . ALA A 1 291 ? -14.862 0.759 3.475 1.00 94.81 291 ALA A CA 1
ATOM 2193 C C . ALA A 1 291 ? -14.810 0.055 2.110 1.00 94.81 291 ALA A C 1
ATOM 2195 O O . ALA A 1 291 ? -15.730 -0.689 1.778 1.00 94.81 291 ALA A O 1
ATOM 2196 N N . LEU A 1 292 ? -13.719 0.212 1.349 1.00 93.81 292 LEU A N 1
ATOM 2197 C CA . LEU A 1 292 ? -13.508 -0.506 0.086 1.00 93.81 292 LEU A CA 1
ATOM 2198 C C . LEU A 1 292 ? -13.496 -2.023 0.308 1.00 93.81 292 LEU A C 1
ATOM 2200 O O . LEU A 1 292 ? -14.080 -2.781 -0.472 1.00 93.81 292 LEU A O 1
ATOM 2204 N N . ALA A 1 293 ? -12.862 -2.483 1.386 1.00 93.56 293 ALA A N 1
ATOM 2205 C CA . ALA A 1 293 ? -12.805 -3.898 1.722 1.00 93.56 293 ALA A CA 1
ATOM 2206 C C . ALA A 1 293 ? -14.095 -4.456 2.340 1.00 93.56 293 ALA A C 1
ATOM 2208 O O . ALA A 1 293 ? -14.318 -5.662 2.241 1.00 93.56 293 ALA A O 1
ATOM 2209 N N . HIS A 1 294 ? -14.958 -3.597 2.891 1.00 92.94 294 HIS A N 1
ATOM 2210 C CA . HIS A 1 294 ? -16.035 -3.960 3.822 1.00 92.94 294 HIS A CA 1
ATOM 2211 C C . HIS A 1 294 ? -15.506 -4.645 5.093 1.00 92.94 294 HIS A C 1
ATOM 2213 O O . HIS A 1 294 ? -16.161 -5.522 5.652 1.00 92.94 294 HIS A O 1
ATOM 2219 N N . ALA A 1 295 ? -14.313 -4.252 5.540 1.00 94.62 295 ALA A N 1
ATOM 2220 C CA . ALA A 1 295 ? -13.686 -4.777 6.746 1.00 94.62 295 ALA A CA 1
ATOM 2221 C C . ALA A 1 295 ? -13.949 -3.843 7.943 1.00 94.62 295 ALA A C 1
ATOM 2223 O O . ALA A 1 295 ? -14.003 -2.622 7.763 1.00 94.62 295 ALA A O 1
ATOM 2224 N N . PRO A 1 296 ? -14.097 -4.378 9.168 1.00 96.38 296 PRO A N 1
ATOM 2225 C CA . PRO A 1 296 ? -14.154 -3.559 10.371 1.00 96.38 296 PRO A CA 1
ATOM 2226 C C . PRO A 1 296 ? -12.808 -2.869 10.629 1.00 96.38 296 PRO A C 1
ATOM 2228 O O . PRO A 1 296 ? -11.742 -3.366 10.252 1.00 96.38 296 PRO A O 1
ATOM 2231 N N . LEU A 1 297 ? -12.875 -1.724 11.302 1.00 97.06 297 LEU A N 1
ATOM 2232 C CA . LEU A 1 297 ? -11.736 -0.901 11.682 1.00 97.06 297 LEU A CA 1
ATOM 2233 C C . LEU A 1 297 ? -11.474 -1.034 13.185 1.00 97.06 297 LEU A C 1
ATOM 2235 O O . LEU A 1 297 ? -12.386 -0.879 13.994 1.00 97.06 297 LEU A O 1
ATOM 2239 N N . ALA A 1 298 ? -10.226 -1.268 13.562 1.00 96.62 298 ALA A N 1
ATOM 2240 C CA . ALA A 1 298 ? -9.760 -1.159 14.934 1.00 96.62 298 ALA A CA 1
ATOM 2241 C C . ALA A 1 298 ? -8.747 -0.019 15.030 1.00 96.62 298 ALA A C 1
ATOM 2243 O O . ALA A 1 298 ? -7.894 0.123 14.154 1.00 96.62 298 ALA A O 1
ATOM 2244 N N . VAL A 1 299 ? -8.837 0.797 16.077 1.00 95.12 299 VAL A N 1
ATOM 2245 C CA . VAL A 1 299 ? -7.971 1.969 16.255 1.00 95.12 299 VAL A CA 1
A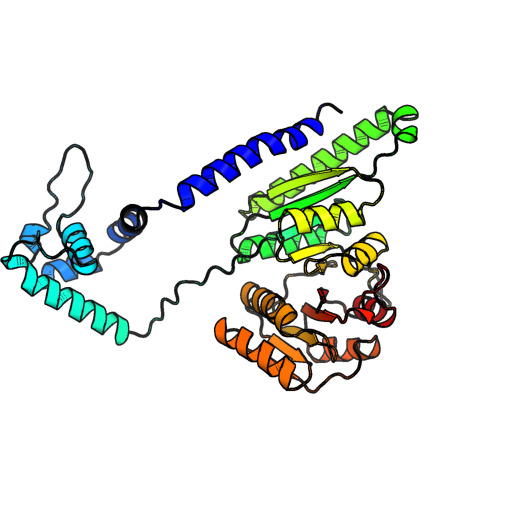TOM 2246 C C . VAL A 1 299 ? -7.178 1.843 17.538 1.00 95.12 299 VAL A C 1
ATOM 2248 O O . VAL A 1 299 ? -7.745 1.641 18.609 1.00 95.12 299 VAL A O 1
ATOM 2251 N N . CYS A 1 300 ? -5.868 1.997 17.417 1.00 93.62 300 CYS A N 1
ATOM 2252 C CA . CYS A 1 300 ? -4.918 2.018 18.506 1.00 93.62 300 CYS A CA 1
ATOM 2253 C C . CYS A 1 300 ? -4.180 3.363 18.488 1.00 93.62 300 CYS A C 1
ATOM 2255 O O . CYS A 1 300 ? -3.333 3.616 17.634 1.00 93.62 300 CYS A O 1
ATOM 2257 N N . ALA A 1 301 ? -4.603 4.258 19.371 1.00 91.06 301 ALA A N 1
ATOM 2258 C CA . ALA A 1 301 ? -4.114 5.627 19.480 1.00 91.06 301 ALA A CA 1
ATOM 2259 C C . ALA A 1 301 ? -4.510 6.187 20.854 1.00 91.06 301 ALA A C 1
ATOM 2261 O O . ALA A 1 301 ? -5.270 5.546 21.599 1.00 91.06 301 ALA A O 1
ATOM 2262 N N . ASP A 1 302 ? -4.096 7.415 21.160 1.00 90.00 302 ASP A N 1
ATOM 2263 C CA . ASP A 1 302 ? -4.665 8.144 22.290 1.00 90.00 302 ASP A CA 1
ATOM 2264 C C . ASP A 1 302 ? -6.176 8.410 22.102 1.00 90.00 302 ASP A C 1
ATOM 2266 O O . ASP A 1 302 ? -6.771 8.127 21.057 1.00 90.00 302 ASP A O 1
ATOM 2270 N N . GLU A 1 303 ? -6.847 8.862 23.161 1.00 89.62 303 GLU A N 1
ATOM 2271 C CA . GLU A 1 303 ? -8.303 9.045 23.150 1.00 89.62 303 GLU A CA 1
ATOM 2272 C C . GLU A 1 303 ? -8.768 10.083 22.117 1.00 89.62 303 GLU A C 1
ATOM 2274 O O . GLU A 1 303 ? -9.790 9.878 21.455 1.00 89.62 303 GLU A O 1
ATOM 2279 N N . SER A 1 304 ? -7.995 11.154 21.931 1.00 90.75 304 SER A N 1
ATOM 2280 C CA . SER A 1 304 ? -8.340 12.249 21.021 1.00 90.75 304 SER A CA 1
ATOM 2281 C C . SER A 1 304 ? -8.220 11.806 19.564 1.00 90.75 304 SER A C 1
ATOM 2283 O O . SER A 1 304 ? -9.149 11.985 18.771 1.00 90.75 304 SER A O 1
ATOM 2285 N N . ASP A 1 305 ? -7.113 11.153 19.219 1.00 92.19 305 ASP A N 1
ATOM 2286 C CA . ASP A 1 305 ? -6.864 10.624 17.882 1.00 92.19 305 ASP A CA 1
ATOM 2287 C C . ASP A 1 305 ? -7.837 9.492 17.535 1.00 92.19 305 ASP A C 1
ATOM 2289 O O . ASP A 1 305 ? -8.395 9.451 16.431 1.00 92.19 305 ASP A O 1
ATOM 2293 N N . ALA A 1 306 ? -8.132 8.610 18.495 1.00 92.94 306 ALA A N 1
ATOM 2294 C CA . ALA A 1 306 ? -9.137 7.569 18.313 1.00 92.94 306 ALA A CA 1
ATOM 2295 C C . ALA A 1 306 ? -10.535 8.155 18.057 1.00 92.94 306 ALA A C 1
ATOM 2297 O O . ALA A 1 306 ? -11.267 7.628 17.215 1.00 92.94 306 ALA A O 1
ATOM 2298 N N . ALA A 1 307 ? -10.903 9.257 18.721 1.00 93.69 307 ALA A N 1
ATOM 2299 C CA . ALA A 1 307 ? -12.172 9.939 18.482 1.00 93.69 307 ALA A CA 1
ATOM 2300 C C . ALA A 1 307 ? -12.264 10.516 17.057 1.00 93.69 307 ALA A C 1
ATOM 2302 O O . ALA A 1 307 ? -13.313 10.394 16.418 1.00 93.69 307 ALA A O 1
ATOM 2303 N N . ILE A 1 308 ? -11.169 11.075 16.524 1.00 95.19 308 ILE A N 1
ATOM 2304 C CA . ILE A 1 308 ? -11.097 11.578 15.141 1.00 95.19 308 ILE A CA 1
ATOM 2305 C C . ILE A 1 308 ? -11.320 10.441 14.136 1.00 95.19 308 ILE A C 1
ATOM 2307 O O . ILE A 1 308 ? -12.128 10.575 13.208 1.00 95.19 308 ILE A O 1
ATOM 2311 N N . VAL A 1 309 ? -10.642 9.304 14.322 1.00 96.19 309 VAL A N 1
ATOM 2312 C CA . VAL A 1 309 ? -10.802 8.142 13.434 1.00 96.19 309 VAL A CA 1
ATOM 2313 C C . VAL A 1 309 ? -12.213 7.560 13.540 1.00 96.19 309 VAL A C 1
ATOM 2315 O O . VAL A 1 309 ? -12.841 7.300 12.513 1.00 96.19 309 VAL A O 1
ATOM 2318 N N . ALA A 1 310 ? -12.745 7.417 14.757 1.00 96.19 310 ALA A N 1
ATOM 2319 C CA . ALA A 1 310 ? -14.092 6.905 14.987 1.00 96.19 310 ALA A CA 1
ATOM 2320 C C . ALA A 1 310 ? -15.161 7.792 14.335 1.00 96.19 310 ALA A C 1
ATOM 2322 O O . ALA A 1 310 ? -16.093 7.283 13.714 1.00 96.19 310 ALA A O 1
ATOM 2323 N N . GLU A 1 311 ? -15.022 9.115 14.417 1.00 96.19 311 GLU A N 1
ATOM 2324 C CA . GLU A 1 311 ? -15.935 10.050 13.760 1.00 96.19 311 GLU A CA 1
ATOM 2325 C C . GLU A 1 311 ? -15.861 9.946 12.227 1.00 96.19 311 GLU A C 1
ATOM 2327 O O . GLU A 1 311 ? -16.896 9.892 11.557 1.00 96.19 311 GLU A O 1
ATOM 2332 N N . SER A 1 312 ? -14.657 9.829 11.653 1.00 96.00 312 SER A N 1
ATOM 2333 C CA . SER A 1 312 ? -14.485 9.564 10.216 1.00 96.00 312 SER A CA 1
ATOM 2334 C C . SER A 1 312 ? -15.152 8.244 9.795 1.00 96.00 312 SER A C 1
ATOM 2336 O O . SER A 1 312 ? -15.878 8.199 8.796 1.00 96.00 312 SER A O 1
ATOM 2338 N N . ALA A 1 313 ? -14.982 7.183 10.592 1.00 96.25 313 ALA A N 1
ATOM 2339 C CA . ALA A 1 313 ? -15.574 5.872 10.345 1.00 96.25 313 ALA A CA 1
ATOM 2340 C C . ALA A 1 313 ? -17.108 5.913 10.395 1.00 96.25 313 ALA A C 1
ATOM 2342 O O . ALA A 1 313 ? -17.767 5.422 9.474 1.00 96.25 313 ALA A O 1
ATOM 2343 N N . ARG A 1 314 ? -17.690 6.584 11.401 1.00 95.31 314 ARG A N 1
ATOM 2344 C CA . ARG A 1 314 ? -19.146 6.785 11.515 1.00 95.31 314 ARG A CA 1
ATOM 2345 C C . ARG A 1 314 ? -19.726 7.469 10.282 1.00 95.31 314 ARG A C 1
ATOM 2347 O O . ARG A 1 314 ? -20.745 7.016 9.761 1.00 95.31 314 ARG A O 1
ATOM 2354 N N . ARG A 1 315 ? -19.066 8.515 9.770 1.00 92.88 315 ARG A N 1
ATOM 2355 C CA . ARG A 1 315 ? -19.510 9.249 8.568 1.00 92.88 315 ARG A CA 1
ATOM 2356 C C . ARG A 1 315 ? -19.564 8.376 7.316 1.00 92.88 315 ARG A C 1
ATOM 2358 O O . ARG A 1 315 ? -20.391 8.630 6.440 1.00 92.88 315 ARG A O 1
ATOM 2365 N N . GLN A 1 316 ? -18.709 7.360 7.229 1.00 91.19 316 GLN A N 1
ATOM 2366 C CA . GLN A 1 316 ? -18.685 6.409 6.114 1.00 91.19 316 GLN A CA 1
ATOM 2367 C C . GLN A 1 316 ? -19.426 5.095 6.412 1.00 91.19 316 GLN A C 1
ATOM 2369 O O . GLN A 1 316 ? -19.541 4.245 5.534 1.00 91.19 316 GLN A O 1
ATOM 2374 N N . GLY A 1 317 ? -19.987 4.937 7.616 1.00 93.38 317 GLY A N 1
ATOM 2375 C CA . GLY A 1 317 ? -20.699 3.726 8.022 1.00 93.38 317 GLY A CA 1
ATOM 2376 C C . GLY A 1 317 ? -19.792 2.509 8.215 1.00 93.38 317 GLY A C 1
ATOM 2377 O O . GLY A 1 317 ? -20.256 1.387 8.032 1.00 93.38 317 GLY A O 1
ATOM 2378 N N . VAL A 1 318 ? -18.521 2.725 8.559 1.00 95.75 318 VAL A N 1
ATOM 2379 C CA . VAL A 1 318 ? -17.555 1.664 8.868 1.00 95.75 318 VAL A CA 1
ATOM 2380 C C . VAL A 1 318 ? -17.624 1.349 10.361 1.00 95.75 318 VAL A C 1
ATOM 2382 O O . VAL A 1 318 ? -17.544 2.256 11.191 1.00 95.75 318 VAL A O 1
ATOM 2385 N N . ALA A 1 319 ? -17.777 0.068 10.706 1.00 95.44 319 ALA A N 1
ATOM 2386 C CA . ALA A 1 319 ? -17.713 -0.380 12.094 1.00 95.44 319 ALA A CA 1
ATOM 2387 C C . ALA A 1 319 ? -16.315 -0.097 12.654 1.00 95.44 319 ALA A C 1
ATOM 2389 O O . ALA A 1 319 ? -15.322 -0.503 12.053 1.00 95.44 319 ALA A O 1
ATOM 2390 N N . CYS A 1 320 ? -16.250 0.610 13.780 1.00 96.56 320 CYS A N 1
ATOM 2391 C CA . CYS A 1 320 ? -15.001 1.043 14.387 1.00 96.56 320 CYS A CA 1
ATOM 2392 C C . CYS A 1 320 ? -14.988 0.679 15.867 1.00 96.56 320 CYS A C 1
ATOM 2394 O O . CYS A 1 320 ? -15.891 1.074 16.604 1.00 96.56 320 CYS A O 1
ATOM 2396 N N . GLU A 1 321 ? -13.948 -0.023 16.301 1.00 94.75 321 GLU A N 1
ATOM 2397 C CA . GLU A 1 321 ? -13.669 -0.285 17.710 1.00 94.75 321 GLU A CA 1
ATOM 2398 C C . GLU A 1 321 ? -12.338 0.349 18.118 1.00 94.75 321 GLU A C 1
ATOM 2400 O O . GLU A 1 321 ? -11.438 0.547 17.298 1.00 94.75 321 GLU A O 1
ATOM 2405 N N . ARG A 1 322 ? -12.210 0.678 19.400 1.00 92.44 322 ARG A N 1
ATOM 2406 C CA . ARG A 1 322 ? -10.968 1.189 19.975 1.00 92.44 322 ARG A CA 1
ATOM 2407 C C . ARG A 1 322 ? -10.266 0.051 20.707 1.00 92.44 322 ARG A C 1
ATOM 2409 O O . ARG A 1 322 ? -10.884 -0.631 21.520 1.00 92.44 322 ARG A O 1
ATOM 2416 N N . LEU A 1 323 ? -8.979 -0.118 20.439 1.00 88.88 323 LEU A N 1
ATOM 2417 C CA . LEU A 1 323 ? -8.086 -0.971 21.215 1.00 88.88 323 LEU A CA 1
ATOM 2418 C C . LEU A 1 323 ? -7.347 -0.118 22.250 1.00 88.88 323 LEU A C 1
ATOM 2420 O O . LEU A 1 323 ? -7.201 1.094 22.077 1.00 88.88 323 LEU A O 1
ATOM 2424 N N . ALA A 1 324 ? -6.888 -0.747 23.333 1.00 79.06 324 ALA A N 1
ATOM 2425 C CA . ALA A 1 324 ? -6.033 -0.076 24.307 1.00 79.06 324 ALA A CA 1
ATOM 2426 C C . ALA A 1 324 ? -4.777 0.495 23.623 1.00 79.06 324 ALA A C 1
ATOM 2428 O O . ALA A 1 324 ? -4.299 -0.069 22.636 1.00 79.06 324 ALA A O 1
ATOM 2429 N N . ASP A 1 325 ? -4.277 1.617 24.142 1.00 68.88 325 ASP A N 1
ATOM 2430 C CA . ASP A 1 325 ? -3.128 2.326 23.577 1.00 68.88 325 ASP A CA 1
ATOM 2431 C C . ASP A 1 325 ? -1.887 1.414 23.527 1.00 68.88 325 ASP A C 1
ATOM 2433 O O . ASP A 1 325 ? -1.604 0.657 24.461 1.00 68.88 325 ASP A O 1
ATOM 2437 N N . ALA A 1 326 ? -1.176 1.441 22.402 1.00 60.38 326 ALA A N 1
ATOM 2438 C CA . ALA A 1 326 ? -0.135 0.472 22.093 1.00 60.38 326 ALA A CA 1
ATOM 2439 C C . ALA A 1 326 ? 1.213 0.773 22.743 1.00 60.38 326 ALA A C 1
ATOM 2441 O O . ALA A 1 326 ? 2.058 -0.121 22.817 1.00 60.38 326 ALA A O 1
ATOM 2442 N N . GLY A 1 327 ? 1.442 1.995 23.211 1.00 70.62 327 GLY A N 1
ATOM 2443 C CA . GLY A 1 327 ? 2.821 2.445 23.374 1.00 70.62 327 GLY A CA 1
ATOM 2444 C C . GLY A 1 327 ? 3.520 2.533 22.010 1.00 70.62 327 GLY A C 1
ATOM 2445 O O . GLY A 1 327 ? 2.863 2.741 20.994 1.00 70.62 327 GLY A O 1
ATOM 2446 N N . ALA A 1 328 ? 4.846 2.387 21.992 1.00 79.75 328 ALA A N 1
ATOM 2447 C CA . ALA A 1 328 ? 5.663 2.666 20.811 1.00 79.75 328 ALA A CA 1
ATOM 2448 C C . ALA A 1 328 ? 5.376 1.731 19.618 1.00 79.75 328 ALA A C 1
ATOM 2450 O O . ALA A 1 328 ? 5.231 0.516 19.776 1.00 79.75 328 ALA A O 1
ATOM 2451 N N . LEU A 1 329 ? 5.373 2.295 18.405 1.00 86.94 329 LEU A N 1
ATOM 2452 C CA . LEU A 1 329 ? 5.258 1.546 17.148 1.00 86.94 329 LEU A CA 1
ATOM 2453 C C . LEU A 1 329 ? 6.597 0.902 16.737 1.00 86.94 329 LEU A C 1
ATOM 2455 O O . LEU A 1 329 ? 7.240 1.321 15.774 1.00 86.94 329 LEU A O 1
ATOM 2459 N N . ASP A 1 330 ? 7.026 -0.122 17.474 1.00 86.19 330 ASP A N 1
ATOM 2460 C CA . ASP A 1 330 ? 8.271 -0.865 17.244 1.00 86.19 330 ASP A CA 1
ATOM 2461 C C . ASP A 1 330 ? 8.034 -2.362 16.948 1.00 86.19 330 ASP A C 1
ATOM 2463 O O . ASP A 1 330 ? 6.906 -2.818 16.755 1.00 86.19 330 ASP A O 1
ATOM 2467 N N . ALA A 1 331 ? 9.099 -3.167 16.901 1.00 84.31 331 ALA A N 1
ATOM 2468 C CA . ALA A 1 331 ? 8.990 -4.607 16.659 1.00 84.31 331 ALA A CA 1
ATOM 2469 C C . ALA A 1 331 ? 8.141 -5.352 17.715 1.00 84.31 331 ALA A C 1
ATOM 2471 O O . ALA A 1 331 ? 7.518 -6.366 17.386 1.00 84.31 331 ALA A O 1
ATOM 2472 N N . ALA A 1 332 ? 8.075 -4.862 18.959 1.00 87.56 332 ALA A N 1
ATOM 2473 C CA . ALA A 1 332 ? 7.247 -5.441 20.017 1.00 87.56 332 ALA A CA 1
ATOM 2474 C C . ALA A 1 332 ? 5.751 -5.141 19.822 1.00 87.56 332 ALA A C 1
ATOM 2476 O O . ALA A 1 332 ? 4.904 -5.791 20.442 1.00 87.56 332 ALA A O 1
ATOM 2477 N N . PHE A 1 333 ? 5.405 -4.226 18.911 1.00 90.75 333 PHE A N 1
ATOM 2478 C CA . PHE A 1 333 ? 4.029 -3.996 18.487 1.00 90.75 333 PHE A CA 1
ATOM 2479 C C . PHE A 1 333 ? 3.509 -5.071 17.512 1.00 90.75 333 PHE A C 1
ATOM 2481 O O . PHE A 1 333 ? 2.308 -5.347 17.479 1.00 90.75 333 PHE A O 1
ATOM 2488 N N . ALA A 1 334 ? 4.384 -5.754 16.762 1.00 90.88 334 ALA A N 1
ATOM 2489 C CA . ALA A 1 334 ? 3.976 -6.741 15.755 1.00 90.88 334 ALA A CA 1
ATOM 2490 C C . ALA A 1 334 ? 3.100 -7.898 16.300 1.00 90.88 334 ALA A C 1
ATOM 2492 O O . ALA A 1 334 ? 2.087 -8.212 15.666 1.00 90.88 334 ALA A O 1
ATOM 2493 N N . PRO A 1 335 ? 3.383 -8.503 17.476 1.00 89.75 335 PRO A N 1
ATOM 2494 C CA . PRO A 1 335 ? 2.496 -9.498 18.083 1.00 89.75 335 PRO A CA 1
ATOM 2495 C C . PRO A 1 335 ? 1.080 -8.975 18.339 1.00 89.75 335 PRO A C 1
ATOM 2497 O O . PRO A 1 335 ? 0.121 -9.732 18.229 1.00 89.75 335 PRO A O 1
ATOM 2500 N N . ARG A 1 336 ? 0.918 -7.680 18.632 1.00 88.56 336 ARG A N 1
ATOM 2501 C CA . ARG A 1 336 ? -0.401 -7.079 18.876 1.00 88.56 336 ARG A CA 1
ATOM 2502 C C . ARG A 1 336 ? -1.199 -6.910 17.594 1.00 88.56 336 ARG A C 1
ATOM 2504 O O . ARG A 1 336 ? -2.399 -7.157 17.601 1.00 88.56 336 ARG A O 1
ATOM 2511 N N . VAL A 1 337 ? -0.538 -6.576 16.484 1.00 91.56 337 VAL A N 1
ATOM 2512 C CA . VAL A 1 337 ? -1.161 -6.583 15.147 1.00 91.56 337 VAL A CA 1
ATOM 2513 C C . VAL A 1 337 ? -1.729 -7.975 14.836 1.00 91.56 337 VAL A C 1
ATOM 2515 O O . VAL A 1 337 ? -2.862 -8.100 14.369 1.00 91.56 337 VAL A O 1
ATOM 2518 N N . GLN A 1 338 ? -0.976 -9.029 15.169 1.00 88.69 338 GLN A N 1
ATOM 2519 C CA . GLN A 1 338 ? -1.395 -10.421 14.975 1.00 88.69 338 GLN A CA 1
ATOM 2520 C C . GLN A 1 338 ? -2.517 -10.845 15.935 1.00 88.69 338 GLN A C 1
ATOM 2522 O O . GLN A 1 338 ? -3.485 -11.461 15.498 1.00 88.69 338 GLN A O 1
ATOM 2527 N N . GLN A 1 339 ? -2.436 -10.484 17.220 1.00 89.50 339 GLN A N 1
ATOM 2528 C CA . GLN A 1 339 ? -3.484 -10.751 18.220 1.00 89.50 339 GLN A CA 1
ATOM 2529 C C . GLN A 1 339 ? -4.792 -10.031 17.886 1.00 89.50 339 GLN A C 1
ATOM 2531 O O . GLN A 1 339 ? -5.873 -10.590 18.054 1.00 89.50 339 GLN A O 1
ATOM 2536 N N . ALA A 1 340 ? -4.697 -8.815 17.347 1.00 90.56 340 ALA A N 1
ATOM 2537 C CA . ALA A 1 340 ? -5.836 -8.101 16.799 1.00 90.56 340 ALA A CA 1
ATOM 2538 C C . ALA A 1 340 ? -6.383 -8.772 15.528 1.00 90.56 340 ALA A C 1
ATOM 2540 O O . ALA A 1 340 ? -7.424 -8.354 15.041 1.00 90.56 340 ALA A O 1
ATOM 2541 N N . GLY A 1 341 ? -5.736 -9.793 14.961 1.00 91.44 341 GLY A N 1
ATOM 2542 C CA . GLY A 1 341 ? -6.193 -10.458 13.741 1.00 91.44 341 GLY A CA 1
ATOM 2543 C C . GLY A 1 341 ? -6.250 -9.519 12.536 1.00 91.44 341 GLY A C 1
ATOM 2544 O O . GLY A 1 341 ? -7.098 -9.708 11.663 1.00 91.44 341 GLY A O 1
ATOM 2545 N N . ALA A 1 342 ? -5.397 -8.491 12.521 1.00 94.38 342 ALA A N 1
ATOM 2546 C CA . ALA A 1 342 ? -5.373 -7.487 11.472 1.00 94.38 342 ALA A CA 1
ATOM 2547 C C . ALA A 1 342 ? -4.719 -8.043 10.204 1.00 94.38 342 ALA A C 1
ATOM 2549 O O . ALA A 1 342 ? -3.570 -8.488 10.219 1.00 94.38 342 ALA A O 1
ATOM 2550 N N . ASP A 1 343 ? -5.445 -7.978 9.094 1.00 94.75 343 ASP A N 1
ATOM 2551 C CA . ASP A 1 343 ? -4.969 -8.349 7.762 1.00 94.75 343 ASP A CA 1
ATOM 2552 C C . ASP A 1 343 ? -4.671 -7.129 6.873 1.00 94.75 343 ASP A C 1
ATOM 2554 O O . ASP A 1 343 ? -4.231 -7.292 5.737 1.00 94.75 343 ASP A O 1
ATOM 2558 N N . LEU A 1 344 ? -4.795 -5.917 7.429 1.00 97.44 344 LEU A N 1
ATOM 2559 C CA . LEU A 1 344 ? -4.170 -4.675 6.965 1.00 97.44 344 LEU A CA 1
ATOM 2560 C C . LEU A 1 344 ? -3.746 -3.832 8.178 1.00 97.44 344 LEU A C 1
ATOM 2562 O O . LEU A 1 344 ? -4.538 -3.634 9.101 1.00 97.44 344 LEU A O 1
ATOM 2566 N N . LEU A 1 345 ? -2.533 -3.281 8.139 1.00 97.19 345 LEU A N 1
ATOM 2567 C CA . LEU A 1 345 ? -2.040 -2.299 9.106 1.00 97.19 345 LEU A CA 1
ATOM 2568 C C . LEU A 1 345 ? -1.946 -0.910 8.459 1.00 97.19 345 LEU A C 1
ATOM 2570 O O . LEU A 1 345 ? -1.381 -0.770 7.381 1.00 97.19 345 LEU A O 1
ATOM 2574 N N . VAL A 1 346 ? -2.455 0.126 9.119 1.00 97.31 346 VAL A N 1
ATOM 2575 C CA . VAL A 1 346 ? -2.302 1.532 8.724 1.00 97.31 346 VAL A CA 1
ATOM 2576 C C . VAL A 1 346 ? -1.547 2.259 9.829 1.00 97.31 346 VAL A C 1
ATOM 2578 O O . VAL A 1 346 ? -2.027 2.328 10.957 1.00 97.31 346 VAL A O 1
ATOM 2581 N N . LEU A 1 347 ? -0.373 2.797 9.513 1.00 95.44 347 LEU A N 1
ATOM 2582 C CA . LEU A 1 347 ? 0.492 3.495 10.458 1.00 95.44 347 LEU A CA 1
ATOM 2583 C C . LEU A 1 347 ? 0.457 5.001 10.208 1.00 95.44 347 LEU A C 1
ATOM 2585 O O . LEU A 1 347 ? 0.769 5.461 9.108 1.00 95.44 347 LEU A O 1
ATOM 2589 N N . GLY A 1 348 ? 0.112 5.761 11.244 1.00 93.50 348 GLY A N 1
ATOM 2590 C CA . GLY A 1 348 ? 0.333 7.201 11.304 1.00 93.50 348 GLY A CA 1
ATOM 2591 C C . GLY A 1 348 ? 1.748 7.493 11.785 1.00 93.50 348 GLY A C 1
ATOM 2592 O O . GLY A 1 348 ? 2.055 7.250 12.949 1.00 93.50 348 GLY A O 1
ATOM 2593 N N . LEU A 1 349 ? 2.601 8.006 10.897 1.00 87.94 349 LEU A N 1
ATOM 2594 C CA . LEU A 1 349 ? 3.997 8.315 11.202 1.00 87.94 349 LEU A CA 1
ATOM 2595 C C . LEU A 1 349 ? 4.180 9.791 11.555 1.00 87.94 349 LEU A C 1
ATOM 2597 O O . LEU A 1 349 ? 3.658 10.679 10.878 1.00 87.94 349 LEU A O 1
ATOM 2601 N N . THR A 1 350 ? 5.004 10.050 12.564 1.00 87.62 350 THR A N 1
ATOM 2602 C CA . THR A 1 350 ? 5.526 11.388 12.864 1.00 87.62 350 THR A CA 1
ATOM 2603 C C . THR A 1 350 ? 6.634 11.785 11.877 1.00 87.62 350 THR A C 1
ATOM 2605 O O . THR A 1 350 ? 7.283 10.911 11.289 1.00 87.62 350 THR A O 1
ATOM 2608 N N . PRO A 1 351 ? 6.941 13.089 11.721 1.00 83.56 351 PRO A N 1
ATOM 2609 C CA . PRO A 1 351 ? 8.079 13.531 10.913 1.00 83.56 351 PRO A CA 1
ATOM 2610 C C . PRO A 1 351 ? 9.411 12.893 11.337 1.00 83.56 351 PRO A C 1
ATOM 2612 O O . PRO A 1 351 ? 10.229 12.563 10.487 1.00 83.56 351 PRO A O 1
ATOM 2615 N N . ALA A 1 352 ? 9.616 12.652 12.637 1.00 84.12 352 ALA A N 1
ATOM 2616 C CA . ALA A 1 352 ? 10.837 12.035 13.159 1.00 84.12 352 ALA A CA 1
ATOM 2617 C C . ALA A 1 352 ? 11.001 10.562 12.738 1.00 84.12 352 ALA A C 1
ATOM 2619 O O . ALA A 1 352 ? 12.119 10.093 12.537 1.00 84.12 352 ALA A O 1
ATOM 2620 N N . GLN A 1 353 ? 9.894 9.833 12.567 1.00 84.06 353 GLN A N 1
ATOM 2621 C CA . GLN A 1 353 ? 9.900 8.435 12.117 1.00 84.06 353 GLN A CA 1
ATOM 2622 C C . GLN A 1 353 ? 10.153 8.289 10.611 1.00 84.06 353 GLN A C 1
ATOM 2624 O O . GLN A 1 353 ? 10.338 7.177 10.118 1.00 84.06 353 GLN A O 1
ATOM 2629 N N . SER A 1 354 ? 10.158 9.402 9.882 1.00 81.88 354 SER A N 1
ATOM 2630 C CA . SER A 1 354 ? 10.375 9.462 8.445 1.00 81.88 354 SER A CA 1
ATOM 2631 C C . SER A 1 354 ? 11.154 10.740 8.121 1.00 81.88 354 SER A C 1
ATOM 2633 O O . SER A 1 354 ? 10.609 11.695 7.571 1.00 81.88 354 SER A O 1
ATOM 2635 N N . ALA A 1 355 ? 12.423 10.782 8.528 1.00 79.88 355 ALA A N 1
ATOM 2636 C CA . ALA A 1 355 ? 13.294 11.953 8.428 1.00 79.88 355 ALA A CA 1
ATOM 2637 C C . ALA A 1 355 ? 14.530 11.648 7.575 1.00 79.88 355 ALA A C 1
ATOM 2639 O O . ALA A 1 355 ? 14.960 10.499 7.479 1.00 79.88 355 ALA A O 1
ATOM 2640 N N . HIS A 1 356 ? 15.122 12.681 6.967 1.00 82.88 356 HIS A N 1
ATOM 2641 C CA . HIS A 1 356 ? 16.339 12.559 6.145 1.00 82.88 356 HIS A CA 1
ATOM 2642 C C . HIS A 1 356 ? 16.236 11.478 5.052 1.00 82.88 356 HIS A C 1
ATOM 2644 O O . HIS A 1 356 ? 17.201 10.778 4.751 1.00 82.88 356 HIS A O 1
ATOM 2650 N N . GLY A 1 357 ? 15.033 11.307 4.500 1.00 80.75 357 GLY A N 1
ATOM 2651 C CA . GLY A 1 357 ? 14.744 10.318 3.467 1.00 80.75 357 GLY A CA 1
ATOM 2652 C C . GLY A 1 357 ? 14.841 8.860 3.913 1.00 80.75 357 GLY A C 1
ATOM 2653 O O . GLY A 1 357 ? 15.008 7.988 3.063 1.00 80.75 357 GLY A O 1
ATOM 2654 N N . ARG A 1 358 ? 14.729 8.580 5.218 1.00 86.81 358 ARG A N 1
ATOM 2655 C CA . ARG A 1 358 ? 14.730 7.221 5.776 1.00 86.81 358 ARG A CA 1
ATOM 2656 C C . ARG A 1 358 ? 13.568 7.005 6.736 1.00 86.81 358 ARG A C 1
ATOM 2658 O O . ARG A 1 358 ? 13.128 7.932 7.416 1.00 86.81 358 ARG A O 1
ATOM 2665 N N . LEU A 1 359 ? 13.082 5.770 6.796 1.00 89.81 359 LEU A N 1
ATOM 2666 C CA . LEU A 1 359 ? 12.214 5.324 7.881 1.00 89.81 359 LEU A CA 1
ATOM 2667 C C . LEU A 1 359 ? 13.070 5.067 9.125 1.00 89.81 359 LEU A C 1
ATOM 2669 O O . LEU A 1 359 ? 14.240 4.693 9.023 1.00 89.81 359 LEU A O 1
ATOM 2673 N N . SER A 1 360 ? 12.503 5.269 10.313 1.00 90.75 360 SER A N 1
ATOM 2674 C CA . SER A 1 360 ? 13.191 4.863 11.535 1.00 90.75 360 SER A CA 1
ATOM 2675 C C . SER A 1 360 ? 13.346 3.343 11.572 1.00 90.75 360 SER A C 1
ATOM 2677 O O . SER A 1 360 ? 12.486 2.594 11.102 1.00 90.75 360 SER A O 1
ATOM 2679 N N . ARG A 1 361 ? 14.429 2.876 12.198 1.00 89.44 361 ARG A N 1
ATOM 2680 C CA . ARG A 1 361 ? 14.707 1.443 12.348 1.00 89.44 361 ARG A CA 1
ATOM 2681 C C . ARG A 1 361 ? 13.539 0.683 12.988 1.00 89.44 361 ARG A C 1
ATOM 2683 O O . ARG A 1 361 ? 13.221 -0.413 12.546 1.00 89.44 361 ARG A O 1
ATOM 2690 N N . ALA A 1 362 ? 12.882 1.279 13.984 1.00 90.25 362 ALA A N 1
ATOM 2691 C CA . ALA A 1 362 ? 11.726 0.684 14.654 1.00 90.25 362 ALA A CA 1
ATOM 2692 C C . ALA A 1 362 ? 10.559 0.422 13.684 1.00 90.25 362 ALA A C 1
ATOM 2694 O O . ALA A 1 362 ? 9.958 -0.650 13.720 1.00 90.25 362 ALA A O 1
ATOM 2695 N N . ILE A 1 363 ? 10.285 1.365 12.775 1.00 91.50 363 ILE A N 1
ATOM 2696 C CA . ILE A 1 363 ? 9.226 1.229 11.769 1.00 91.50 363 ILE A CA 1
ATOM 2697 C C . ILE A 1 363 ? 9.603 0.188 10.713 1.00 91.50 363 ILE A C 1
ATOM 2699 O O . ILE A 1 363 ? 8.767 -0.640 10.358 1.00 91.50 363 ILE A O 1
ATOM 2703 N N . GLU A 1 364 ? 10.851 0.171 10.239 1.00 90.31 364 GLU A N 1
ATOM 2704 C CA . GLU A 1 364 ? 11.306 -0.860 9.295 1.00 90.31 364 GLU A CA 1
ATOM 2705 C C . GLU A 1 364 ? 11.240 -2.269 9.903 1.00 90.31 364 GLU A C 1
ATOM 2707 O O . GLU A 1 364 ? 10.761 -3.203 9.254 1.00 90.31 364 GLU A O 1
ATOM 2712 N N . GLU A 1 365 ? 11.661 -2.425 11.162 1.00 89.75 365 GLU A N 1
ATOM 2713 C CA . GLU A 1 365 ? 11.577 -3.694 11.889 1.00 89.75 365 GLU A CA 1
ATOM 2714 C C . GLU A 1 365 ? 10.120 -4.134 12.102 1.00 89.75 365 GLU A C 1
ATOM 2716 O O . GLU A 1 365 ? 9.807 -5.307 11.885 1.00 89.75 365 GLU A O 1
ATOM 2721 N N . LEU A 1 366 ? 9.216 -3.208 12.447 1.00 91.38 366 LEU A N 1
ATOM 2722 C CA . LEU A 1 366 ? 7.781 -3.477 12.560 1.00 91.38 366 LEU A CA 1
ATOM 2723 C C . LEU A 1 366 ? 7.186 -3.937 11.221 1.00 91.38 366 LEU A C 1
ATOM 2725 O O . LEU A 1 366 ? 6.544 -4.987 11.169 1.00 91.38 366 LEU A O 1
ATOM 2729 N N . ILE A 1 367 ? 7.430 -3.204 10.127 1.00 90.56 367 ILE A N 1
ATOM 2730 C CA . ILE A 1 367 ? 6.945 -3.561 8.780 1.00 90.56 367 ILE A CA 1
ATOM 2731 C C . ILE A 1 367 ? 7.472 -4.937 8.355 1.00 90.56 367 ILE A C 1
ATOM 2733 O O . ILE A 1 367 ? 6.753 -5.697 7.701 1.00 90.56 367 ILE A O 1
ATOM 2737 N N . GLY A 1 368 ? 8.715 -5.263 8.719 1.00 88.38 368 GLY A N 1
ATOM 2738 C CA . GLY A 1 368 ? 9.326 -6.558 8.435 1.00 88.38 368 GLY A CA 1
ATOM 2739 C C . GLY A 1 368 ? 8.786 -7.713 9.285 1.00 88.38 368 GLY A C 1
ATOM 2740 O O . GLY A 1 368 ? 8.876 -8.870 8.863 1.00 88.38 368 GLY A O 1
ATOM 2741 N N . ALA A 1 369 ? 8.227 -7.419 10.461 1.00 89.00 369 ALA A N 1
ATOM 2742 C CA . ALA A 1 369 ? 7.688 -8.400 11.403 1.00 89.00 369 ALA A CA 1
ATOM 2743 C C . ALA A 1 369 ? 6.184 -8.685 11.218 1.00 89.00 369 ALA A C 1
ATOM 2745 O O . ALA A 1 369 ? 5.703 -9.728 11.669 1.00 89.00 369 ALA A O 1
ATOM 2746 N N . VAL A 1 370 ? 5.432 -7.794 10.562 1.00 89.56 370 VAL A N 1
ATOM 2747 C CA . VAL A 1 370 ? 3.994 -7.987 10.302 1.00 89.56 370 VAL A CA 1
ATOM 2748 C C . VAL A 1 370 ? 3.747 -8.640 8.935 1.00 89.56 370 VAL A C 1
ATOM 2750 O O . VAL A 1 370 ? 4.215 -8.130 7.919 1.00 89.56 370 VAL A O 1
ATOM 2753 N N . PRO A 1 371 ? 2.987 -9.750 8.860 1.00 86.19 371 PRO A N 1
ATOM 2754 C CA . PRO A 1 371 ? 2.781 -10.474 7.604 1.00 86.19 371 PRO A CA 1
ATOM 2755 C C . PRO A 1 371 ? 1.802 -9.772 6.650 1.00 86.19 371 PRO A C 1
ATOM 2757 O O . PRO A 1 371 ? 1.860 -9.982 5.439 1.00 86.19 371 PRO A O 1
ATOM 2760 N N . CYS A 1 372 ? 0.905 -8.935 7.174 1.00 91.81 372 CYS A N 1
ATOM 2761 C CA . CYS A 1 372 ? -0.125 -8.246 6.403 1.00 91.81 372 CYS A CA 1
ATOM 2762 C C . CYS A 1 372 ? 0.416 -7.001 5.677 1.00 91.81 372 CYS A C 1
ATOM 2764 O O . CYS A 1 372 ? 1.454 -6.470 6.089 1.00 91.81 372 CYS A O 1
ATOM 2766 N N . PRO A 1 373 ? -0.233 -6.540 4.589 1.00 95.38 373 PRO A N 1
ATOM 2767 C CA . PRO A 1 373 ? 0.082 -5.263 3.952 1.00 95.38 373 PRO A CA 1
ATOM 2768 C C . PRO A 1 373 ? 0.091 -4.107 4.956 1.00 95.38 373 PRO A C 1
ATOM 2770 O O . PRO A 1 373 ? -0.691 -4.102 5.911 1.00 95.38 373 PRO A O 1
ATOM 2773 N N . THR A 1 374 ? 0.948 -3.117 4.711 1.00 96.19 374 THR A N 1
ATOM 2774 C CA . THR A 1 374 ? 1.113 -1.970 5.612 1.00 96.19 374 THR A CA 1
ATOM 2775 C C . THR A 1 374 ? 1.006 -0.665 4.837 1.00 96.19 374 THR A C 1
ATOM 2777 O O . THR A 1 374 ? 1.808 -0.408 3.942 1.00 96.19 374 THR A O 1
ATOM 2780 N N . ALA A 1 375 ? 0.026 0.168 5.180 1.00 97.19 375 ALA A N 1
ATOM 2781 C CA . ALA A 1 375 ? -0.087 1.534 4.693 1.00 97.19 375 ALA A CA 1
ATOM 2782 C C . ALA A 1 375 ? 0.632 2.495 5.642 1.00 97.19 375 ALA A C 1
ATOM 2784 O O . ALA A 1 375 ? 0.397 2.471 6.847 1.00 97.19 375 ALA A O 1
ATOM 2785 N N . LEU A 1 376 ? 1.475 3.364 5.098 1.00 95.81 376 LEU A N 1
ATOM 2786 C CA . LEU A 1 376 ? 2.159 4.421 5.830 1.00 95.81 376 LEU A CA 1
ATOM 2787 C C . LEU A 1 376 ? 1.541 5.761 5.454 1.00 95.81 376 LEU A C 1
ATOM 2789 O O . LEU A 1 376 ? 1.495 6.127 4.277 1.00 95.81 376 LEU A O 1
ATOM 2793 N N . VAL A 1 377 ? 1.072 6.490 6.460 1.00 94.56 377 VAL A N 1
ATOM 2794 C CA . VAL A 1 377 ? 0.496 7.822 6.304 1.00 94.56 377 VAL A CA 1
ATOM 2795 C C . VAL A 1 377 ? 1.327 8.791 7.122 1.00 94.56 377 VAL A C 1
ATOM 2797 O O . VAL A 1 377 ? 1.468 8.635 8.334 1.00 94.56 377 VAL A O 1
ATOM 2800 N N . ARG A 1 378 ? 1.898 9.794 6.458 1.00 85.56 378 ARG A N 1
ATOM 2801 C CA . ARG A 1 378 ? 2.658 10.835 7.146 1.00 85.56 378 ARG A CA 1
ATOM 2802 C C . ARG A 1 378 ? 1.675 11.822 7.756 1.00 85.56 378 ARG A C 1
ATOM 2804 O O . ARG A 1 378 ? 0.803 12.336 7.054 1.00 85.56 378 ARG A O 1
ATOM 2811 N N . GLY A 1 379 ? 1.824 11.997 9.069 1.00 64.12 379 GLY A N 1
ATOM 2812 C CA . GLY A 1 379 ? 1.049 12.895 9.908 1.00 64.12 379 GLY A CA 1
ATOM 2813 C C . GLY A 1 379 ? 1.129 14.292 9.382 1.00 64.12 379 GLY A C 1
ATOM 2814 O O . GLY A 1 379 ? 2.248 14.857 9.326 1.00 64.12 379 GLY A O 1
#

Secondary structure (DSSP, 8-state):
-TTHHHHHHHHHHHHHHHHHHHHHTT---HHHHHHHHHHHHHTT-HHHHHHHHHTT-GGG-S----SSS-S--HHHHHHHHHHTT--TTS-HHHHHHHHHHHHHHHHHHHHS-------------EEEE---STTTHHHHHHHHHHHHHHT-PEEEEEEE---HHHHHH-HHHHHHHHHHHHHHHHHHHHHHHHTT--EEEEEEE-S-HHHHHHHHHHHTT-SEEEEE-BPPPSTT---B--HHHHHHHHH-SS-EEEE-S-PPP-S-EEEEE-TTS-HHHHHHHHHHHHHHHT--EEEES-HHHHHHHHHHHHHHT--EEEPPP--S-SGGGHHHHHHTT-SEEEEEE-GGGEETTEE-HHHHHHHHH--S-EEEEE-

pLDDT: mean 74.08, std 24.06, range [28.12, 98.38]

Sequence (379 aa):
MAVLGEFARTRLAGDRLHRARRRDARTADPARGLAAGMDDACRRDAALDRTIAGLGLGALARPQRHPEFGRHCAAVELFGRAAAGGRSDLPETARAPLRRAVRAAGRRARAGGVGTRARRTLTMRLVLATERTRFDAGAERLAIELARRAQASLHVVYPLVANPEYQIVAPERVAAEEAAARAALEELARQASAAGITVSIHVREGEEPWREIADEARERQADLLVVRRIGKRGVLARLVVGEMVSQVAANSAVPVLMVADSPLWSRRVLVAIERHARAAAVAPVAVTLAALAHAPLAVCADESDAAIVAESARRQGVACERLADAGALDAAFAPRVQQAGADLLVLGLTPAQSAHGRLSRAIEELIGAVPCPTALVRG

Nearest PDB structures (foldseek):
  3ab7-assembly2_A  TM=7.607E-01  e=9.429E-14  Thermus thermophilus HB8
  3ab8-assembly1_A  TM=7.444E-01  e=1.346E-13  Thermus thermophilus HB8
  3ab8-assembly1_B  TM=7.390E-01  e=2.163E-13  Thermus thermophilus HB8
  3cis-assembly4_G  TM=7.549E-01  e=1.507E-08  Mycobacterium tuberculosis
  4wny-assembly1_A-2  TM=8.015E-01  e=3.364E-05  Burkholderia pseudomallei 1710b

Radius of gyration: 26.99 Å; Cα contacts (8 Å, |Δi|>4): 596; chains: 1; bounding box: 86×48×60 Å

Solvent-accessible surface area (backbone atoms only — not comparable to full-atom values): 20576 Å² total; per-residue (Å²): 118,81,72,67,47,52,63,58,52,47,55,64,56,49,55,52,52,54,54,49,53,62,60,54,73,76,66,70,60,71,69,62,64,51,53,67,59,44,63,66,48,72,76,68,48,80,64,55,60,54,51,41,54,75,66,71,48,54,84,59,53,59,69,62,85,48,96,89,52,74,86,59,47,63,55,57,59,54,51,51,37,54,74,73,64,58,66,86,87,58,59,75,88,52,51,64,61,49,53,51,49,54,54,49,52,56,48,49,65,69,71,48,83,71,77,78,62,73,77,74,75,59,75,54,45,40,28,35,49,42,82,80,46,90,52,26,55,25,26,52,56,42,50,48,53,49,22,52,61,27,74,27,56,36,36,34,37,32,60,37,71,75,52,72,66,56,48,71,76,36,50,70,58,50,53,51,52,52,51,52,52,48,54,54,51,52,50,50,48,50,56,30,45,76,65,74,32,57,68,49,79,41,81,39,78,38,93,50,49,34,54,52,47,36,48,52,35,58,75,68,59,28,65,32,35,35,31,40,21,39,68,50,90,65,100,80,50,49,36,42,58,52,70,56,47,40,36,27,64,21,58,39,92,45,34,31,35,37,19,30,84,55,78,79,47,57,68,20,32,33,36,38,43,45,90,85,24,37,40,84,61,34,25,62,56,52,40,48,56,19,54,60,48,69,16,40,34,37,32,25,27,58,72,69,45,37,49,52,33,43,54,50,16,56,77,72,71,37,58,64,48,78,48,74,64,72,73,70,75,25,54,84,37,28,64,52,45,55,74,66,51,34,38,27,39,32,37,26,33,35,62,80,47,36,41,96,52,31,57,32,69,43,48,52,46,19,60,18,62,38,92,43,36,40,33,44,27,76,65